Protein AF-0000000075738249 (afdb_homodimer)

Radius of gyration: 27.66 Å; Cα contacts (8 Å, |Δi|>4): 866; chains: 2; bounding box: 69×110×85 Å

Sequence (388 aa):
MLHVSTLFVAGSANLDEHGAINATRIPMTWFEVDQVPLWAKVPIVLVVHAPAGGDYDPELHVVCKDPSGAPRGTLRASWHWPDEVDKASKYRCFTQELSFPIESAGEYTIGAYYDQQGKFELSTPIPITILLTQPPPVEGEGMPVAGEEVPVAGEDVPVTGEDVPVTGEGVPFAGEGVPVEYEDVPPQGEGHGGMLHVSTLFVAGSANLDEHGAINATRIPMTWFEVDQVPLWAKVPIVLVVHAPAGGDYDPELHVVCKDPSGAPRGTLRASWHWPDEVDKASKYRCFTQELSFPIESAGEYTIGAYYDQQGKFELSTPIPITILLTQPPPVEGEGMPVAGEEVPVAGEDVPVTGEDVPVTGEGVPFAGEGVPVEYEDVPPQGEGHGG

Nearest PDB structures (foldseek):
  6hpd-assembly1_A  TM=6.510E-01  e=9.295E-03  Formosa agariphila KMM 3901
  5t9g-assembly1_A  TM=6.812E-01  e=2.437E-02  Bacteroides uniformis
  8q51-assembly1_A  TM=6.234E-01  e=2.191E-01  Niallia circulans
  4ypj-assembly1_A  TM=6.045E-01  e=2.076E-01  Niallia circulans
  3frp-assembly1_G  TM=3.187E-01  e=3.740E-03  Naja kaouthia

Secondary structure (DSSP, 8-state):
--EEEEEEE-SEEEE-TTSPEEEEEE---EEEESSSSEEEEEEEEEEEEEETTS--S-EEEEEEE-TTS-EEEEEEEE---PPPTT-SEEEEEEEEEEEEEE-SSEEEEEEEESSTTS-SBSSPPEEEEEEE-------------S--------------S---------------B-----------------/--EEEEEEE-SEEEE-TTSPEEEEEE---EEEESSSSEEEEEEEEEEEEEETTS--S-EEEEEEE-TTS-EEEEEEEE---PPPTT-SEEEEEEEEEEEEEE-SSEEEEEEEESSTTS-SBSSPPEEEEEEE--------------------------------------------------------------

Foldseek 3Di:
DKAWPDKAWFPDWDADPVGDIDTHLPHQAEFEDADPWDKDKTKMKTKMKDFADDPQWDKKKKFKADPVRFTFWIDIDIDGDHDDPPDRMDMDMDIDIIMGIDHDWAKMWIFMASDGRRPHGSDDTGIHGYHHDPDDPPPPPDDDDDDDCPDPDDDDPPPPVPPPPPPSPGVRDRPDDPPPPDDPPPDPDDDPDD/DKAWDDKAWFPDWDADPVGDIDTHLPHQAEFEDADPWDKDKTKMKTKMKDFAPDPQWDKKKKFKADPVRFTFWIDIDIDGDHDDPPDRMDMDMDIDIIMGIDHDWAKMWIFMASDGRRPHGSDDTGIHGYHHDPDDPDPPPDDDDDDPPPCPVPDDDDPPPCPDPPPPVGPRDRPDDPDPPDDPPPDPDPDPDD

Solvent-accessible surface area (backbone atoms only — not comparable to full-atom values): 22684 Å² total; per-residue (Å²): 112,79,41,76,37,29,52,44,36,30,69,40,68,45,70,47,100,46,20,8,30,34,37,30,34,46,44,48,45,58,43,63,35,80,64,68,66,42,80,44,74,42,34,35,40,38,31,34,37,28,50,50,92,50,71,44,69,46,62,38,16,40,27,29,22,41,72,87,64,48,69,53,25,69,45,49,43,69,50,80,42,75,73,46,87,96,40,70,49,42,69,44,36,44,72,48,71,49,52,32,67,38,74,64,68,42,50,28,35,40,29,41,11,68,37,82,74,57,78,44,70,68,49,84,55,45,69,32,36,37,41,67,53,72,72,71,74,74,76,73,84,76,78,82,77,87,79,76,76,76,79,78,75,74,81,85,71,82,76,60,96,69,77,70,69,79,60,69,67,53,69,67,60,17,31,61,49,63,85,54,71,61,62,79,70,70,80,80,73,83,78,79,82,124,111,79,40,75,38,28,52,45,36,30,69,40,68,44,70,47,99,49,21,8,30,33,36,29,36,46,46,46,46,59,45,68,34,81,64,68,68,43,79,45,74,43,34,35,41,39,32,34,35,29,48,51,92,49,72,45,68,46,61,40,16,39,27,30,22,42,72,86,62,47,70,54,23,65,43,46,43,69,50,83,42,76,73,47,88,98,37,70,50,43,67,41,35,45,74,47,72,48,51,32,68,37,76,65,68,41,51,28,35,42,29,42,12,68,36,83,74,56,80,44,72,69,48,81,55,45,68,33,37,37,41,69,53,73,73,71,78,75,78,75,86,78,81,83,78,74,72,88,67,70,72,71,73,74,70,81,85,80,84,71,94,77,81,78,73,83,69,75,68,60,72,69,63,16,37,65,51,64,83,56,73,61,66,80,72,71,79,82,72,82,78,78,84,126

Organism: Mycobacterium marinum (strain ATCC BAA-535 / M) (NCBI:txid216594)

pLDDT: mean 73.64, std 30.9, range [15.9, 98.38]

Structure (mmCIF, N/CA/C/O backbone):
data_AF-0000000075738249-model_v1
#
loop_
_entity.id
_entity.type
_entity.pdbx_description
1 polymer 'Uncharacterized protein'
#
loop_
_atom_site.group_PDB
_atom_site.id
_atom_site.type_symbol
_atom_site.label_atom_id
_atom_site.label_alt_id
_atom_site.label_comp_id
_atom_site.label_asym_id
_atom_site.label_entity_id
_atom_site.label_seq_id
_atom_site.pdbx_PDB_ins_code
_atom_site.Cartn_x
_atom_site.Cartn_y
_atom_site.Cartn_z
_atom_site.occupancy
_atom_site.B_iso_or_equiv
_atom_site.auth_seq_id
_atom_site.auth_comp_id
_atom_site.auth_asym_id
_atom_site.auth_atom_id
_atom_site.pdbx_PDB_model_num
ATOM 1 N N . MET A 1 1 ? -0.02 -15.219 10.016 1 92.56 1 MET A N 1
ATOM 2 C CA . MET A 1 1 ? -0.393 -13.953 10.625 1 92.56 1 MET A CA 1
ATOM 3 C C . MET A 1 1 ? -0.707 -12.906 9.562 1 92.56 1 MET A C 1
ATOM 5 O O . MET A 1 1 ? -0.095 -12.898 8.492 1 92.56 1 MET A O 1
ATOM 9 N N . LEU A 1 2 ? -1.633 -12.031 9.93 1 96.12 2 LEU A N 1
ATOM 10 C CA . LEU A 1 2 ? -2.115 -10.961 9.055 1 96.12 2 LEU A CA 1
ATOM 11 C C . LEU A 1 2 ? -1.023 -9.93 8.805 1 96.12 2 LEU A C 1
ATOM 13 O O . LEU A 1 2 ? -0.305 -9.539 9.727 1 96.12 2 LEU A O 1
ATOM 17 N N . HIS A 1 3 ? -0.898 -9.5 7.508 1 97.06 3 HIS A N 1
ATOM 18 C CA . HIS A 1 3 ? 0.071 -8.484 7.105 1 97.06 3 HIS A CA 1
ATOM 19 C C . HIS A 1 3 ? -0.599 -7.359 6.324 1 97.06 3 HIS A C 1
ATOM 21 O O . HIS A 1 3 ? -1.472 -7.609 5.492 1 97.06 3 HIS A O 1
ATOM 27 N N . VAL A 1 4 ? -0.147 -6.168 6.59 1 97.19 4 VAL A N 1
ATOM 28 C CA . VAL A 1 4 ? -0.557 -5.027 5.777 1 97.19 4 VAL A CA 1
ATOM 29 C C . VAL A 1 4 ? 0.374 -4.891 4.574 1 97.19 4 VAL A C 1
ATOM 31 O O . VAL A 1 4 ? 1.581 -4.699 4.738 1 97.19 4 VAL A O 1
ATOM 34 N N . SER A 1 5 ? -0.219 -4.941 3.426 1 95.81 5 SER A N 1
ATOM 35 C CA . SER A 1 5 ? 0.597 -4.789 2.227 1 95.81 5 SER A CA 1
ATOM 36 C C . SER A 1 5 ? 0.47 -3.383 1.647 1 95.81 5 SER A C 1
ATOM 38 O O . SER A 1 5 ? 1.344 -2.93 0.905 1 95.81 5 SER A O 1
ATOM 40 N N . THR A 1 6 ? -0.659 -2.779 1.953 1 95.38 6 THR A N 1
ATOM 41 C CA . THR A 1 6 ? -0.927 -1.473 1.36 1 95.38 6 THR A CA 1
ATOM 42 C C . THR A 1 6 ? -1.688 -0.582 2.338 1 95.38 6 THR A C 1
ATOM 44 O O . THR A 1 6 ? -2.689 -1.004 2.922 1 95.38 6 THR A O 1
ATOM 47 N N . LEU A 1 7 ? -1.217 0.528 2.541 1 97.56 7 LEU A N 1
ATOM 48 C CA . LEU A 1 7 ? -1.903 1.605 3.244 1 97.56 7 LEU A CA 1
ATOM 49 C C . LEU A 1 7 ? -1.523 2.963 2.664 1 97.56 7 LEU A C 1
ATOM 51 O O . LEU A 1 7 ? -0.35 3.342 2.678 1 97.56 7 LEU A O 1
ATOM 55 N N . PHE A 1 8 ? -2.531 3.633 2.135 1 96.19 8 PHE A N 1
ATOM 56 C CA . PHE A 1 8 ? -2.264 4.988 1.67 1 96.19 8 PHE A CA 1
ATOM 57 C C . PHE A 1 8 ? -3.545 5.812 1.636 1 96.19 8 PHE A C 1
ATOM 59 O O . PHE A 1 8 ? -4.645 5.258 1.688 1 96.19 8 PHE A O 1
ATOM 66 N N . VAL A 1 9 ? -3.336 7.102 1.613 1 96.06 9 VAL A N 1
ATOM 67 C CA . VAL A 1 9 ? -4.402 8.047 1.299 1 96.06 9 VAL A CA 1
ATOM 68 C C . VAL A 1 9 ? -4.453 8.289 -0.208 1 96.06 9 VAL A C 1
ATOM 70 O O . VAL A 1 9 ? -3.424 8.555 -0.835 1 96.06 9 VAL A O 1
ATOM 73 N N . ALA A 1 10 ? -5.656 8.141 -0.759 1 95.94 10 ALA A N 1
ATOM 74 C CA . ALA A 1 10 ? -5.816 8.336 -2.199 1 95.94 10 ALA A CA 1
ATOM 75 C C . ALA A 1 10 ? -6.516 9.656 -2.502 1 95.94 10 ALA A C 1
ATOM 77 O O . ALA A 1 10 ? -7.094 10.281 -1.608 1 95.94 10 ALA A O 1
ATOM 78 N N . GLY A 1 11 ? -6.332 10.055 -3.787 1 94.62 11 GLY A N 1
ATOM 79 C CA . GLY A 1 11 ? -7.219 11.109 -4.246 1 94.62 11 GLY A CA 1
ATOM 80 C C . GLY A 1 11 ? -8.672 10.688 -4.312 1 94.62 11 GLY A C 1
ATOM 81 O O . GLY A 1 11 ? -9.555 11.391 -3.811 1 94.62 11 GLY A O 1
ATOM 82 N N . SER A 1 12 ? -8.867 9.625 -4.957 1 93.56 12 SER A N 1
ATOM 83 C CA . SER A 1 12 ? -10.148 8.914 -4.965 1 93.56 12 SER A CA 1
ATOM 84 C C . SER A 1 12 ? -9.938 7.406 -4.895 1 93.56 12 SER A C 1
ATOM 86 O O . SER A 1 12 ? -8.891 6.898 -5.293 1 93.56 12 SER A O 1
ATOM 88 N N . ALA A 1 13 ? -10.93 6.746 -4.324 1 94.81 13 ALA A N 1
ATOM 89 C CA . ALA A 1 13 ? -10.883 5.285 -4.246 1 94.81 13 ALA A CA 1
ATOM 90 C C . ALA A 1 13 ? -12.297 4.699 -4.238 1 94.81 13 ALA A C 1
ATOM 92 O O . ALA A 1 13 ? -13.148 5.133 -3.465 1 94.81 13 ALA A O 1
ATOM 93 N N . ASN A 1 14 ? -12.469 3.734 -5.121 1 92.44 14 ASN A N 1
ATOM 94 C CA . ASN A 1 14 ? -13.766 3.066 -5.203 1 92.44 14 ASN A CA 1
ATOM 95 C C . ASN A 1 14 ? -13.609 1.571 -5.469 1 92.44 14 ASN A C 1
ATOM 97 O O . ASN A 1 14 ? -12.633 1.145 -6.086 1 92.44 14 ASN A O 1
ATOM 101 N N . LEU A 1 15 ? -14.586 0.872 -5.023 1 87.25 15 LEU A N 1
ATOM 102 C CA . LEU A 1 15 ? -14.633 -0.554 -5.328 1 87.25 15 LEU A CA 1
ATOM 103 C C . LEU A 1 15 ? -15.273 -0.798 -6.691 1 87.25 15 LEU A C 1
ATOM 105 O O . LEU A 1 15 ? -16.266 -0.149 -7.047 1 87.25 15 LEU A O 1
ATOM 109 N N . ASP A 1 16 ? -14.664 -1.679 -7.352 1 83.56 16 ASP A N 1
ATOM 110 C CA . ASP A 1 16 ? -15.297 -2.041 -8.617 1 83.56 16 ASP A CA 1
ATOM 111 C C . ASP A 1 16 ? -16.281 -3.195 -8.43 1 83.56 16 ASP A C 1
ATOM 113 O O . ASP A 1 16 ? -16.547 -3.615 -7.301 1 83.56 16 ASP A O 1
ATOM 117 N N . GLU A 1 17 ? -16.875 -3.676 -9.531 1 80.56 17 GLU A N 1
ATOM 118 C CA . GLU A 1 17 ? -17.922 -4.691 -9.5 1 80.56 17 GLU A CA 1
ATOM 119 C C . GLU A 1 17 ? -17.375 -6.023 -8.984 1 80.56 17 GLU A C 1
ATOM 121 O O . GLU A 1 17 ? -18.141 -6.875 -8.531 1 80.56 17 GLU A O 1
ATOM 126 N N . HIS A 1 18 ? -16.094 -6.199 -8.977 1 73.88 18 HIS A N 1
ATOM 127 C CA . HIS A 1 18 ? -15.484 -7.461 -8.562 1 73.88 18 HIS A CA 1
ATOM 128 C C . HIS A 1 18 ? -14.875 -7.348 -7.168 1 73.88 18 HIS A C 1
ATOM 130 O O . HIS A 1 18 ? -14.266 -8.297 -6.672 1 73.88 18 HIS A O 1
ATOM 136 N N . GLY A 1 19 ? -14.938 -6.152 -6.602 1 77.62 19 GLY A N 1
ATOM 137 C CA . GLY A 1 19 ? -14.445 -5.988 -5.242 1 77.62 19 GLY A CA 1
ATOM 138 C C . GLY A 1 19 ? -13.023 -5.457 -5.18 1 77.62 19 GLY A C 1
ATOM 139 O O . GLY A 1 19 ? -12.469 -5.281 -4.09 1 77.62 19 GLY A O 1
ATOM 140 N N . ALA A 1 20 ? -12.477 -5.152 -6.316 1 84.19 20 ALA A N 1
ATOM 141 C CA . ALA A 1 20 ? -11.148 -4.543 -6.336 1 84.19 20 ALA A CA 1
ATOM 142 C C . ALA A 1 20 ? -11.242 -3.023 -6.234 1 84.19 20 ALA A C 1
ATOM 144 O O . ALA A 1 20 ? -12.305 -2.443 -6.484 1 84.19 20 ALA A O 1
ATOM 145 N N . ILE A 1 21 ? -10.164 -2.439 -5.871 1 94.31 21 ILE A N 1
ATOM 146 C CA . ILE A 1 21 ? -10.156 -0.994 -5.676 1 94.31 21 ILE A CA 1
ATOM 147 C C . ILE A 1 21 ? -9.539 -0.31 -6.891 1 94.31 21 ILE A C 1
ATOM 149 O O . ILE A 1 21 ? -8.531 -0.77 -7.426 1 94.31 21 ILE A O 1
ATOM 153 N N . ASN A 1 22 ? -10.219 0.659 -7.34 1 95.81 22 ASN A N 1
ATOM 154 C CA . ASN A 1 22 ? -9.625 1.644 -8.234 1 95.81 22 ASN A CA 1
ATOM 155 C C . ASN A 1 22 ? -9.32 2.951 -7.512 1 95.81 22 ASN A C 1
ATOM 157 O O . ASN A 1 22 ? -10.18 3.506 -6.832 1 95.81 22 ASN A O 1
ATOM 161 N N . ALA A 1 23 ? -8.086 3.391 -7.695 1 96 23 ALA A N 1
ATOM 162 C CA . ALA A 1 23 ? -7.691 4.566 -6.922 1 96 23 ALA A CA 1
ATOM 163 C C . ALA A 1 23 ? -6.875 5.535 -7.773 1 96 23 ALA A C 1
ATOM 165 O O . ALA A 1 23 ? -6.18 5.121 -8.703 1 96 23 ALA A O 1
ATOM 166 N N . THR A 1 24 ? -7.008 6.793 -7.449 1 94.56 24 THR A N 1
ATOM 167 C CA . THR A 1 24 ? -6.223 7.832 -8.109 1 94.56 24 THR A CA 1
ATOM 168 C C . THR A 1 24 ? -5.332 8.555 -7.102 1 94.56 24 THR A C 1
ATOM 170 O O . THR A 1 24 ? -5.602 8.539 -5.898 1 94.56 24 THR A O 1
ATOM 173 N N . ARG A 1 25 ? -4.207 9.164 -7.707 1 94.25 25 ARG A N 1
ATOM 174 C CA . ARG A 1 25 ? -3.266 9.984 -6.949 1 94.25 25 ARG A CA 1
ATOM 175 C C . ARG A 1 25 ? -2.74 9.227 -5.734 1 94.25 25 ARG A C 1
ATOM 177 O O . ARG A 1 25 ? -2.945 9.648 -4.594 1 94.25 25 ARG A O 1
ATOM 184 N N . ILE A 1 26 ? -2.205 8.133 -6.023 1 93 26 ILE A N 1
ATOM 185 C CA . ILE A 1 26 ? -1.576 7.246 -5.047 1 93 26 ILE A CA 1
ATOM 186 C C . ILE A 1 26 ? -0.129 7.676 -4.82 1 93 26 ILE A C 1
ATOM 188 O O . ILE A 1 26 ? 0.708 7.559 -5.715 1 93 26 ILE A O 1
ATOM 192 N N . PRO A 1 27 ? 0.279 8.203 -3.744 1 92.62 27 PRO A N 1
ATOM 193 C CA . PRO A 1 27 ? -0.531 8.602 -2.59 1 92.62 27 PRO A CA 1
ATOM 194 C C . PRO A 1 27 ? -0.772 10.109 -2.527 1 92.62 27 PRO A C 1
ATOM 196 O O . PRO A 1 27 ? -0.104 10.875 -3.227 1 92.62 27 PRO A O 1
ATOM 199 N N . MET A 1 28 ? -1.769 10.453 -1.798 1 92.31 28 MET A N 1
ATOM 200 C CA . MET A 1 28 ? -1.844 11.828 -1.307 1 92.31 28 MET A CA 1
ATOM 201 C C . MET A 1 28 ? -1.011 12 -0.041 1 92.31 28 MET A C 1
ATOM 203 O O . MET A 1 28 ? -1.254 11.328 0.962 1 92.31 28 MET A O 1
ATOM 207 N N . THR A 1 29 ? -0.092 12.961 -0.088 1 92.25 29 THR A N 1
ATOM 208 C CA . THR A 1 29 ? 0.884 12.992 0.996 1 92.25 29 THR A CA 1
ATOM 209 C C . THR A 1 29 ? 0.803 14.312 1.761 1 92.25 29 THR A C 1
ATOM 211 O O . THR A 1 29 ? 1.415 14.453 2.82 1 92.25 29 THR A O 1
ATOM 214 N N . TRP A 1 30 ? 0.138 15.273 1.232 1 91.12 30 TRP A N 1
ATOM 215 C CA . TRP A 1 30 ? -0.002 16.547 1.929 1 91.12 30 TRP A CA 1
ATOM 216 C C . TRP A 1 30 ? -1.267 17.266 1.484 1 91.12 30 TRP A C 1
ATOM 218 O O . TRP A 1 30 ? -1.82 16.984 0.423 1 91.12 30 TRP A O 1
ATOM 228 N N . PHE A 1 31 ? -1.65 18.203 2.334 1 90.69 31 PHE A N 1
ATOM 229 C CA . PHE A 1 31 ? -2.812 19.047 2.082 1 90.69 31 PHE A CA 1
ATOM 230 C C . PHE A 1 31 ? -2.543 20.484 2.516 1 90.69 31 PHE A C 1
ATOM 232 O O . PHE A 1 31 ? -1.886 20.719 3.531 1 90.69 31 PHE A O 1
ATOM 239 N N . GLU A 1 32 ? -3.025 21.359 1.734 1 90.56 32 GLU A N 1
ATOM 240 C CA . GLU A 1 32 ? -3.023 22.766 2.131 1 90.56 32 GLU A CA 1
ATOM 241 C C . GLU A 1 32 ? -4.406 23.203 2.602 1 90.56 32 GLU A C 1
ATOM 243 O O . GLU A 1 32 ? -5.406 22.953 1.932 1 90.56 32 GLU A O 1
ATOM 248 N N . VAL A 1 33 ? -4.324 23.859 3.756 1 90.44 33 VAL A N 1
ATOM 249 C CA . VAL A 1 33 ? -5.59 24.344 4.301 1 90.44 33 VAL A CA 1
ATOM 250 C C . VAL A 1 33 ? -5.504 25.844 4.566 1 90.44 33 VAL A C 1
ATOM 252 O O . VAL A 1 33 ? -4.422 26.359 4.836 1 90.44 33 VAL A O 1
ATOM 255 N N . ASP A 1 34 ? -6.633 26.5 4.465 1 87.38 34 ASP A N 1
ATOM 256 C CA . ASP A 1 34 ? -6.633 27.953 4.59 1 87.38 34 ASP A CA 1
ATOM 257 C C . ASP A 1 34 ? -6.875 28.375 6.039 1 87.38 34 ASP A C 1
ATOM 259 O O . ASP A 1 34 ? -6.605 29.531 6.406 1 87.38 34 ASP A O 1
ATOM 263 N N . GLN A 1 35 ? -7.43 27.438 6.75 1 90.56 35 GLN A N 1
ATOM 264 C CA . GLN A 1 35 ? -7.695 27.766 8.148 1 90.56 35 GLN A CA 1
ATOM 265 C C . GLN A 1 35 ? -7.684 26.5 9.008 1 90.56 35 GLN A C 1
ATOM 267 O O . GLN A 1 35 ? -7.887 25.391 8.508 1 90.56 35 GLN A O 1
ATOM 272 N N . VAL A 1 36 ? -7.383 26.766 10.312 1 90.44 36 VAL A N 1
ATOM 273 C CA . VAL A 1 36 ? -7.543 25.75 11.352 1 90.44 36 VAL A CA 1
ATOM 274 C C . VAL A 1 36 ? -8.32 26.328 12.531 1 90.44 36 VAL A C 1
ATOM 276 O O . VAL A 1 36 ? -8.203 27.516 12.828 1 90.44 36 VAL A O 1
ATOM 279 N N . PRO A 1 37 ? -9.148 25.641 13.164 1 93.75 37 PRO A N 1
ATOM 280 C CA . PRO A 1 37 ? -9.445 24.219 12.984 1 93.75 37 PRO A CA 1
ATOM 281 C C . PRO A 1 37 ? -10.359 23.953 11.797 1 93.75 37 PRO A C 1
ATOM 283 O O . PRO A 1 37 ? -11.07 24.859 11.344 1 93.75 37 PRO A O 1
ATOM 286 N N . LEU A 1 38 ? -10.305 22.703 11.203 1 92.62 38 LEU A N 1
ATOM 287 C CA . LEU A 1 38 ? -11.211 22.203 10.18 1 92.62 38 LEU A CA 1
ATOM 288 C C . LEU A 1 38 ? -11.352 20.688 10.25 1 92.62 38 LEU A C 1
ATOM 290 O O . LEU A 1 38 ? -10.594 20.031 10.969 1 92.62 38 LEU A O 1
ATOM 294 N N . TRP A 1 39 ? -12.391 20.188 9.57 1 92.56 39 TRP A N 1
ATOM 295 C CA . TRP A 1 39 ? -12.641 18.75 9.516 1 92.56 39 TRP A CA 1
ATOM 296 C C . TRP A 1 39 ? -12.219 18.172 8.172 1 92.56 39 TRP A C 1
ATOM 298 O O . TRP A 1 39 ? -12.656 18.656 7.117 1 92.56 39 TRP A O 1
ATOM 308 N N . ALA A 1 40 ? -11.406 17.141 8.266 1 93.38 40 ALA A N 1
ATOM 309 C CA . ALA A 1 40 ? -10.914 16.516 7.039 1 93.38 40 ALA A CA 1
ATOM 310 C C . ALA A 1 40 ? -11.578 15.164 6.812 1 93.38 40 ALA A C 1
ATOM 312 O O . ALA A 1 40 ? -11.977 14.492 7.766 1 93.38 40 ALA A O 1
ATOM 313 N N . LYS A 1 41 ? -11.781 14.82 5.527 1 93 41 LYS A N 1
ATOM 314 C CA . LYS A 1 41 ? -12.188 13.492 5.059 1 93 41 LYS A CA 1
ATOM 315 C C . LYS A 1 41 ? -11.281 13.016 3.928 1 93 41 LYS A C 1
ATOM 317 O O . LYS A 1 41 ? -11.156 13.68 2.898 1 93 41 LYS A O 1
ATOM 322 N N . VAL A 1 42 ? -10.656 11.898 4.176 1 93.25 42 VAL A N 1
ATOM 323 C CA . VAL A 1 42 ? -9.727 11.43 3.156 1 93.25 42 VAL A CA 1
ATOM 324 C C . VAL A 1 42 ? -10.008 9.961 2.838 1 93.25 42 VAL A C 1
ATOM 326 O O . VAL A 1 42 ? -10.266 9.164 3.74 1 93.25 42 VAL A O 1
ATOM 329 N N . PRO A 1 43 ? -10.023 9.594 1.632 1 95.62 43 PRO A N 1
ATOM 330 C CA . PRO A 1 43 ? -10.188 8.18 1.287 1 95.62 43 PRO A CA 1
ATOM 331 C C . PRO A 1 43 ? -8.969 7.336 1.664 1 95.62 43 PRO A C 1
ATOM 333 O O . PRO A 1 43 ? -7.859 7.613 1.214 1 95.62 43 PRO A O 1
ATOM 336 N N . ILE A 1 44 ? -9.18 6.281 2.375 1 96.31 44 ILE A N 1
ATOM 337 C CA . ILE A 1 44 ? -8.117 5.367 2.781 1 96.31 44 ILE A CA 1
ATOM 338 C C . ILE A 1 44 ? -8.203 4.082 1.959 1 96.31 44 ILE A C 1
ATOM 340 O O . ILE A 1 44 ? -9.297 3.553 1.737 1 96.31 44 ILE A O 1
ATOM 344 N N . VAL A 1 45 ? -7.078 3.666 1.51 1 96.19 45 VAL A N 1
ATOM 345 C CA . VAL A 1 45 ? -6.977 2.336 0.917 1 96.19 45 VAL A CA 1
ATOM 346 C C . VAL A 1 45 ? -6.113 1.44 1.801 1 96.19 45 VAL A C 1
ATOM 348 O O . VAL A 1 45 ? -4.992 1.809 2.158 1 96.19 45 VAL A O 1
ATOM 351 N N . LEU A 1 46 ? -6.629 0.337 2.158 1 96.06 46 LEU A N 1
ATOM 352 C CA . LEU A 1 46 ? -5.961 -0.66 2.986 1 96.06 46 LEU A CA 1
ATOM 353 C C . LEU A 1 46 ? -6.113 -2.055 2.389 1 96.06 46 LEU A C 1
ATOM 355 O O . LEU A 1 46 ? -7.227 -2.492 2.096 1 96.06 46 LEU A O 1
ATOM 359 N N . VAL A 1 47 ? -5.02 -2.693 2.166 1 95.81 47 VAL A N 1
ATOM 360 C CA . VAL A 1 47 ? -5.016 -4.078 1.704 1 95.81 47 VAL A CA 1
ATOM 361 C C . VAL A 1 47 ? -4.238 -4.949 2.688 1 95.81 47 VAL A C 1
ATOM 363 O O . VAL A 1 47 ? -3.111 -4.613 3.064 1 95.81 47 VAL A O 1
ATOM 366 N N . VAL A 1 48 ? -4.836 -6.043 3.059 1 96.44 48 VAL A N 1
ATOM 367 C CA . VAL A 1 48 ? -4.184 -6.973 3.975 1 96.44 48 VAL A CA 1
ATOM 368 C C . VAL A 1 48 ? -4.211 -8.383 3.387 1 96.44 48 VAL A C 1
ATOM 370 O O . VAL A 1 48 ? -5.047 -8.688 2.531 1 96.44 48 VAL A O 1
ATOM 373 N N . HIS A 1 49 ? -3.266 -9.195 3.834 1 96.88 49 HIS A N 1
ATOM 374 C CA . HIS A 1 49 ? -3.234 -10.602 3.447 1 96.88 49 HIS A CA 1
ATOM 375 C C . HIS A 1 49 ? -2.764 -11.477 4.602 1 96.88 49 HIS A C 1
ATOM 377 O O . HIS A 1 49 ? -2.164 -10.984 5.559 1 96.88 49 HIS A O 1
ATOM 383 N N . ALA A 1 50 ? -3.107 -12.719 4.484 1 97.44 50 ALA A N 1
ATOM 384 C CA . ALA A 1 50 ? -2.709 -13.719 5.465 1 97.44 50 ALA A CA 1
ATOM 385 C C . ALA A 1 50 ? -2.604 -15.102 4.824 1 97.44 50 ALA A C 1
ATOM 387 O O . ALA A 1 50 ? -3.297 -15.398 3.848 1 97.44 50 ALA A O 1
ATOM 388 N N . PRO A 1 51 ? -1.736 -15.875 5.379 1 97.06 51 PRO A N 1
ATOM 389 C CA . PRO A 1 51 ? -1.754 -17.281 4.934 1 97.06 51 PRO A CA 1
ATOM 390 C C . PRO A 1 51 ? -3.051 -18 5.301 1 97.06 51 PRO A C 1
ATOM 392 O O . PRO A 1 51 ? -3.711 -17.625 6.273 1 97.06 51 PRO A O 1
ATOM 395 N N . ALA A 1 52 ? -3.348 -19 4.5 1 96.38 52 ALA A N 1
ATOM 396 C CA . ALA A 1 52 ? -4.461 -19.875 4.852 1 96.38 52 ALA A CA 1
ATOM 397 C C . ALA A 1 52 ? -4.184 -20.609 6.16 1 96.38 52 ALA A C 1
ATOM 399 O O . ALA A 1 52 ? -3.027 -20.797 6.539 1 96.38 52 ALA A O 1
ATOM 400 N N . GLY A 1 53 ? -5.355 -20.938 6.887 1 96.44 53 GLY A N 1
ATOM 401 C CA . GLY A 1 53 ? -5.211 -21.766 8.07 1 96.44 53 GLY A CA 1
ATOM 402 C C . GLY A 1 53 ? -5.285 -20.969 9.367 1 96.44 53 GLY A C 1
ATOM 403 O O . GLY A 1 53 ? -5.051 -21.516 10.445 1 96.44 53 GLY A O 1
ATOM 404 N N . GLY A 1 54 ? -5.566 -19.703 9.211 1 96.12 54 GLY A N 1
ATOM 405 C CA . GLY A 1 54 ? -5.672 -18.875 10.398 1 96.12 54 GLY A CA 1
ATOM 406 C C . GLY A 1 54 ? -6.32 -17.531 10.125 1 96.12 54 GLY A C 1
ATOM 407 O O . GLY A 1 54 ? -6.902 -17.312 9.055 1 96.12 54 GLY A O 1
ATOM 408 N N . ASP A 1 55 ? -6.227 -16.594 11.273 1 96.19 55 ASP A N 1
ATOM 409 C CA . ASP A 1 55 ? -6.754 -15.234 11.164 1 96.19 55 ASP A CA 1
ATOM 410 C C . ASP A 1 55 ? -8.188 -15.242 10.648 1 96.19 55 ASP A C 1
ATOM 412 O O . ASP A 1 55 ? -8.516 -14.531 9.695 1 96.19 55 ASP A O 1
ATOM 416 N N . TYR A 1 56 ? -9.023 -15.977 11.266 1 96.25 56 TYR A N 1
ATOM 417 C CA . TYR A 1 56 ? -10.375 -16.156 10.75 1 96.25 56 TYR A CA 1
ATOM 418 C C . TYR A 1 56 ? -11.281 -15.008 11.18 1 96.25 56 TYR A C 1
ATOM 420 O O . TYR A 1 56 ? -12.312 -14.75 10.555 1 96.25 56 TYR A O 1
ATOM 428 N N . ASP A 1 57 ? -10.945 -14.383 12.25 1 93.88 57 ASP A N 1
ATOM 429 C CA . ASP A 1 57 ? -11.773 -13.281 12.734 1 93.88 57 ASP A CA 1
ATOM 430 C C . ASP A 1 57 ? -10.906 -12.094 13.156 1 93.88 57 ASP A C 1
ATOM 432 O O . ASP A 1 57 ? -10.922 -11.695 14.32 1 93.88 57 ASP A O 1
ATOM 436 N N . PRO A 1 58 ? -10.273 -11.469 12.156 1 94 58 PRO A N 1
ATOM 437 C CA . PRO A 1 58 ? -9.391 -10.344 12.492 1 94 58 PRO A CA 1
ATOM 438 C C . PRO A 1 58 ? -10.164 -9.078 12.836 1 94 58 PRO A C 1
ATOM 440 O O . PRO A 1 58 ? -11.336 -8.945 12.469 1 94 58 PRO A O 1
ATOM 443 N N . GLU A 1 59 ? -9.461 -8.312 13.617 1 93.75 59 GLU A N 1
ATOM 444 C CA . GLU A 1 59 ? -9.875 -6.941 13.898 1 93.75 59 GLU A CA 1
ATOM 445 C C . GLU A 1 59 ? -8.703 -5.973 13.812 1 93.75 59 GLU A C 1
ATOM 447 O O . GLU A 1 59 ? -7.602 -6.281 14.281 1 93.75 59 GLU A O 1
ATOM 452 N N . LEU A 1 60 ? -8.906 -4.812 13.148 1 95.25 60 LEU A N 1
ATOM 453 C CA . LEU A 1 60 ? -7.855 -3.799 13.133 1 95.25 60 LEU A CA 1
ATOM 454 C C . LEU A 1 60 ? -8.461 -2.396 13.125 1 95.25 60 LEU A C 1
ATOM 456 O O . LEU A 1 60 ? -9.664 -2.236 12.938 1 95.25 60 LEU A O 1
ATOM 460 N N . HIS A 1 61 ? -7.645 -1.48 13.414 1 95.19 61 HIS A N 1
ATOM 461 C CA . HIS A 1 61 ? -8.031 -0.078 13.508 1 95.19 61 HIS A CA 1
ATOM 462 C C . HIS A 1 61 ? -7.117 0.804 12.664 1 95.19 61 HIS A C 1
ATOM 464 O O . HIS A 1 61 ? -5.895 0.674 12.727 1 95.19 61 HIS A O 1
ATOM 470 N N . VAL A 1 62 ? -7.746 1.59 11.891 1 97.31 62 VAL A N 1
ATOM 471 C CA . VAL A 1 62 ? -6.996 2.666 11.258 1 97.31 62 VAL A CA 1
ATOM 472 C C . VAL A 1 62 ? -7.121 3.943 12.078 1 97.31 62 VAL A C 1
ATOM 474 O O . VAL A 1 62 ? -8.234 4.418 12.336 1 97.31 62 VAL A O 1
ATOM 477 N N . VAL A 1 63 ? -5.977 4.465 12.453 1 98 63 VAL A N 1
ATOM 478 C CA . VAL A 1 63 ? -5.988 5.602 13.367 1 98 63 VAL A CA 1
ATOM 479 C C . VAL A 1 63 ? -5.168 6.746 12.781 1 98 63 VAL A C 1
ATOM 481 O O . VAL A 1 63 ? -4.047 6.535 12.312 1 98 63 VAL A O 1
ATOM 484 N N . CYS A 1 64 ? -5.805 7.879 12.797 1 97.94 64 CYS A N 1
ATOM 485 C CA . CYS A 1 64 ? -5.062 9.102 12.492 1 97.94 64 CYS A CA 1
ATOM 486 C C . CYS A 1 64 ? -4.578 9.773 13.766 1 97.94 64 CYS A C 1
ATOM 488 O O . CYS A 1 64 ? -5.355 9.984 14.695 1 97.94 64 CYS A O 1
ATOM 490 N N . LYS A 1 65 ? -3.322 10.18 13.781 1 98.38 65 LYS A N 1
ATOM 491 C CA . LYS A 1 65 ? -2.756 10.906 14.914 1 98.38 65 LYS A CA 1
ATOM 492 C C . LYS A 1 65 ? -2.287 12.297 14.492 1 98.38 65 LYS A C 1
ATOM 494 O O . LYS A 1 65 ? -1.74 12.469 13.398 1 98.38 65 LYS A O 1
ATOM 499 N N . ASP A 1 66 ? -2.428 13.211 15.375 1 97.81 66 ASP A N 1
ATOM 500 C CA . ASP A 1 66 ? -1.989 14.57 15.094 1 97.81 66 ASP A CA 1
ATOM 501 C C . ASP A 1 66 ? -0.497 14.734 15.367 1 97.81 66 ASP A C 1
ATOM 503 O O . ASP A 1 66 ? 0.18 13.773 15.742 1 97.81 66 ASP A O 1
ATOM 507 N N . PRO A 1 67 ? 0.03 15.992 15.141 1 97.31 67 PRO A N 1
ATOM 508 C CA . PRO A 1 67 ? 1.474 16.188 15.305 1 97.31 67 PRO A CA 1
ATOM 509 C C . PRO A 1 67 ? 1.952 15.883 16.719 1 97.31 67 PRO A C 1
ATOM 511 O O . PRO A 1 67 ? 3.129 15.578 16.938 1 97.31 67 PRO A O 1
ATOM 514 N N . SER A 1 68 ? 1.076 15.914 17.672 1 97 68 SER A N 1
ATOM 515 C CA . SER A 1 68 ? 1.449 15.625 19.062 1 97 68 SER A CA 1
ATOM 516 C C . SER A 1 68 ? 1.388 14.133 19.344 1 97 68 SER A C 1
ATOM 518 O O . SER A 1 68 ? 1.817 13.68 20.406 1 97 68 SER A O 1
ATOM 520 N N . GLY A 1 69 ? 0.797 13.391 18.422 1 96.81 69 GLY A N 1
ATOM 521 C CA . GLY A 1 69 ? 0.68 11.953 18.594 1 96.81 69 GLY A CA 1
ATOM 522 C C . GLY A 1 69 ? -0.667 11.523 19.141 1 96.81 69 GLY A C 1
ATOM 523 O O . GLY A 1 69 ? -0.902 10.336 19.375 1 96.81 69 GLY A O 1
ATOM 524 N N . ALA A 1 70 ? -1.546 12.453 19.312 1 97 70 ALA A N 1
ATOM 525 C CA . ALA A 1 70 ? -2.869 12.148 19.844 1 97 70 ALA A CA 1
ATOM 526 C C . ALA A 1 70 ? -3.789 11.602 18.75 1 97 70 ALA A C 1
ATOM 528 O O . ALA A 1 70 ? -3.857 12.164 17.656 1 97 70 ALA A O 1
ATOM 529 N N . PRO A 1 71 ? -4.504 10.547 19.078 1 97.38 71 PRO A N 1
ATOM 530 C CA . PRO A 1 71 ? -5.461 10.039 18.078 1 97.38 71 PRO A CA 1
ATOM 531 C C . PRO A 1 71 ? -6.598 11.023 17.812 1 97.38 71 PRO A C 1
ATOM 533 O O . PRO A 1 71 ? -7.172 11.586 18.734 1 97.38 71 PRO A O 1
ATOM 536 N N . ARG A 1 72 ? -6.902 11.234 16.531 1 95.62 72 ARG A N 1
ATOM 537 C CA . ARG A 1 72 ? -7.914 12.211 16.141 1 95.62 72 ARG A CA 1
ATOM 538 C C . ARG A 1 72 ? -9.039 11.555 15.352 1 95.62 72 ARG A C 1
ATOM 540 O O . ARG A 1 72 ? -10.141 12.102 15.266 1 95.62 72 ARG A O 1
ATOM 547 N N . GLY A 1 73 ? -8.828 10.492 14.648 1 94.38 73 GLY A N 1
ATOM 548 C CA . GLY A 1 73 ? -9.773 9.742 13.844 1 94.38 73 GLY A CA 1
ATOM 549 C C . GLY A 1 73 ? -9.469 8.258 13.781 1 94.38 73 GLY A C 1
ATOM 550 O O . GLY A 1 73 ? -8.305 7.859 13.789 1 94.38 73 GLY A O 1
ATOM 551 N N . THR A 1 74 ? -10.633 7.527 13.781 1 93.62 74 THR A N 1
ATOM 552 C CA . THR A 1 74 ? -10.43 6.082 13.789 1 93.62 74 THR A CA 1
ATOM 553 C C . THR A 1 74 ? -11.484 5.379 12.938 1 93.62 74 THR A C 1
ATOM 555 O O . THR A 1 74 ? -12.641 5.812 12.898 1 93.62 74 THR A O 1
ATOM 558 N N . LEU A 1 75 ? -11.039 4.379 12.219 1 93.25 75 LEU A N 1
ATOM 559 C CA . LEU A 1 75 ? -11.875 3.381 11.562 1 93.25 75 LEU A CA 1
ATOM 560 C C . LEU A 1 75 ? -11.625 1.991 12.141 1 93.25 75 LEU A C 1
ATOM 562 O O . LEU A 1 75 ? -10.477 1.632 12.422 1 93.25 75 LEU A O 1
ATOM 566 N N . ARG A 1 76 ? -12.695 1.275 12.305 1 93.44 76 ARG A N 1
ATOM 567 C CA . ARG A 1 76 ? -12.57 -0.103 12.766 1 93.44 76 ARG A CA 1
ATOM 568 C C . ARG A 1 76 ? -13.055 -1.083 11.703 1 93.44 76 ARG A C 1
ATOM 570 O O . ARG A 1 76 ? -14.109 -0.873 11.094 1 93.44 76 ARG A O 1
ATOM 577 N N . ALA A 1 77 ? -12.266 -2.074 11.5 1 90.69 77 ALA A N 1
ATOM 578 C CA . ALA A 1 77 ? -12.664 -3.17 10.625 1 90.69 77 ALA A CA 1
ATOM 579 C C . ALA A 1 77 ? -12.648 -4.504 11.359 1 90.69 77 ALA A C 1
ATOM 581 O O . ALA A 1 77 ? -11.688 -4.816 12.07 1 90.69 77 ALA A O 1
ATOM 582 N N . SER A 1 78 ? -13.703 -5.211 11.32 1 90.75 78 SER A N 1
ATOM 583 C CA . SER A 1 78 ? -13.844 -6.578 11.812 1 90.75 78 SER A CA 1
ATOM 584 C C . SER A 1 78 ? -14.633 -7.438 10.836 1 90.75 78 SER A C 1
ATOM 586 O O . SER A 1 78 ? -15.664 -7.008 10.312 1 90.75 78 SER A O 1
ATOM 588 N N . TRP A 1 79 ? -14.062 -8.602 10.555 1 88 79 TRP A N 1
ATOM 589 C CA . TRP A 1 79 ? -14.711 -9.406 9.523 1 88 79 TRP A CA 1
ATOM 590 C C . TRP A 1 79 ? -14.367 -10.883 9.688 1 88 79 TRP A C 1
ATOM 592 O O . TRP A 1 79 ? -13.43 -11.234 10.406 1 88 79 TRP A O 1
ATOM 602 N N . HIS A 1 80 ? -15.266 -11.734 9.141 1 94.06 80 HIS A N 1
ATOM 603 C CA . HIS A 1 80 ? -14.938 -13.148 8.984 1 94.06 80 HIS A CA 1
ATOM 604 C C . HIS A 1 80 ? -14.109 -13.383 7.727 1 94.06 80 HIS A C 1
ATOM 606 O O . HIS A 1 80 ? -14.445 -12.875 6.652 1 94.06 80 HIS A O 1
ATOM 612 N N . TRP A 1 81 ? -13.016 -14.156 7.914 1 93.81 81 TRP A N 1
ATOM 613 C CA . TRP A 1 81 ? -12.031 -14.289 6.844 1 93.81 81 TRP A CA 1
ATOM 614 C C . TRP A 1 81 ? -11.75 -15.758 6.547 1 93.81 81 TRP A C 1
ATOM 616 O O . TRP A 1 81 ? -10.672 -16.266 6.863 1 93.81 81 TRP A O 1
ATOM 626 N N . PRO A 1 82 ? -12.664 -16.406 5.844 1 94.44 82 PRO A N 1
ATOM 627 C CA . PRO A 1 82 ? -12.43 -17.812 5.52 1 94.44 82 PRO A CA 1
ATOM 628 C C . PRO A 1 82 ? -11.32 -18 4.488 1 94.44 82 PRO A C 1
ATOM 630 O O . PRO A 1 82 ? -11.008 -17.078 3.732 1 94.44 82 PRO A O 1
ATOM 633 N N . ASP A 1 83 ? -10.734 -19.219 4.523 1 93.94 83 ASP A N 1
ATOM 634 C CA . ASP A 1 83 ? -9.766 -19.578 3.496 1 93.94 83 ASP A CA 1
ATOM 635 C C . ASP A 1 83 ? -10.43 -19.703 2.129 1 93.94 83 ASP A C 1
ATOM 637 O O . ASP A 1 83 ? -11.625 -19.984 2.039 1 93.94 83 ASP A O 1
ATOM 641 N N . GLU A 1 84 ? -9.648 -19.328 1.131 1 89.5 84 GLU A N 1
ATOM 642 C CA . GLU A 1 84 ? -10.109 -19.531 -0.238 1 89.5 84 GLU A CA 1
ATOM 643 C C . GLU A 1 84 ? -9.648 -20.891 -0.777 1 89.5 84 GLU A C 1
ATOM 645 O O . GLU A 1 84 ? -8.539 -21.344 -0.481 1 89.5 84 GLU A O 1
ATOM 650 N N . VAL A 1 85 ? -10.461 -21.422 -1.604 1 87.25 85 VAL A N 1
ATOM 651 C CA . VAL A 1 85 ? -10.172 -22.75 -2.152 1 87.25 85 VAL A CA 1
ATOM 652 C C . VAL A 1 85 ? -8.938 -22.672 -3.049 1 87.25 85 VAL A C 1
ATOM 654 O O . VAL A 1 85 ? -8.812 -21.75 -3.865 1 87.25 85 VAL A O 1
ATOM 657 N N . ASP A 1 86 ? -8 -23.5 -2.885 1 87 86 ASP A N 1
ATOM 658 C CA . ASP A 1 86 ? -6.82 -23.734 -3.713 1 87 86 ASP A CA 1
ATOM 659 C C . ASP A 1 86 ? -5.879 -22.531 -3.676 1 87 86 ASP A C 1
ATOM 661 O O . ASP A 1 86 ? -5.141 -22.281 -4.629 1 87 86 ASP A O 1
ATOM 665 N N . LYS A 1 87 ? -6.02 -21.781 -2.619 1 91 87 LYS A N 1
ATOM 666 C CA . LYS A 1 87 ? -5.102 -20.656 -2.447 1 91 87 LYS A CA 1
ATOM 667 C C . LYS A 1 87 ? -4.395 -20.734 -1.096 1 91 87 LYS A C 1
ATOM 669 O O . LYS A 1 87 ? -5.035 -20.953 -0.067 1 91 87 LYS A O 1
ATOM 674 N N . ALA A 1 88 ? -3.172 -20.531 -1.108 1 96 88 ALA A N 1
ATOM 675 C CA . ALA A 1 88 ? -2.361 -20.641 0.103 1 96 88 ALA A CA 1
ATOM 676 C C . ALA A 1 88 ? -2.455 -19.359 0.936 1 96 88 ALA A C 1
ATOM 678 O O . ALA A 1 88 ? -2.062 -19.344 2.105 1 96 88 ALA A O 1
ATOM 679 N N . SER A 1 89 ? -2.979 -18.312 0.31 1 96.56 89 SER A N 1
ATOM 680 C CA . SER A 1 89 ? -3.121 -17.031 0.99 1 96.56 89 SER A CA 1
ATOM 681 C C . SER A 1 89 ? -4.461 -16.375 0.663 1 96.56 89 SER A C 1
ATOM 683 O O . SER A 1 89 ? -5.129 -16.766 -0.295 1 96.56 89 SER A O 1
ATOM 685 N N . LYS A 1 90 ? -4.82 -15.461 1.464 1 93.94 90 LYS A N 1
ATOM 686 C CA . LYS A 1 90 ? -6.059 -14.719 1.268 1 93.94 90 LYS A CA 1
ATOM 687 C C . LYS A 1 90 ? -5.824 -13.219 1.408 1 93.94 90 LYS A C 1
ATOM 689 O O . LYS A 1 90 ? -4.879 -12.789 2.072 1 93.94 90 LYS A O 1
ATOM 694 N N . TYR A 1 91 ? -6.691 -12.43 0.723 1 94.25 91 TYR A N 1
ATOM 695 C CA . TYR A 1 91 ? -6.605 -10.977 0.714 1 94.25 91 TYR A CA 1
ATOM 696 C C . TYR A 1 91 ? -7.918 -10.352 1.168 1 94.25 91 TYR A C 1
ATOM 698 O O . TYR A 1 91 ? -8.984 -10.945 0.999 1 94.25 91 TYR A O 1
ATOM 706 N N . ARG A 1 92 ? -7.781 -9.227 1.72 1 92.56 92 ARG A N 1
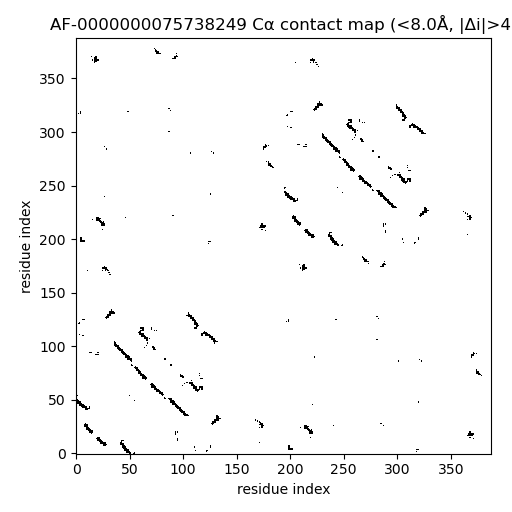ATOM 707 C CA . ARG A 1 92 ? -8.922 -8.352 1.988 1 92.56 92 ARG A CA 1
ATOM 708 C C . ARG A 1 92 ? -8.57 -6.895 1.701 1 92.56 92 ARG A C 1
ATOM 710 O O . ARG A 1 92 ? -7.5 -6.422 2.08 1 92.56 92 ARG A O 1
ATOM 717 N N . CYS A 1 93 ? -9.492 -6.203 1.032 1 92.12 93 CYS A N 1
ATOM 718 C CA . CYS A 1 93 ? -9.297 -4.809 0.667 1 92.12 93 CYS A CA 1
ATOM 719 C C . CYS A 1 93 ? -10.359 -3.922 1.304 1 92.12 93 CYS A C 1
ATOM 721 O O . CYS A 1 93 ? -11.523 -4.312 1.391 1 92.12 93 CYS A O 1
ATOM 723 N N . PHE A 1 94 ? -9.898 -2.74 1.698 1 90.06 94 PHE A N 1
ATOM 724 C CA . PHE A 1 94 ? -10.781 -1.765 2.32 1 90.06 94 PHE A CA 1
ATOM 725 C C . PHE A 1 94 ? -10.57 -0.381 1.717 1 90.06 94 PHE A C 1
ATOM 727 O O . PHE A 1 94 ? -9.438 0.017 1.441 1 90.06 94 PHE A O 1
ATOM 734 N N . THR A 1 95 ? -11.711 0.23 1.446 1 92.94 95 THR A N 1
ATOM 735 C CA . THR A 1 95 ? -11.625 1.665 1.194 1 92.94 95 THR A CA 1
ATOM 736 C C . THR A 1 95 ? -12.789 2.398 1.863 1 92.94 95 THR A C 1
ATOM 738 O O . THR A 1 95 ? -13.945 1.99 1.737 1 92.94 95 THR A O 1
ATOM 741 N N . GLN A 1 96 ? -12.438 3.32 2.66 1 92 96 GLN A N 1
ATOM 742 C CA . GLN A 1 96 ? -13.375 4.156 3.402 1 92 96 GLN A CA 1
ATOM 743 C C . GLN A 1 96 ? -12.797 5.547 3.645 1 92 96 GLN A C 1
ATOM 745 O O . GLN A 1 96 ? -11.578 5.734 3.631 1 92 96 GLN A O 1
ATOM 750 N N . GLU A 1 97 ? -13.742 6.422 3.838 1 92.25 97 GLU A N 1
ATOM 751 C CA . GLU A 1 97 ? -13.297 7.762 4.211 1 92.25 97 GLU A CA 1
ATOM 752 C C . GLU A 1 97 ? -12.969 7.836 5.699 1 92.25 97 GLU A C 1
ATOM 754 O O . GLU A 1 97 ? -13.766 7.426 6.539 1 92.25 97 GLU A O 1
ATOM 759 N N . LEU A 1 98 ? -11.812 8.281 5.977 1 94.06 98 LEU A N 1
ATOM 760 C CA . LEU A 1 98 ? -11.414 8.594 7.344 1 94.06 98 LEU A CA 1
ATOM 761 C C . LEU A 1 98 ? -11.633 10.07 7.652 1 94.06 98 LEU A C 1
ATOM 763 O O . LEU A 1 98 ? -11.141 10.938 6.93 1 94.06 98 LEU A O 1
ATOM 767 N N . SER A 1 99 ? -12.344 10.312 8.664 1 93.88 99 SER A N 1
ATOM 768 C CA . SER A 1 99 ? -12.672 11.68 9.078 1 93.88 99 SER A CA 1
ATOM 769 C C . SER A 1 99 ? -11.984 12.031 10.398 1 93.88 99 SER A C 1
ATOM 771 O O . SER A 1 99 ? -11.984 11.234 11.336 1 93.88 99 SER A O 1
ATOM 773 N N . PHE A 1 100 ? -11.406 13.266 10.422 1 92.94 100 PHE A N 1
ATOM 774 C CA . PHE A 1 100 ? -10.734 13.688 11.641 1 92.94 100 PHE A CA 1
ATOM 775 C C . PHE A 1 100 ? -10.555 15.203 11.664 1 92.94 100 PHE A C 1
ATOM 777 O O . PHE A 1 100 ? -10.484 15.836 10.609 1 92.94 100 PHE A O 1
ATOM 784 N N . PRO A 1 101 ? -10.445 15.773 12.852 1 95 101 PRO A N 1
ATOM 785 C CA . PRO A 1 101 ? -10.211 17.219 12.961 1 95 101 PRO A CA 1
ATOM 786 C C . PRO A 1 101 ? -8.75 17.594 12.75 1 95 101 PRO A C 1
ATOM 788 O O . PRO A 1 101 ? -7.848 16.859 13.164 1 95 101 PRO A O 1
ATOM 791 N N . ILE A 1 102 ? -8.578 18.672 12.078 1 95.31 102 ILE A N 1
ATOM 792 C CA . ILE A 1 102 ? -7.27 19.312 11.961 1 95.31 102 ILE A CA 1
ATOM 793 C C . ILE A 1 102 ? -7.23 20.547 12.852 1 95.31 102 ILE A C 1
ATOM 795 O O . ILE A 1 102 ? -7.898 21.547 12.57 1 95.31 102 ILE A O 1
ATOM 799 N N . GLU A 1 103 ? -6.43 20.453 13.859 1 95.88 103 GLU A N 1
ATOM 800 C CA . GLU A 1 103 ? -6.379 21.547 14.82 1 95.88 103 GLU A CA 1
ATOM 801 C C . GLU A 1 103 ? -5.145 22.422 14.609 1 95.88 103 GLU A C 1
ATOM 803 O O . GLU A 1 103 ? -5.086 23.547 15.086 1 95.88 103 GLU A O 1
ATOM 808 N N . SER A 1 104 ? -4.184 21.875 13.938 1 95.62 104 SER A N 1
ATOM 809 C CA . SER A 1 104 ? -2.939 22.594 13.672 1 95.62 104 SER A CA 1
ATOM 810 C C . SER A 1 104 ? -2.248 22.062 12.422 1 95.62 104 SER A C 1
ATOM 812 O O . SER A 1 104 ? -2.486 20.922 12.016 1 95.62 104 SER A O 1
ATOM 814 N N . ALA A 1 105 ? -1.49 22.922 11.852 1 95.81 105 ALA A N 1
ATOM 815 C CA . ALA A 1 105 ? -0.598 22.469 10.781 1 95.81 105 ALA A CA 1
ATOM 816 C C . ALA A 1 105 ? 0.471 21.516 11.328 1 95.81 105 ALA A C 1
ATOM 818 O O . ALA A 1 105 ? 0.724 21.5 12.539 1 95.81 105 ALA A O 1
ATOM 819 N N . GLY A 1 106 ? 1.077 20.781 10.336 1 96.94 106 GLY A N 1
ATOM 820 C CA . GLY A 1 106 ? 2.123 19.844 10.711 1 96.94 106 GLY A CA 1
ATOM 821 C C . GLY A 1 106 ? 1.912 18.453 10.133 1 96.94 106 GLY A C 1
ATOM 822 O O . GLY A 1 106 ? 1.124 18.281 9.203 1 96.94 106 GLY A O 1
ATOM 823 N N . GLU A 1 107 ? 2.646 17.547 10.688 1 98 107 GLU A N 1
ATOM 824 C CA . GLU A 1 107 ? 2.6 16.188 10.156 1 98 107 GLU A CA 1
ATOM 825 C C . GLU A 1 107 ? 1.673 15.312 10.984 1 98 107 GLU A C 1
ATOM 827 O O . GLU A 1 107 ? 1.881 15.141 12.188 1 98 107 GLU A O 1
ATOM 832 N N . TYR A 1 108 ? 0.702 14.812 10.32 1 97.81 108 TYR A N 1
ATOM 833 C CA . TYR A 1 108 ? -0.174 13.773 10.852 1 97.81 108 TYR A CA 1
ATOM 834 C C . TYR A 1 108 ? 0.279 12.391 10.398 1 97.81 108 TYR A C 1
ATOM 836 O O . TYR A 1 108 ? 0.997 12.258 9.406 1 97.81 108 TYR A O 1
ATOM 844 N N . THR A 1 109 ? -0.139 11.398 11.188 1 98.31 109 THR A N 1
ATOM 845 C CA . THR A 1 109 ? 0.158 10.031 10.758 1 98.31 109 THR A CA 1
ATOM 846 C C . THR A 1 109 ? -1.11 9.188 10.734 1 98.31 109 THR A C 1
ATOM 848 O O . THR A 1 109 ? -1.985 9.344 11.586 1 98.31 109 THR A O 1
ATOM 851 N N . ILE A 1 110 ? -1.173 8.344 9.766 1 98.31 110 ILE A N 1
ATOM 852 C CA . ILE A 1 110 ? -2.244 7.363 9.656 1 98.31 110 ILE A CA 1
ATOM 853 C C . ILE A 1 110 ? -1.651 5.953 9.656 1 98.31 110 ILE A C 1
ATOM 855 O O . ILE A 1 110 ? -0.745 5.656 8.867 1 98.31 110 ILE A O 1
ATOM 859 N N . GLY A 1 111 ? -2.18 5.121 10.539 1 98.38 111 GLY A N 1
ATOM 860 C CA . GLY A 1 111 ? -1.629 3.779 10.648 1 98.38 111 GLY A CA 1
ATOM 861 C C . GLY A 1 111 ? -2.678 2.727 10.945 1 98.38 111 GLY A C 1
ATOM 862 O O . GLY A 1 111 ? -3.814 3.057 11.289 1 98.38 111 GLY A O 1
ATOM 863 N N . ALA A 1 112 ? -2.324 1.498 10.711 1 98.06 112 ALA A N 1
ATOM 864 C CA . ALA A 1 112 ? -3.107 0.339 11.133 1 98.06 112 ALA A CA 1
ATOM 865 C C . ALA A 1 112 ? -2.623 -0.189 12.477 1 98.06 112 ALA A C 1
ATOM 867 O O . ALA A 1 112 ? -1.423 -0.375 12.68 1 98.06 112 ALA A O 1
ATOM 868 N N . TYR A 1 113 ? -3.568 -0.386 13.375 1 97.81 113 TYR A N 1
ATOM 869 C CA . TYR A 1 113 ? -3.25 -0.758 14.75 1 97.81 113 TYR A CA 1
ATOM 870 C C . TYR A 1 113 ? -4.133 -1.909 15.219 1 97.81 113 TYR A C 1
ATOM 872 O O . TYR A 1 113 ? -5.223 -2.123 14.688 1 97.81 113 TYR A O 1
ATOM 880 N N . TYR A 1 114 ? -3.65 -2.525 16.266 1 96.75 114 TYR A N 1
ATOM 881 C CA . TYR A 1 114 ? -4.434 -3.58 16.906 1 96.75 114 TYR A CA 1
ATOM 882 C C . TYR A 1 114 ? -5.523 -2.994 17.781 1 96.75 114 TYR A C 1
ATOM 884 O O . TYR A 1 114 ? -6.465 -3.693 18.172 1 96.75 114 TYR A O 1
ATOM 892 N N . ASP A 1 115 ? -5.324 -1.674 18.141 1 95.56 115 ASP A N 1
ATOM 893 C CA . ASP A 1 115 ? -6.242 -1.069 19.094 1 95.56 115 ASP A CA 1
ATOM 894 C C . ASP A 1 115 ? -6.676 0.322 18.641 1 95.56 115 ASP A C 1
ATOM 896 O O . ASP A 1 115 ? -5.988 0.96 17.844 1 95.56 115 ASP A O 1
ATOM 900 N N . GLN A 1 116 ? -7.707 0.758 19.219 1 93.31 116 GLN A N 1
ATOM 901 C CA . GLN A 1 116 ? -8.344 2.002 18.797 1 93.31 116 GLN A CA 1
ATOM 902 C C . GLN A 1 116 ? -7.527 3.213 19.234 1 93.31 116 GLN A C 1
ATOM 904 O O . GLN A 1 116 ? -7.652 4.297 18.656 1 93.31 116 GLN A O 1
ATOM 909 N N . GLN A 1 117 ? -6.715 3.055 20.188 1 94.5 117 GLN A N 1
ATOM 910 C CA . GLN A 1 117 ? -5.926 4.164 20.703 1 94.5 117 GLN A CA 1
ATOM 911 C C . GLN A 1 117 ? -4.645 4.359 19.891 1 94.5 117 GLN A C 1
ATOM 913 O O . GLN A 1 117 ? -3.918 5.332 20.094 1 94.5 117 GLN A O 1
ATOM 918 N N . GLY A 1 118 ? -4.359 3.42 19 1 96.5 118 GLY A N 1
ATOM 919 C CA . GLY A 1 118 ? -3.158 3.525 18.203 1 96.5 118 GLY A CA 1
ATOM 920 C C . GLY A 1 118 ? -1.887 3.26 18.984 1 96.5 118 GLY A C 1
ATOM 921 O O . GLY A 1 118 ? -0.864 3.908 18.75 1 96.5 118 GLY A O 1
ATOM 922 N N . LYS A 1 119 ? -1.96 2.398 19.875 1 96.19 119 LYS A N 1
ATOM 923 C CA . LYS A 1 119 ? -0.797 2.125 20.719 1 96.19 119 LYS A CA 1
ATOM 924 C C . LYS A 1 119 ? 0.038 0.983 20.141 1 96.19 119 LYS A C 1
ATOM 926 O O . LYS A 1 119 ? 1.267 0.992 20.25 1 96.19 119 LYS A O 1
ATOM 931 N N . PHE A 1 120 ? -0.596 -0.013 19.547 1 96.94 120 PHE A N 1
ATOM 932 C CA . PHE A 1 120 ? 0.104 -1.183 19.031 1 96.94 120 PHE A CA 1
ATOM 933 C C . PHE A 1 120 ? 0.02 -1.235 17.516 1 96.94 120 PHE A C 1
ATOM 935 O O . PHE A 1 120 ? -1.019 -1.598 16.953 1 96.94 120 PHE A O 1
ATOM 942 N N . GLU A 1 121 ? 1.145 -1.066 16.891 1 96.62 121 GLU A N 1
ATOM 943 C CA . GLU A 1 121 ? 1.201 -0.911 15.438 1 96.62 121 GLU A CA 1
ATOM 944 C C . GLU A 1 121 ? 1.168 -2.266 14.734 1 96.62 121 GLU A C 1
ATOM 946 O O . GLU A 1 121 ? 1.841 -3.207 15.156 1 96.62 121 GLU A O 1
ATOM 951 N N . LEU A 1 122 ? 0.358 -2.363 13.719 1 96.19 122 LEU A N 1
ATOM 952 C CA . LEU A 1 122 ? 0.388 -3.49 12.789 1 96.19 122 LEU A CA 1
ATOM 953 C C . LEU A 1 122 ? 1.425 -3.268 11.695 1 96.19 122 LEU A C 1
ATOM 955 O O . LEU A 1 122 ? 1.979 -4.227 11.156 1 96.19 122 LEU A O 1
ATOM 959 N N . SER A 1 123 ? 1.602 -2.016 11.336 1 95.25 123 SER A N 1
ATOM 960 C CA . SER A 1 123 ? 2.576 -1.572 10.344 1 95.25 123 SER A CA 1
ATOM 961 C C . SER A 1 123 ? 2.99 -0.125 10.586 1 95.25 123 SER A C 1
ATOM 963 O O . SER A 1 123 ? 2.326 0.601 11.328 1 95.25 123 SER A O 1
ATOM 965 N N . THR A 1 124 ? 4.113 0.224 9.953 1 95.88 124 THR A N 1
ATOM 966 C CA . THR A 1 124 ? 4.578 1.599 10.094 1 95.88 124 THR A CA 1
ATOM 967 C C . THR A 1 124 ? 3.539 2.58 9.555 1 95.88 124 THR A C 1
ATOM 969 O O . THR A 1 124 ? 3.09 2.453 8.414 1 95.88 124 THR A O 1
ATOM 972 N N . PRO A 1 125 ? 3.176 3.523 10.328 1 98.12 125 PRO A N 1
ATOM 973 C CA . PRO A 1 125 ? 2.205 4.516 9.859 1 98.12 125 PRO A CA 1
ATOM 974 C C . PRO A 1 125 ? 2.74 5.367 8.711 1 98.12 125 PRO A C 1
ATOM 976 O O . PRO A 1 125 ? 3.957 5.492 8.547 1 98.12 125 PRO A O 1
ATOM 979 N N . ILE A 1 126 ? 1.832 5.938 8 1 98.12 126 ILE A N 1
ATOM 980 C CA . ILE A 1 126 ? 2.211 6.816 6.898 1 98.12 126 ILE A CA 1
ATOM 981 C C . ILE A 1 126 ? 2.031 8.273 7.316 1 98.12 126 ILE A C 1
ATOM 983 O O . ILE A 1 126 ? 1.07 8.617 8.016 1 98.12 126 ILE A O 1
ATOM 987 N N . PRO A 1 127 ? 2.92 9.133 6.895 1 97.94 127 PRO A N 1
ATOM 988 C CA . PRO A 1 127 ? 2.801 10.555 7.246 1 97.94 127 PRO A CA 1
ATOM 989 C C . PRO A 1 127 ? 1.982 11.344 6.23 1 97.94 127 PRO A C 1
ATOM 991 O O . PRO A 1 127 ? 2.031 11.055 5.031 1 97.94 127 PRO A O 1
ATOM 994 N N . ILE A 1 128 ? 1.269 12.297 6.684 1 96.88 128 ILE A N 1
ATOM 995 C CA . ILE A 1 128 ? 0.569 13.289 5.875 1 96.88 128 ILE A CA 1
ATOM 996 C C . ILE A 1 128 ? 0.873 14.688 6.398 1 96.88 128 ILE A C 1
ATOM 998 O O . ILE A 1 128 ? 0.698 14.969 7.586 1 96.88 128 ILE A O 1
ATOM 1002 N N . THR A 1 129 ? 1.25 15.547 5.516 1 95.69 129 THR A N 1
ATOM 1003 C CA . THR A 1 129 ? 1.595 16.906 5.938 1 95.69 129 THR A CA 1
ATOM 1004 C C . THR A 1 129 ? 0.435 17.859 5.684 1 95.69 129 THR A C 1
ATOM 1006 O O . THR A 1 129 ? -0.125 17.891 4.586 1 95.69 129 THR A O 1
ATOM 1009 N N . ILE A 1 130 ? 0.14 18.594 6.652 1 95.25 130 ILE A N 1
ATOM 1010 C CA . ILE A 1 130 ? -0.851 19.656 6.531 1 95.25 130 ILE A CA 1
ATOM 1011 C C . ILE A 1 130 ? -0.158 21.016 6.59 1 95.25 130 ILE A C 1
ATOM 1013 O O . ILE A 1 130 ? 0.537 21.328 7.562 1 95.25 130 ILE A O 1
ATOM 1017 N N . LEU A 1 131 ? -0.36 21.812 5.594 1 92.12 131 LEU A N 1
ATOM 1018 C CA . LEU A 1 131 ? 0.217 23.156 5.523 1 92.12 131 LEU A CA 1
ATOM 1019 C C . LEU A 1 131 ? -0.87 24.219 5.605 1 92.12 131 LEU A C 1
ATOM 1021 O O . LEU A 1 131 ? -1.937 24.078 5.004 1 92.12 131 LEU A O 1
ATOM 1025 N N . LEU A 1 132 ? -0.554 25.266 6.41 1 90.69 132 LEU A N 1
ATOM 1026 C CA . LEU A 1 132 ? -1.45 26.406 6.477 1 90.69 132 LEU A CA 1
ATOM 1027 C C . LEU A 1 132 ? -1.044 27.469 5.465 1 90.69 132 LEU A C 1
ATOM 1029 O O . LEU A 1 132 ? 0.116 27.891 5.426 1 90.69 132 LEU A O 1
ATOM 1033 N N . THR A 1 133 ? -1.971 27.75 4.578 1 84 133 THR A N 1
ATOM 1034 C CA . THR A 1 133 ? -1.69 28.781 3.584 1 84 133 THR A CA 1
ATOM 1035 C C . THR A 1 133 ? -1.731 30.172 4.219 1 84 133 THR A C 1
ATOM 1037 O O . THR A 1 133 ? -2.576 30.453 5.074 1 84 133 THR A O 1
ATOM 1040 N N . GLN A 1 134 ? -0.677 30.938 4.387 1 70.12 134 GLN A N 1
ATOM 1041 C CA . GLN A 1 134 ? -0.675 32.312 4.91 1 70.12 134 GLN A CA 1
ATOM 1042 C C . GLN A 1 134 ? -1.515 33.219 4.031 1 70.12 134 GLN A C 1
ATOM 1044 O O . GLN A 1 134 ? -1.452 33.156 2.803 1 70.12 134 GLN A O 1
ATOM 1049 N N . PRO A 1 135 ? -2.521 33.781 4.699 1 60.62 135 PRO A N 1
ATOM 1050 C CA . PRO A 1 135 ? -3.262 34.812 3.945 1 60.62 135 PRO A CA 1
ATOM 1051 C C . PRO A 1 135 ? -2.348 35.812 3.252 1 60.62 135 PRO A C 1
ATOM 1053 O O . PRO A 1 135 ? -1.26 36.094 3.752 1 60.62 135 PRO A O 1
ATOM 1056 N N . PRO A 1 136 ? -2.496 35.906 1.988 1 57.53 136 PRO A N 1
ATOM 1057 C CA . PRO A 1 136 ? -1.68 36.969 1.403 1 57.53 136 PRO A CA 1
ATOM 1058 C C . PRO A 1 136 ? -1.673 38.25 2.252 1 57.53 136 PRO A C 1
ATOM 1060 O O . PRO A 1 136 ? -2.639 38.5 2.967 1 57.53 136 PRO A O 1
ATOM 1063 N N . PRO A 1 137 ? -0.561 38.75 2.6 1 55.69 137 PRO A N 1
ATOM 1064 C CA . PRO A 1 137 ? -0.586 40 3.35 1 55.69 137 PRO A CA 1
ATOM 1065 C C . PRO A 1 137 ? -1.684 40.938 2.871 1 55.69 137 PRO A C 1
ATOM 1067 O O . PRO A 1 137 ? -1.956 41.031 1.672 1 55.69 137 PRO A O 1
ATOM 1070 N N . VAL A 1 138 ? -2.607 41.188 3.668 1 49.59 138 VAL A N 1
ATOM 1071 C CA . VAL A 1 138 ? -3.533 42.25 3.334 1 49.59 138 VAL A CA 1
ATOM 1072 C C . VAL A 1 138 ? -2.758 43.469 2.811 1 49.59 138 VAL A C 1
ATOM 1074 O O . VAL A 1 138 ? -1.791 43.906 3.436 1 49.59 138 VAL A O 1
ATOM 1077 N N . GLU A 1 139 ? -2.719 43.781 1.634 1 48.38 139 GLU A N 1
ATOM 1078 C CA . GLU A 1 139 ? -2.193 45.062 1.156 1 48.38 139 GLU A CA 1
ATOM 1079 C C . GLU A 1 139 ? -2.68 46.219 2.023 1 48.38 139 GLU A C 1
ATOM 1081 O O . GLU A 1 139 ? -3.883 46.375 2.242 1 48.38 139 GLU A O 1
ATOM 1086 N N . GLY A 1 140 ? -2.059 46.719 2.947 1 42.91 140 GLY A N 1
ATOM 1087 C CA . GLY A 1 140 ? -2.355 48 3.59 1 42.91 140 GLY A CA 1
ATOM 1088 C C . GLY A 1 140 ? -2.92 49.031 2.635 1 42.91 140 GLY A C 1
ATOM 1089 O O . GLY A 1 140 ? -2.641 49 1.435 1 42.91 140 GLY A O 1
ATOM 1090 N N . GLU A 1 141 ? -4.074 49.75 2.906 1 40.69 141 GLU A N 1
ATOM 1091 C CA . GLU A 1 141 ? -4.668 50.906 2.238 1 40.69 141 GLU A CA 1
ATOM 1092 C C . GLU A 1 141 ? -3.619 51.969 1.959 1 40.69 141 GLU A C 1
ATOM 1094 O O . GLU A 1 141 ? -3.186 52.688 2.873 1 40.69 141 GLU A O 1
ATOM 1099 N N . GLY A 1 142 ? -2.684 51.969 1.157 1 38.38 142 GLY A N 1
ATOM 1100 C CA . GLY A 1 142 ? -2.137 53.219 0.71 1 38.38 142 GLY A CA 1
ATOM 1101 C C . GLY A 1 142 ? -3.193 54.188 0.179 1 38.38 142 GLY A C 1
ATOM 1102 O O . GLY A 1 142 ? -4.117 53.75 -0.523 1 38.38 142 GLY A O 1
ATOM 1103 N N . MET A 1 143 ? -3.516 55.5 0.754 1 35.59 143 MET A N 1
ATOM 1104 C CA . MET A 1 143 ? -4.297 56.688 0.365 1 35.59 143 MET A CA 1
ATOM 1105 C C . MET A 1 143 ? -4.129 56.969 -1.121 1 35.59 143 MET A C 1
ATOM 1107 O O . MET A 1 143 ? -3.062 56.75 -1.69 1 35.59 143 MET A O 1
ATOM 1111 N N . PRO A 1 144 ? -5.223 57.562 -1.741 1 33.09 144 PRO A N 1
ATOM 1112 C CA . PRO A 1 144 ? -5.168 58.094 -3.098 1 33.09 144 PRO A CA 1
ATOM 1113 C C . PRO A 1 144 ? -4.148 59.219 -3.236 1 33.09 144 PRO A C 1
ATOM 1115 O O . PRO A 1 144 ? -3.99 60.031 -2.322 1 33.09 144 PRO A O 1
ATOM 1118 N N . VAL A 1 145 ? -2.959 59.375 -3.561 1 31.77 145 VAL A N 1
ATOM 1119 C CA . VAL A 1 145 ? -2.691 60.562 -4.34 1 31.77 145 VAL A CA 1
ATOM 1120 C C . VAL A 1 145 ? -3.707 60.688 -5.473 1 31.77 145 VAL A C 1
ATOM 1122 O O . VAL A 1 145 ? -4.293 59.688 -5.898 1 31.77 145 VAL A O 1
ATOM 1125 N N . ALA A 1 146 ? -3.82 61.875 -6.285 1 30.42 146 ALA A N 1
ATOM 1126 C CA . ALA A 1 146 ? -4.633 62.688 -7.164 1 30.42 146 ALA A CA 1
ATOM 1127 C C . ALA A 1 146 ? -5.23 61.875 -8.305 1 30.42 146 ALA A C 1
ATOM 1129 O O . ALA A 1 146 ? -4.707 60.812 -8.656 1 30.42 146 ALA A O 1
ATOM 1130 N N . GLY A 1 147 ? -6.254 62.469 -9.086 1 24.33 147 GLY A N 1
ATOM 1131 C CA . GLY A 1 147 ? -7.668 62.375 -9.414 1 24.33 147 GLY A CA 1
ATOM 1132 C C . GLY A 1 147 ? -7.965 61.438 -10.555 1 24.33 147 GLY A C 1
ATOM 1133 O O . GLY A 1 147 ? -9.109 61.344 -11.016 1 24.33 147 GLY A O 1
ATOM 1134 N N . GLU A 1 148 ? -7.113 61.188 -11.312 1 25.06 148 GLU A N 1
ATOM 1135 C CA . GLU A 1 148 ? -7.586 60.906 -12.672 1 25.06 148 GLU A CA 1
ATOM 1136 C C . GLU A 1 148 ? -8.578 59.75 -12.695 1 25.06 148 GLU A C 1
ATOM 1138 O O . GLU A 1 148 ? -8.531 58.875 -11.836 1 25.06 148 GLU A O 1
ATOM 1143 N N . GLU A 1 149 ? -9.609 59.75 -13.609 1 22.19 149 GLU A N 1
ATOM 1144 C CA . GLU A 1 149 ? -10.945 59.25 -13.906 1 22.19 149 GLU A CA 1
ATOM 1145 C C . GLU A 1 149 ? -10.992 57.719 -13.836 1 22.19 149 GLU A C 1
ATOM 1147 O O . GLU A 1 149 ? -11.633 57.062 -14.664 1 22.19 149 GLU A O 1
ATOM 1152 N N . VAL A 1 150 ? -10.469 57 -12.945 1 18.86 150 VAL A N 1
ATOM 1153 C CA . VAL A 1 150 ? -10.484 55.625 -13.461 1 18.86 150 VAL A CA 1
ATOM 1154 C C . VAL A 1 150 ? -11.891 55.062 -13.336 1 18.86 150 VAL A C 1
ATOM 1156 O O . VAL A 1 150 ? -12.492 55.094 -12.266 1 18.86 150 VAL A O 1
ATOM 1159 N N . PRO A 1 151 ? -12.68 54.906 -14.391 1 18.39 151 PRO A N 1
ATOM 1160 C CA . PRO A 1 151 ? -14.086 54.5 -14.516 1 18.39 151 PRO A CA 1
ATOM 1161 C C . PRO A 1 151 ? -14.445 53.312 -13.633 1 18.39 151 PRO A C 1
ATOM 1163 O O . PRO A 1 151 ? -13.641 52.406 -13.477 1 18.39 151 PRO A O 1
ATOM 1166 N N . VAL A 1 152 ? -15.359 53.5 -12.688 1 17.55 152 VAL A N 1
ATOM 1167 C CA . VAL A 1 152 ? -15.883 52.688 -11.586 1 17.55 152 VAL A CA 1
ATOM 1168 C C . VAL A 1 152 ? -16.844 51.625 -12.133 1 17.55 152 VAL A C 1
ATOM 1170 O O . VAL A 1 152 ? -18.031 51.906 -12.328 1 17.55 152 VAL A O 1
ATOM 1173 N N . ALA A 1 153 ? -16.562 51.125 -13.289 1 17.08 153 ALA A N 1
ATOM 1174 C CA . ALA A 1 153 ? -17.641 50.344 -13.867 1 17.08 153 ALA A CA 1
ATOM 1175 C C . ALA A 1 153 ? -18.188 49.344 -12.852 1 17.08 153 ALA A C 1
ATOM 1177 O O . ALA A 1 153 ? -17.469 48.906 -11.945 1 17.08 153 ALA A O 1
ATOM 1178 N N . GLY A 1 154 ? -19.453 49.062 -12.688 1 15.97 154 GLY A N 1
ATOM 1179 C CA . GLY A 1 154 ? -20.531 48.5 -11.883 1 15.97 154 GLY A CA 1
ATOM 1180 C C . GLY A 1 154 ? -20.406 47 -11.695 1 15.97 154 GLY A C 1
ATOM 1181 O O . GLY A 1 154 ? -21.328 46.375 -11.172 1 15.97 154 GLY A O 1
ATOM 1182 N N . GLU A 1 155 ? -19.453 46.219 -11.906 1 18.41 155 GLU A N 1
ATOM 1183 C CA . GLU A 1 155 ? -19.969 44.938 -12.312 1 18.41 155 GLU A CA 1
ATOM 1184 C C . GLU A 1 155 ? -20.609 44.188 -11.141 1 18.41 155 GLU A C 1
ATOM 1186 O O . GLU A 1 155 ? -20.266 44.438 -9.984 1 18.41 155 GLU A O 1
ATOM 1191 N N . ASP A 1 156 ? -21.703 43.375 -11.352 1 17.36 156 ASP A N 1
ATOM 1192 C CA . ASP A 1 156 ? -22.781 42.625 -10.688 1 17.36 156 ASP A CA 1
ATOM 1193 C C . ASP A 1 156 ? -22.25 41.719 -9.594 1 17.36 156 ASP A C 1
ATOM 1195 O O . ASP A 1 156 ? -21.344 40.938 -9.836 1 17.36 156 ASP A O 1
ATOM 1199 N N . VAL A 1 157 ? -22.562 41.938 -8.344 1 20.3 157 VAL A N 1
ATOM 1200 C CA . VAL A 1 157 ? -22.234 41.531 -6.977 1 20.3 157 VAL A CA 1
ATOM 1201 C C . VAL A 1 157 ? -23.109 40.344 -6.578 1 20.3 157 VAL A C 1
ATOM 1203 O O . VAL A 1 157 ? -23.156 39.969 -5.402 1 20.3 157 VAL A O 1
ATOM 1206 N N . PRO A 1 158 ? -23.672 39.688 -7.445 1 18.25 158 PRO A N 1
ATOM 1207 C CA . PRO A 1 158 ? -24.75 38.844 -6.906 1 18.25 158 PRO A CA 1
ATOM 1208 C C . PRO A 1 158 ? -24.25 37.844 -5.863 1 18.25 158 PRO A C 1
ATOM 1210 O O . PRO A 1 158 ? -23.25 37.156 -6.082 1 18.25 158 PRO A O 1
ATOM 1213 N N . VAL A 1 159 ? -24.5 38.094 -4.586 1 19.19 159 VAL A N 1
ATOM 1214 C CA . VAL A 1 159 ? -24.062 37.375 -3.391 1 19.19 159 VAL A CA 1
ATOM 1215 C C . VAL A 1 159 ? -24.828 36.062 -3.271 1 19.19 159 VAL A C 1
ATOM 1217 O O . VAL A 1 159 ? -25.688 35.906 -2.402 1 19.19 159 VAL A O 1
ATOM 1220 N N . THR A 1 160 ? -25.484 35.5 -4.145 1 22.45 160 THR A N 1
ATOM 1221 C CA . THR A 1 160 ? -26.562 34.562 -3.922 1 22.45 160 THR A CA 1
ATOM 1222 C C . THR A 1 160 ? -26.094 33.375 -3.086 1 22.45 160 THR A C 1
ATOM 1224 O O . THR A 1 160 ? -24.891 33.125 -2.969 1 22.45 160 THR A O 1
ATOM 1227 N N . GLY A 1 161 ? -26.906 32.438 -2.402 1 21.92 161 GLY A N 1
ATOM 1228 C CA . GLY A 1 161 ? -26.781 31.625 -1.209 1 21.92 161 GLY A CA 1
ATOM 1229 C C . GLY A 1 161 ? -25.516 30.766 -1.2 1 21.92 161 GLY A C 1
ATOM 1230 O O . GLY A 1 161 ? -25.422 29.797 -1.944 1 21.92 161 GLY A O 1
ATOM 1231 N N . GLU A 1 162 ? -24.109 31.078 -1.217 1 21.11 162 GLU A N 1
ATOM 1232 C CA . GLU A 1 162 ? -22.969 30.844 -2.096 1 21.11 162 GLU A CA 1
ATOM 1233 C C . GLU A 1 162 ? -22.125 29.688 -1.603 1 21.11 162 GLU A C 1
ATOM 1235 O O . GLU A 1 162 ? -21.5 29.766 -0.541 1 21.11 162 GLU A O 1
ATOM 1240 N N . ASP A 1 163 ? -22.719 28.359 -1.617 1 23.98 163 ASP A N 1
ATOM 1241 C CA . ASP A 1 163 ? -22.188 27.078 -1.175 1 23.98 163 ASP A CA 1
ATOM 1242 C C . ASP A 1 163 ? -20.656 27.031 -1.313 1 23.98 163 ASP A C 1
ATOM 1244 O O . ASP A 1 163 ? -20.125 27.188 -2.414 1 23.98 163 ASP A O 1
ATOM 1248 N N . VAL A 1 164 ? -19.984 27.391 -0.414 1 22.75 164 VAL A N 1
ATOM 1249 C CA . VAL A 1 164 ? -18.609 27.875 -0.529 1 22.75 164 VAL A CA 1
ATOM 1250 C C . VAL A 1 164 ? -17.703 26.75 -0.987 1 22.75 164 VAL A C 1
ATOM 1252 O O . VAL A 1 164 ? -17.594 25.719 -0.319 1 22.75 164 VAL A O 1
ATOM 1255 N N . PRO A 1 165 ? -17.625 26.453 -2.275 1 22.23 165 PRO A N 1
ATOM 1256 C CA . PRO A 1 165 ? -16.844 25.375 -2.865 1 22.23 165 PRO A CA 1
ATOM 1257 C C . PRO A 1 165 ? -15.445 25.25 -2.246 1 22.23 165 PRO A C 1
ATOM 1259 O O . PRO A 1 165 ? -14.648 26.188 -2.312 1 22.23 165 PRO A O 1
ATOM 1262 N N . VAL A 1 166 ? -15.5 24.797 -0.999 1 24.14 166 VAL A N 1
ATOM 1263 C CA . VAL A 1 166 ? -14.141 24.672 -0.488 1 24.14 166 VAL A CA 1
ATOM 1264 C C . VAL A 1 166 ? -13.227 24.109 -1.574 1 24.14 166 VAL A C 1
ATOM 1266 O O . VAL A 1 166 ? -13.344 22.938 -1.938 1 24.14 166 VAL A O 1
ATOM 1269 N N . THR A 1 167 ? -13.078 24.688 -2.627 1 24.06 167 THR A N 1
ATOM 1270 C CA . THR A 1 167 ? -12.273 24.422 -3.814 1 24.06 167 THR A CA 1
ATOM 1271 C C . THR A 1 167 ? -10.805 24.25 -3.445 1 24.06 167 THR A C 1
ATOM 1273 O O . THR A 1 167 ? -9.922 24.562 -4.238 1 24.06 167 THR A O 1
ATOM 1276 N N . GLY A 1 168 ? -10.586 24.109 -2.178 1 21.45 168 GLY A N 1
ATOM 1277 C CA . GLY A 1 168 ? -9.133 24.062 -2.121 1 21.45 168 GLY A CA 1
ATOM 1278 C C . GLY A 1 168 ? -8.547 22.953 -2.988 1 21.45 168 GLY A C 1
ATOM 1279 O O . GLY A 1 168 ? -8.992 21.812 -2.938 1 21.45 168 GLY A O 1
ATOM 1280 N N . GLU A 1 169 ? -8.453 23.281 -4.156 1 25.92 169 GLU A N 1
ATOM 1281 C CA . GLU A 1 169 ? -7.734 22.438 -5.117 1 25.92 169 GLU A CA 1
ATOM 1282 C C . GLU A 1 169 ? -6.395 21.984 -4.555 1 25.92 169 GLU A C 1
ATOM 1284 O O . GLU A 1 169 ? -5.465 22.781 -4.414 1 25.92 169 GLU A O 1
ATOM 1289 N N . GLY A 1 170 ? -6.508 21.359 -3.447 1 24.25 170 GLY A N 1
ATOM 1290 C CA . GLY A 1 170 ? -5.211 20.797 -3.115 1 24.25 170 GLY A CA 1
ATOM 1291 C C . GLY A 1 170 ? -4.504 20.188 -4.312 1 24.25 170 GLY A C 1
ATOM 1292 O O . GLY A 1 170 ? -5.133 19.531 -5.145 1 24.25 170 GLY A O 1
ATOM 1293 N N . VAL A 1 171 ? -3.643 21.062 -4.773 1 26.52 171 VAL A N 1
ATOM 1294 C CA . VAL A 1 171 ? -2.82 20.469 -5.828 1 26.52 171 VAL A CA 1
ATOM 1295 C C . VAL A 1 171 ? -2.213 19.156 -5.348 1 26.52 171 VAL A C 1
ATOM 1297 O O . VAL A 1 171 ? -1.498 19.125 -4.34 1 26.52 171 VAL A O 1
ATOM 1300 N N . PRO A 1 172 ? -2.924 18.188 -5.566 1 29.69 172 PRO A N 1
ATOM 1301 C CA . PRO A 1 172 ? -2.324 16.906 -5.234 1 29.69 172 PRO A CA 1
ATOM 1302 C C . PRO A 1 172 ? -0.933 16.719 -5.84 1 29.69 172 PRO A C 1
ATOM 1304 O O . PRO A 1 172 ? -0.707 17.094 -6.996 1 29.69 172 PRO A O 1
ATOM 1307 N N . PHE A 1 173 ? 0.102 17.125 -5.145 1 28.55 173 PHE A N 1
ATOM 1308 C CA . PHE A 1 173 ? 1.37 16.828 -5.797 1 28.55 173 PHE A CA 1
ATOM 1309 C C . PHE A 1 173 ? 1.745 15.359 -5.594 1 28.55 173 PHE A C 1
ATOM 1311 O O . PHE A 1 173 ? 1.719 14.859 -4.469 1 28.55 173 PHE A O 1
ATOM 1318 N N . ALA A 1 174 ? 1.535 14.758 -6.617 1 30.77 174 ALA A N 1
ATOM 1319 C CA . ALA A 1 174 ? 1.934 13.352 -6.723 1 30.77 174 ALA A CA 1
ATOM 1320 C C . ALA A 1 174 ? 3.441 13.195 -6.551 1 30.77 174 ALA A C 1
ATOM 1322 O O . ALA A 1 174 ? 4.207 14.117 -6.852 1 30.77 174 ALA A O 1
ATOM 1323 N N . GLY A 1 175 ? 3.898 12.406 -5.793 1 27.89 175 GLY A N 1
ATOM 1324 C CA . GLY A 1 175 ? 5.309 12.062 -5.746 1 27.89 175 GLY A CA 1
ATOM 1325 C C . GLY A 1 175 ? 5.91 11.828 -7.117 1 27.89 175 GLY A C 1
ATOM 1326 O O . GLY A 1 175 ? 5.215 11.398 -8.039 1 27.89 175 GLY A O 1
ATOM 1327 N N . GLU A 1 176 ? 6.832 12.633 -7.438 1 30.89 176 GLU A N 1
ATOM 1328 C CA . GLU A 1 176 ? 7.551 12.547 -8.711 1 30.89 176 GLU A CA 1
ATOM 1329 C C . GLU A 1 176 ? 7.996 11.117 -8.992 1 30.89 176 GLU A C 1
ATOM 1331 O O . GLU A 1 176 ? 8.664 10.492 -8.172 1 30.89 176 GLU A O 1
ATOM 1336 N N . GLY A 1 177 ? 7.34 10.477 -9.82 1 28.47 177 GLY A N 1
ATOM 1337 C CA . GLY A 1 177 ? 7.805 9.203 -10.344 1 28.47 177 GLY A CA 1
ATOM 1338 C C . GLY A 1 177 ? 9.102 9.32 -11.125 1 28.47 177 GLY A C 1
ATOM 1339 O O . GLY A 1 177 ? 9.203 10.109 -12.062 1 28.47 177 GLY A O 1
ATOM 1340 N N . VAL A 1 178 ? 10.195 9.219 -10.531 1 27.02 178 VAL A N 1
ATOM 1341 C CA . VAL A 1 178 ? 11.43 9.18 -11.312 1 27.02 178 VAL A CA 1
ATOM 1342 C C . VAL A 1 178 ? 11.484 7.891 -12.133 1 27.02 178 VAL A C 1
ATOM 1344 O O . VAL A 1 178 ? 11.117 6.82 -11.641 1 27.02 178 VAL A O 1
ATOM 1347 N N . PRO A 1 179 ? 11.789 8.172 -13.336 1 27.64 179 PRO A N 1
ATOM 1348 C CA . PRO A 1 179 ? 12.031 6.973 -14.141 1 27.64 179 PRO A CA 1
ATOM 1349 C C . PRO A 1 179 ? 13.141 6.09 -13.562 1 27.64 179 PRO A C 1
ATOM 1351 O O . PRO A 1 179 ? 14.18 6.598 -13.133 1 27.64 179 PRO A O 1
ATOM 1354 N N . VAL A 1 180 ? 12.852 5.059 -12.992 1 28.59 180 VAL A N 1
ATOM 1355 C CA . VAL A 1 180 ? 13.836 4.078 -12.547 1 28.59 180 VAL A CA 1
ATOM 1356 C C . VAL A 1 180 ? 14.43 3.359 -13.758 1 28.59 180 VAL A C 1
ATOM 1358 O O . VAL A 1 180 ? 13.695 2.918 -14.648 1 28.59 180 VAL A O 1
ATOM 1361 N N . GLU A 1 181 ? 15.633 3.684 -14.008 1 29.59 181 GLU A N 1
ATOM 1362 C CA . GLU A 1 181 ? 16.328 2.852 -14.984 1 29.59 181 GLU A CA 1
ATOM 1363 C C . GLU A 1 181 ? 16.328 1.387 -14.555 1 29.59 181 GLU A C 1
ATOM 1365 O O . GLU A 1 181 ? 16.828 1.052 -13.477 1 29.59 181 GLU A O 1
ATOM 1370 N N . TYR A 1 182 ? 15.352 0.78 -15.008 1 29.3 182 TYR A N 1
ATOM 1371 C CA . TYR A 1 182 ? 15.344 -0.651 -14.727 1 29.3 182 TYR A CA 1
ATOM 1372 C C . TYR A 1 182 ? 16.359 -1.384 -15.594 1 29.3 182 TYR A C 1
ATOM 1374 O O . TYR A 1 182 ? 16.438 -1.147 -16.797 1 29.3 182 TYR A O 1
ATOM 1382 N N . GLU A 1 183 ? 17.547 -1.582 -15.109 1 31.05 183 GLU A N 1
ATOM 1383 C CA . GLU A 1 183 ? 18.422 -2.453 -15.891 1 31.05 183 GLU A CA 1
ATOM 1384 C C . GLU A 1 183 ? 18 -3.912 -15.781 1 31.05 183 GLU A C 1
ATOM 1386 O O . GLU A 1 183 ? 17.75 -4.41 -14.68 1 31.05 183 GLU A O 1
ATOM 1391 N N . ASP A 1 184 ? 17.5 -4.395 -16.797 1 29.52 184 ASP A N 1
ATOM 1392 C CA . ASP A 1 184 ? 17.281 -5.836 -16.906 1 29.52 184 ASP A CA 1
ATOM 1393 C C . ASP A 1 184 ? 18.547 -6.605 -16.516 1 29.52 184 ASP A C 1
ATOM 1395 O O . ASP A 1 184 ? 19.609 -6.387 -17.094 1 29.52 184 ASP A O 1
ATOM 1399 N N . VAL A 1 185 ? 18.641 -7.008 -15.344 1 32.06 185 VAL A N 1
ATOM 1400 C CA . VAL A 1 185 ? 19.812 -7.844 -15.109 1 32.06 185 VAL A CA 1
ATOM 1401 C C . VAL A 1 185 ? 19.594 -9.234 -15.695 1 32.06 185 VAL A C 1
ATOM 1403 O O . VAL A 1 185 ? 18.641 -9.93 -15.312 1 32.06 185 VAL A O 1
ATOM 1406 N N . PRO A 1 186 ? 20.172 -9.547 -16.797 1 32.38 186 PRO A N 1
ATOM 1407 C CA . PRO A 1 186 ? 20.031 -10.875 -17.391 1 32.38 186 PRO A CA 1
ATOM 1408 C C . PRO A 1 186 ? 20.297 -12 -16.391 1 32.38 186 PRO A C 1
ATOM 1410 O O . PRO A 1 186 ? 21 -11.797 -15.398 1 32.38 186 PRO A O 1
ATOM 1413 N N . PRO A 1 187 ? 19.516 -13 -16.438 1 31.47 187 PRO A N 1
ATOM 1414 C CA . PRO A 1 187 ? 19.828 -14.18 -15.617 1 31.47 187 PRO A CA 1
ATOM 1415 C C . PRO A 1 187 ? 21.297 -14.594 -15.719 1 31.47 187 PRO A C 1
ATOM 1417 O O . PRO A 1 187 ? 21.906 -14.469 -16.781 1 31.47 187 PRO A O 1
ATOM 1420 N N . GLN A 1 188 ? 22.141 -14.461 -14.766 1 30.16 188 GLN A N 1
ATOM 1421 C CA . GLN A 1 188 ? 23.5 -15 -14.797 1 30.16 188 GLN A CA 1
ATOM 1422 C C . GLN A 1 188 ? 23.5 -16.469 -15.227 1 30.16 188 GLN A C 1
ATOM 1424 O O . GLN A 1 188 ? 22.812 -17.297 -14.625 1 30.16 188 GLN A O 1
ATOM 1429 N N . GLY A 1 189 ? 23.812 -16.766 -16.469 1 26.78 189 GLY A N 1
ATOM 1430 C CA . GLY A 1 189 ? 24.109 -18.078 -17.047 1 26.78 189 GLY A CA 1
ATOM 1431 C C . GLY A 1 189 ? 25 -18.922 -16.172 1 26.78 189 GLY A C 1
ATOM 1432 O O . GLY A 1 189 ? 25.781 -18.406 -15.375 1 26.78 189 GLY A O 1
ATOM 1433 N N . GLU A 1 190 ? 24.641 -20.234 -15.891 1 33.34 190 GLU A N 1
ATOM 1434 C CA . GLU A 1 190 ? 25.5 -21.312 -15.438 1 33.34 190 GLU A CA 1
ATOM 1435 C C . GLU A 1 190 ? 26.828 -21.297 -16.203 1 33.34 190 GLU A C 1
ATOM 1437 O O . GLU A 1 190 ? 26.844 -21.281 -17.438 1 33.34 190 GLU A O 1
ATOM 1442 N N . GLY A 1 191 ? 27.938 -20.875 -15.656 1 26.08 191 GLY A N 1
ATOM 1443 C CA . GLY A 1 191 ? 29.297 -21.219 -16.062 1 26.08 191 GLY A CA 1
ATOM 1444 C C . GLY A 1 191 ? 29.469 -22.688 -16.391 1 26.08 191 GLY A C 1
ATOM 1445 O O . GLY A 1 191 ? 28.938 -23.547 -15.695 1 26.08 191 GLY A O 1
ATOM 1446 N N . HIS A 1 192 ? 29.797 -23.078 -17.703 1 26.41 192 HIS A N 1
ATOM 1447 C CA . HIS A 1 192 ? 30.438 -24.281 -18.234 1 26.41 192 HIS A CA 1
ATOM 1448 C C . HIS A 1 192 ? 31.641 -24.688 -17.375 1 26.41 192 HIS A C 1
ATOM 1450 O O . HIS A 1 192 ? 32.562 -23.891 -17.172 1 26.41 192 HIS A O 1
ATOM 1456 N N . GLY A 1 193 ? 31.531 -25.594 -16.422 1 23.55 193 GLY A N 1
ATOM 1457 C CA . GLY A 1 193 ? 32.688 -26.391 -16.016 1 23.55 193 GLY A CA 1
ATOM 1458 C C . GLY A 1 193 ? 33.469 -26.953 -17.188 1 23.55 193 GLY A C 1
ATOM 1459 O O . GLY A 1 193 ? 32.938 -27.703 -18 1 23.55 193 GLY A O 1
ATOM 1460 N N . GLY A 1 194 ? 34.5 -26.156 -17.766 1 23.06 194 GLY A N 1
ATOM 1461 C CA . GLY A 1 194 ? 35.688 -26.891 -18.172 1 23.06 194 GLY A CA 1
ATOM 1462 C C . GLY A 1 194 ? 36.406 -27.547 -17 1 23.06 194 GLY A C 1
ATOM 1463 O O . GLY A 1 194 ? 36.312 -27.078 -15.867 1 23.06 194 GLY A O 1
ATOM 1464 N N . MET B 1 1 ? 14.68 6.109 8.734 1 92.5 1 MET B N 1
ATOM 1465 C CA . MET B 1 1 ? 14.828 4.914 7.906 1 92.5 1 MET B CA 1
ATOM 1466 C C . MET B 1 1 ? 13.648 4.777 6.941 1 92.5 1 MET B C 1
ATOM 1468 O O . MET B 1 1 ? 12.516 5.117 7.281 1 92.5 1 MET B O 1
ATOM 1472 N N . LEU B 1 2 ? 13.977 4.25 5.773 1 96.12 2 LEU B N 1
ATOM 1473 C CA . LEU B 1 2 ? 13.031 4.051 4.68 1 96.12 2 LEU B CA 1
ATOM 1474 C C . LEU B 1 2 ? 12.008 2.977 5.039 1 96.12 2 LEU B C 1
ATOM 1476 O O . LEU B 1 2 ? 12.367 1.938 5.602 1 96.12 2 LEU B O 1
ATOM 1480 N N . HIS B 1 3 ? 10.719 3.254 4.719 1 97 3 HIS B N 1
ATOM 1481 C CA . HIS B 1 3 ? 9.625 2.316 4.957 1 97 3 HIS B CA 1
ATOM 1482 C C . HIS B 1 3 ? 8.812 2.094 3.689 1 97 3 HIS B C 1
ATOM 1484 O O . HIS B 1 3 ? 8.539 3.039 2.945 1 97 3 HIS B O 1
ATOM 1490 N N . VAL B 1 4 ? 8.422 0.875 3.502 1 97.19 4 VAL B N 1
ATOM 1491 C CA . VAL B 1 4 ? 7.465 0.562 2.445 1 97.19 4 VAL B CA 1
ATOM 1492 C C . VAL B 1 4 ? 6.039 0.726 2.973 1 97.19 4 VAL B C 1
ATOM 1494 O O . VAL B 1 4 ? 5.641 0.045 3.918 1 97.19 4 VAL B O 1
ATOM 1497 N N . SER B 1 5 ? 5.324 1.574 2.322 1 95.62 5 SER B N 1
ATOM 1498 C CA . SER B 1 5 ? 3.941 1.773 2.746 1 95.62 5 SER B CA 1
ATOM 1499 C C . SER B 1 5 ? 2.973 1.032 1.832 1 95.62 5 SER B C 1
ATOM 1501 O O . SER B 1 5 ? 1.844 0.733 2.229 1 95.62 5 SER B O 1
ATOM 1503 N N . THR B 1 6 ? 3.43 0.838 0.627 1 95.31 6 THR B N 1
ATOM 1504 C CA . THR B 1 6 ? 2.541 0.227 -0.355 1 95.31 6 THR B CA 1
ATOM 1505 C C . THR B 1 6 ? 3.322 -0.681 -1.3 1 95.31 6 THR B C 1
ATOM 1507 O O . THR B 1 6 ? 4.363 -0.285 -1.832 1 95.31 6 THR B O 1
ATOM 1510 N N . LEU B 1 7 ? 2.879 -1.815 -1.458 1 97.75 7 LEU B N 1
ATOM 1511 C CA . LEU B 1 7 ? 3.332 -2.75 -2.482 1 97.75 7 LEU B CA 1
ATOM 1512 C C . LEU B 1 7 ? 2.186 -3.641 -2.949 1 97.75 7 LEU B C 1
ATOM 1514 O O . LEU B 1 7 ? 1.594 -4.371 -2.148 1 97.75 7 LEU B O 1
ATOM 1518 N N . PHE B 1 8 ? 1.897 -3.535 -4.234 1 96.5 8 PHE B N 1
ATOM 1519 C CA . PHE B 1 8 ? 0.889 -4.438 -4.777 1 96.5 8 PHE B CA 1
ATOM 1520 C C . PHE B 1 8 ? 1.047 -4.582 -6.285 1 96.5 8 PHE B C 1
ATOM 1522 O O . PHE B 1 8 ? 1.738 -3.783 -6.922 1 96.5 8 PHE B O 1
ATOM 1529 N N . VAL B 1 9 ? 0.435 -5.617 -6.781 1 96.69 9 VAL B N 1
ATOM 1530 C CA . VAL B 1 9 ? 0.232 -5.789 -8.219 1 96.69 9 VAL B CA 1
ATOM 1531 C C . VAL B 1 9 ? -1.107 -5.18 -8.625 1 96.69 9 VAL B C 1
ATOM 1533 O O . VAL B 1 9 ? -2.135 -5.445 -7.996 1 96.69 9 VAL B O 1
ATOM 1536 N N . ALA B 1 10 ? -1.042 -4.344 -9.633 1 96.31 10 ALA B N 1
ATOM 1537 C CA . ALA B 1 10 ? -2.264 -3.691 -10.102 1 96.31 10 ALA B CA 1
ATOM 1538 C C . ALA B 1 10 ? -2.742 -4.301 -11.414 1 96.31 10 ALA B C 1
ATOM 1540 O O . ALA B 1 10 ? -1.998 -5.027 -12.078 1 96.31 10 ALA B O 1
ATOM 1541 N N . GLY B 1 11 ? -4.043 -4.02 -11.664 1 95.25 11 GLY B N 1
ATOM 1542 C CA . GLY B 1 11 ? -4.48 -4.277 -13.031 1 95.25 11 GLY B CA 1
ATOM 1543 C C . GLY B 1 11 ? -3.82 -3.373 -14.055 1 95.25 11 GLY B C 1
ATOM 1544 O O . GLY B 1 11 ? -3.328 -3.844 -15.078 1 95.25 11 GLY B O 1
ATOM 1545 N N . SER B 1 12 ? -3.895 -2.148 -13.773 1 94.12 12 SER B N 1
ATOM 1546 C CA . SER B 1 12 ? -3.148 -1.12 -14.492 1 94.12 12 SER B CA 1
ATOM 1547 C C . SER B 1 12 ? -2.607 -0.062 -13.531 1 94.12 12 SER B C 1
ATOM 1549 O O . SER B 1 12 ? -3.16 0.146 -12.453 1 94.12 12 SER B O 1
ATOM 1551 N N . ALA B 1 13 ? -1.49 0.522 -13.938 1 94.81 13 ALA B N 1
ATOM 1552 C CA . ALA B 1 13 ? -0.896 1.596 -13.141 1 94.81 13 ALA B CA 1
ATOM 1553 C C . ALA B 1 13 ? -0.127 2.57 -14.031 1 94.81 13 ALA B C 1
ATOM 1555 O O . ALA B 1 13 ? 0.691 2.156 -14.859 1 94.81 13 ALA B O 1
ATOM 1556 N N . ASN B 1 14 ? -0.454 3.834 -13.836 1 92.31 14 ASN B N 1
ATOM 1557 C CA . ASN B 1 14 ? 0.229 4.871 -14.602 1 92.31 14 ASN B CA 1
ATOM 1558 C C . ASN B 1 14 ? 0.496 6.109 -13.75 1 92.31 14 ASN B C 1
ATOM 1560 O O . ASN B 1 14 ? -0.245 6.395 -12.812 1 92.31 14 ASN B O 1
ATOM 1564 N N . LEU B 1 15 ? 1.511 6.789 -14.141 1 86.69 15 LEU B N 1
ATOM 1565 C CA . LEU B 1 15 ? 1.802 8.07 -13.508 1 86.69 15 LEU B CA 1
ATOM 1566 C C . LEU B 1 15 ? 0.98 9.188 -14.141 1 86.69 15 LEU B C 1
ATOM 1568 O O . LEU B 1 15 ? 0.812 9.227 -15.359 1 86.69 15 LEU B O 1
ATOM 1572 N N . ASP B 1 16 ? 0.542 9.992 -13.281 1 82.56 16 ASP B N 1
ATOM 1573 C CA . ASP B 1 16 ? -0.157 11.148 -13.836 1 82.56 16 ASP B CA 1
ATOM 1574 C C . ASP B 1 16 ? 0.803 12.312 -14.055 1 82.56 16 ASP B C 1
ATOM 1576 O O . ASP B 1 16 ? 2.018 12.164 -13.898 1 82.56 16 ASP B O 1
ATOM 1580 N N . GLU B 1 17 ? 0.259 13.461 -14.484 1 79.19 17 GLU B N 1
ATOM 1581 C CA . GLU B 1 17 ? 1.065 14.617 -14.859 1 79.19 17 GLU B CA 1
ATOM 1582 C C . GLU B 1 17 ? 1.792 15.195 -13.648 1 79.19 17 GLU B C 1
ATOM 1584 O O . GLU B 1 17 ? 2.789 15.906 -13.789 1 79.19 17 GLU B O 1
ATOM 1589 N N . HIS B 1 18 ? 1.375 14.859 -12.469 1 72.81 18 HIS B N 1
ATOM 1590 C CA . HIS B 1 18 ? 1.969 15.406 -11.258 1 72.81 18 HIS B CA 1
ATOM 1591 C C . HIS B 1 18 ? 2.869 14.383 -10.578 1 72.81 18 HIS B C 1
ATOM 1593 O O . HIS B 1 18 ? 3.408 14.648 -9.5 1 72.81 18 HIS B O 1
ATOM 1599 N N . GLY B 1 19 ? 2.93 13.18 -11.141 1 76.12 19 GLY B N 1
ATOM 1600 C CA . GLY B 1 19 ? 3.832 12.18 -10.594 1 76.12 19 GLY B CA 1
ATOM 1601 C C . GLY B 1 19 ? 3.145 11.203 -9.656 1 76.12 19 GLY B C 1
ATOM 1602 O O . GLY B 1 19 ? 3.783 10.305 -9.109 1 76.12 19 GLY B O 1
ATOM 1603 N N . ALA B 1 20 ? 1.854 11.352 -9.523 1 83.69 20 ALA B N 1
ATOM 1604 C CA . ALA B 1 20 ? 1.108 10.398 -8.711 1 83.69 20 ALA B CA 1
ATOM 1605 C C . ALA B 1 20 ? 0.664 9.203 -9.539 1 83.69 20 ALA B C 1
ATOM 1607 O O . ALA B 1 20 ? 0.625 9.266 -10.773 1 83.69 20 ALA B O 1
ATOM 1608 N N . ILE B 1 21 ? 0.352 8.156 -8.859 1 93.81 21 ILE B N 1
ATOM 1609 C CA . ILE B 1 21 ? -0.024 6.934 -9.555 1 93.81 21 ILE B CA 1
ATOM 1610 C C . ILE B 1 21 ? -1.545 6.797 -9.578 1 93.81 21 ILE B C 1
ATOM 1612 O O . ILE B 1 21 ? -2.211 7.047 -8.57 1 93.81 21 ILE B O 1
ATOM 1616 N N . ASN B 1 22 ? -2.039 6.527 -10.719 1 95.56 22 ASN B N 1
ATOM 1617 C CA . ASN B 1 22 ? -3.391 6 -10.859 1 95.56 22 ASN B CA 1
ATOM 1618 C C . ASN B 1 22 ? -3.381 4.504 -11.156 1 95.56 22 ASN B C 1
ATOM 1620 O O . ASN B 1 22 ? -2.662 4.047 -12.047 1 95.56 22 ASN B O 1
ATOM 1624 N N . ALA B 1 23 ? -4.176 3.801 -10.375 1 96 23 ALA B N 1
ATOM 1625 C CA . ALA B 1 23 ? -4.109 2.35 -10.516 1 96 23 ALA B CA 1
ATOM 1626 C C . ALA B 1 23 ? -5.504 1.73 -10.461 1 96 23 ALA B C 1
ATOM 1628 O O . ALA B 1 23 ? -6.402 2.271 -9.812 1 96 23 ALA B O 1
ATOM 1629 N N . THR B 1 24 ? -5.66 0.631 -11.156 1 94.94 24 THR B N 1
ATOM 1630 C CA . THR B 1 24 ? -6.906 -0.125 -11.133 1 94.94 24 THR B CA 1
ATOM 1631 C C . THR B 1 24 ? -6.676 -1.533 -10.594 1 94.94 24 THR B C 1
ATOM 1633 O O . THR B 1 24 ? -5.551 -2.037 -10.625 1 94.94 24 THR B O 1
ATOM 1636 N N . ARG B 1 25 ? -7.836 -2.109 -10.047 1 94.88 25 ARG B N 1
ATOM 1637 C CA . ARG B 1 25 ? -7.867 -3.48 -9.547 1 94.88 25 ARG B CA 1
ATOM 1638 C C . ARG B 1 25 ? -6.762 -3.715 -8.523 1 94.88 25 ARG B C 1
ATOM 1640 O O . ARG B 1 25 ? -5.883 -4.555 -8.734 1 94.88 25 ARG B O 1
ATOM 1647 N N . ILE B 1 26 ? -6.797 -2.922 -7.57 1 93.69 26 ILE B N 1
ATOM 1648 C CA . ILE B 1 26 ? -5.883 -2.977 -6.438 1 93.69 26 ILE B CA 1
ATOM 1649 C C . ILE B 1 26 ? -6.41 -3.967 -5.398 1 93.69 26 ILE B C 1
ATOM 1651 O O . ILE B 1 26 ? -7.441 -3.725 -4.766 1 93.69 26 ILE B O 1
ATOM 1655 N N . PRO B 1 27 ? -5.871 -5.082 -5.156 1 93.25 27 PRO B N 1
ATOM 1656 C CA . PRO B 1 27 ? -4.73 -5.684 -5.852 1 93.25 27 PRO B CA 1
ATOM 1657 C C . PRO B 1 27 ? -5.145 -6.789 -6.82 1 93.25 27 PRO B C 1
ATOM 1659 O O . PRO B 1 27 ? -6.277 -7.273 -6.762 1 93.25 27 PRO B O 1
ATOM 1662 N N . MET B 1 28 ? -4.266 -7.043 -7.719 1 93.19 28 MET B N 1
ATOM 1663 C CA . MET B 1 28 ? -4.328 -8.328 -8.406 1 93.19 28 MET B CA 1
ATOM 1664 C C . MET B 1 28 ? -3.643 -9.422 -7.59 1 93.19 28 MET B C 1
ATOM 1666 O O . MET B 1 28 ? -2.449 -9.328 -7.301 1 93.19 28 MET B O 1
ATOM 1670 N N . THR B 1 29 ? -4.406 -10.484 -7.32 1 92.88 29 THR B N 1
ATOM 1671 C CA . THR B 1 29 ? -3.877 -11.43 -6.34 1 92.88 29 THR B CA 1
ATOM 1672 C C . THR B 1 29 ? -3.693 -12.805 -6.957 1 92.88 29 THR B C 1
ATOM 1674 O O . THR B 1 29 ? -3.102 -13.695 -6.34 1 92.88 29 THR B O 1
ATOM 1677 N N . TRP B 1 30 ? -4.238 -13.023 -8.102 1 91.62 30 TRP B N 1
ATOM 1678 C CA . TRP B 1 30 ? -4.082 -14.312 -8.766 1 91.62 30 TRP B CA 1
ATOM 1679 C C . TRP B 1 30 ? -4.23 -14.172 -10.281 1 91.62 30 TRP B C 1
ATOM 1681 O O . TRP B 1 30 ? -4.781 -13.18 -10.766 1 91.62 30 TRP B O 1
ATOM 1691 N N . PHE B 1 31 ? -3.727 -15.18 -10.953 1 91.94 31 PHE B N 1
ATOM 1692 C CA . PHE B 1 31 ? -3.809 -15.273 -12.406 1 91.94 31 PHE B CA 1
ATOM 1693 C C . PHE B 1 31 ? -4.094 -16.703 -12.844 1 91.94 31 PHE B C 1
ATOM 1695 O O . PHE B 1 31 ? -3.588 -17.656 -12.25 1 91.94 31 PHE B O 1
ATOM 1702 N N . GLU B 1 32 ? -4.895 -16.797 -13.836 1 91.44 32 GLU B N 1
ATOM 1703 C CA . GLU B 1 32 ? -5.098 -18.094 -14.492 1 91.44 32 GLU B CA 1
ATOM 1704 C C . GLU B 1 32 ? -4.336 -18.156 -15.812 1 91.44 32 GLU B C 1
ATOM 1706 O O . GLU B 1 32 ? -4.418 -17.25 -16.641 1 91.44 32 GLU B O 1
ATOM 1711 N N . VAL B 1 33 ? -3.625 -19.281 -15.898 1 91.88 33 VAL B N 1
ATOM 1712 C CA . VAL B 1 33 ? -2.861 -19.453 -17.125 1 91.88 33 VAL B CA 1
ATOM 1713 C C . VAL B 1 33 ? -3.236 -20.781 -17.781 1 91.88 33 VAL B C 1
ATOM 1715 O O . VAL B 1 33 ? -3.641 -21.719 -17.094 1 91.88 33 VAL B O 1
ATOM 1718 N N . ASP B 1 34 ? -3.123 -20.828 -19.094 1 88.38 34 ASP B N 1
ATOM 1719 C CA . ASP B 1 34 ? -3.562 -22.016 -19.828 1 88.38 34 ASP B CA 1
ATOM 1720 C C . ASP B 1 34 ? -2.402 -22.984 -20.031 1 88.38 34 ASP B C 1
ATOM 1722 O O . ASP B 1 34 ? -2.617 -24.156 -20.375 1 88.38 34 ASP B O 1
ATOM 1726 N N . GLN B 1 35 ? -1.229 -22.422 -19.875 1 91.06 35 GLN B N 1
ATOM 1727 C CA . GLN B 1 35 ? -0.062 -23.281 -20.047 1 91.06 35 GLN B CA 1
ATOM 1728 C C . GLN B 1 35 ? 1.128 -22.766 -19.25 1 91.06 35 GLN B C 1
ATOM 1730 O O . GLN B 1 35 ? 1.189 -21.578 -18.906 1 91.06 35 GLN B O 1
ATOM 1735 N N . VAL B 1 36 ? 2.012 -23.75 -18.938 1 91.12 36 VAL B N 1
ATOM 1736 C CA . VAL B 1 36 ? 3.326 -23.453 -18.391 1 91.12 36 VAL B CA 1
ATOM 1737 C C . VAL B 1 36 ? 4.402 -24.219 -19.156 1 91.12 36 VAL B C 1
ATOM 1739 O O . VAL B 1 36 ? 4.16 -25.328 -19.625 1 91.12 36 VAL B O 1
ATOM 1742 N N . PRO B 1 37 ? 5.5 -23.703 -19.406 1 94.12 37 PRO B N 1
ATOM 1743 C CA . PRO B 1 37 ? 5.988 -22.406 -18.938 1 94.12 37 PRO B CA 1
ATOM 1744 C C . PRO B 1 37 ? 5.434 -21.234 -19.766 1 94.12 37 PRO B C 1
ATOM 1746 O O . PRO B 1 37 ? 4.988 -21.438 -20.906 1 94.12 37 PRO B O 1
ATOM 1749 N N . LEU B 1 38 ? 5.395 -19.984 -19.156 1 93.69 38 LEU B N 1
ATOM 1750 C CA . LEU B 1 38 ? 5.062 -18.734 -19.828 1 93.69 38 LEU B CA 1
ATOM 1751 C C . LEU B 1 38 ? 5.746 -17.547 -19.156 1 93.69 38 LEU B C 1
ATOM 1753 O O . LEU B 1 38 ? 6.312 -17.688 -18.078 1 93.69 38 LEU B O 1
ATOM 1757 N N . TRP B 1 39 ? 5.758 -16.422 -19.891 1 93.38 39 TRP B N 1
ATOM 1758 C CA . TRP B 1 39 ? 6.348 -15.195 -19.375 1 93.38 39 TRP B CA 1
ATOM 1759 C C . TRP B 1 39 ? 5.262 -14.219 -18.938 1 93.38 39 TRP B C 1
ATOM 1761 O O . TRP B 1 39 ? 4.363 -13.891 -19.703 1 93.38 39 TRP B O 1
ATOM 1771 N N . ALA B 1 40 ? 5.438 -13.781 -17.703 1 94.06 40 ALA B N 1
ATOM 1772 C CA . ALA B 1 40 ? 4.453 -12.852 -17.156 1 94.06 40 ALA B CA 1
ATOM 1773 C C . ALA B 1 40 ? 5.023 -11.438 -17.062 1 94.06 40 ALA B C 1
ATOM 1775 O O . ALA B 1 40 ? 6.234 -11.258 -16.906 1 94.06 40 ALA B O 1
ATOM 1776 N N . LYS B 1 41 ? 4.137 -10.43 -17.25 1 93.62 41 LYS B N 1
ATOM 1777 C CA . LYS B 1 41 ? 4.391 -9.016 -16.984 1 93.62 41 LYS B CA 1
ATOM 1778 C C . LYS B 1 41 ? 3.266 -8.406 -16.156 1 93.62 41 LYS B C 1
ATOM 1780 O O . LYS B 1 41 ? 2.102 -8.438 -16.562 1 93.62 41 LYS B O 1
ATOM 1785 N N . VAL B 1 42 ? 3.662 -7.91 -15.023 1 93.94 42 VAL B N 1
ATOM 1786 C CA . VAL B 1 42 ? 2.615 -7.371 -14.164 1 93.94 42 VAL B CA 1
ATOM 1787 C C . VAL B 1 42 ? 3.004 -5.973 -13.695 1 93.94 42 VAL B C 1
ATOM 1789 O O . VAL B 1 42 ? 4.164 -5.723 -13.359 1 93.94 42 VAL B O 1
ATOM 1792 N N . PRO B 1 43 ? 2.131 -5.055 -13.703 1 96.12 43 PRO B N 1
ATOM 1793 C CA . PRO B 1 43 ? 2.434 -3.725 -13.164 1 96.12 43 PRO B CA 1
ATOM 1794 C C . PRO B 1 43 ? 2.594 -3.727 -11.648 1 96.12 43 PRO B C 1
ATOM 1796 O O . PRO B 1 43 ? 1.683 -4.145 -10.922 1 96.12 43 PRO B O 1
ATOM 1799 N N . ILE B 1 44 ? 3.652 -3.199 -11.172 1 96.44 44 ILE B N 1
ATOM 1800 C CA . ILE B 1 44 ? 3.924 -3.1 -9.734 1 96.44 44 ILE B CA 1
ATOM 1801 C C . ILE B 1 44 ? 3.748 -1.653 -9.281 1 96.44 44 ILE B C 1
ATOM 1803 O O . ILE B 1 44 ? 4.188 -0.723 -9.961 1 96.44 44 ILE B O 1
ATOM 1807 N N . VAL B 1 45 ? 3.111 -1.505 -8.195 1 96.12 45 VAL B N 1
ATOM 1808 C CA . VAL B 1 45 ? 3.074 -0.21 -7.52 1 96.12 45 VAL B CA 1
ATOM 1809 C C . VAL B 1 45 ? 3.816 -0.298 -6.188 1 96.12 45 VAL B C 1
ATOM 1811 O O . VAL B 1 45 ? 3.543 -1.183 -5.375 1 96.12 45 VAL B O 1
ATOM 1814 N N . LEU B 1 46 ? 4.727 0.538 -6.004 1 95.94 46 LEU B N 1
ATOM 1815 C CA . LEU B 1 46 ? 5.539 0.634 -4.797 1 95.94 46 LEU B CA 1
ATOM 1816 C C . LEU B 1 46 ? 5.613 2.076 -4.305 1 95.94 46 LEU B C 1
ATOM 1818 O O . LEU B 1 46 ? 5.957 2.98 -5.066 1 95.94 46 LEU B O 1
ATOM 1822 N N . VAL B 1 47 ? 5.246 2.287 -3.092 1 95.5 47 VAL B N 1
ATOM 1823 C CA . VAL B 1 47 ? 5.367 3.596 -2.453 1 95.5 47 VAL B CA 1
ATOM 1824 C C . VAL B 1 47 ? 6.223 3.477 -1.193 1 95.5 47 VAL B C 1
ATOM 1826 O O . VAL B 1 47 ? 5.98 2.609 -0.351 1 95.5 47 VAL B O 1
ATOM 1829 N N . VAL B 1 48 ? 7.164 4.34 -1.072 1 96.25 48 VAL B N 1
ATOM 1830 C CA . VAL B 1 48 ? 8.039 4.348 0.097 1 96.25 48 VAL B CA 1
ATOM 1831 C C . VAL B 1 48 ? 8.078 5.75 0.703 1 96.25 48 VAL B C 1
ATOM 1833 O O . VAL B 1 48 ? 7.785 6.734 0.022 1 96.25 48 VAL B O 1
ATOM 1836 N N . HIS B 1 49 ? 8.406 5.797 1.986 1 96.62 49 HIS B N 1
ATOM 1837 C CA . HIS B 1 49 ? 8.602 7.07 2.67 1 96.62 49 HIS B CA 1
ATOM 1838 C C . HIS B 1 49 ? 9.727 6.977 3.699 1 96.62 49 HIS B C 1
ATOM 1840 O O . HIS B 1 49 ? 10.117 5.879 4.094 1 96.62 49 HIS B O 1
ATOM 1846 N N . ALA B 1 50 ? 10.211 8.117 4.035 1 97.38 50 ALA B N 1
ATOM 1847 C CA . ALA B 1 50 ? 11.266 8.242 5.043 1 97.38 50 ALA B CA 1
ATOM 1848 C C . ALA B 1 50 ? 11.195 9.594 5.742 1 97.38 50 ALA B C 1
ATOM 1850 O O . ALA B 1 50 ? 10.75 10.586 5.156 1 97.38 50 ALA B O 1
ATOM 1851 N N . PRO B 1 51 ? 11.617 9.578 6.965 1 97 51 PRO B N 1
ATOM 1852 C CA . PRO B 1 51 ? 11.766 10.891 7.598 1 97 51 PRO B CA 1
ATOM 1853 C C . PRO B 1 51 ? 12.844 11.75 6.934 1 97 51 PRO B C 1
ATOM 1855 O O . PRO B 1 51 ? 13.781 11.211 6.344 1 97 51 PRO B O 1
ATOM 1858 N N . ALA B 1 52 ? 12.641 13.047 7.062 1 96.31 52 ALA B N 1
ATOM 1859 C CA . ALA B 1 52 ? 13.695 13.961 6.629 1 96.31 52 ALA B CA 1
ATOM 1860 C C . ALA B 1 52 ? 14.969 13.75 7.441 1 96.31 52 ALA B C 1
ATOM 1862 O O . ALA B 1 52 ? 14.922 13.258 8.57 1 96.31 52 ALA B O 1
ATOM 1863 N N . GLY B 1 53 ? 16.172 14.078 6.738 1 96.44 53 GLY B N 1
ATOM 1864 C CA . GLY B 1 53 ? 17.438 14.047 7.469 1 96.44 53 GLY B CA 1
ATOM 1865 C C . GLY B 1 53 ? 18.25 12.797 7.199 1 96.44 53 GLY B C 1
ATOM 1866 O O . GLY B 1 53 ? 19.266 12.57 7.844 1 96.44 53 GLY B O 1
ATOM 1867 N N . GLY B 1 54 ? 17.734 12 6.297 1 96 54 GLY B N 1
ATOM 1868 C CA . GLY B 1 54 ? 18.453 10.781 5.969 1 96 54 GLY B CA 1
ATOM 1869 C C . GLY B 1 54 ? 17.984 10.133 4.684 1 96 54 GLY B C 1
ATOM 1870 O O . GLY B 1 54 ? 17.25 10.742 3.912 1 96 54 GLY B O 1
ATOM 1871 N N . ASP B 1 55 ? 18.562 8.797 4.465 1 96.06 55 ASP B N 1
ATOM 1872 C CA . ASP B 1 55 ? 18.188 8 3.303 1 96.06 55 ASP B CA 1
ATOM 1873 C C . ASP B 1 55 ? 18.297 8.812 2.016 1 96.06 55 ASP B C 1
ATOM 1875 O O . ASP B 1 55 ? 17.344 8.867 1.226 1 96.06 55 ASP B O 1
AT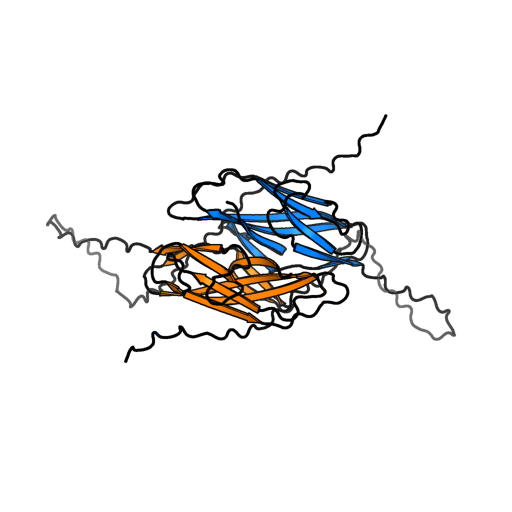OM 1879 N N . TYR B 1 56 ? 19.406 9.375 1.773 1 95.88 56 TYR B N 1
ATOM 1880 C CA . TYR B 1 56 ? 19.547 10.289 0.648 1 95.88 56 TYR B CA 1
ATOM 1881 C C . TYR B 1 56 ? 19.828 9.523 -0.643 1 95.88 56 TYR B C 1
ATOM 1883 O O . TYR B 1 56 ? 19.578 10.039 -1.737 1 95.88 56 TYR B O 1
ATOM 1891 N N . ASP B 1 57 ? 20.375 8.383 -0.516 1 93.38 57 ASP B N 1
ATOM 1892 C CA . ASP B 1 57 ? 20.688 7.59 -1.701 1 93.38 57 ASP B CA 1
ATOM 1893 C C . ASP B 1 57 ? 20.281 6.133 -1.519 1 93.38 57 ASP B C 1
ATOM 1895 O O . ASP B 1 57 ? 21.125 5.234 -1.546 1 93.38 57 ASP B O 1
ATOM 1899 N N . PRO B 1 58 ? 18.969 5.918 -1.452 1 93.94 58 PRO B N 1
ATOM 1900 C CA . PRO B 1 58 ? 18.5 4.547 -1.231 1 93.94 58 PRO B CA 1
ATOM 1901 C C . PRO B 1 58 ? 18.594 3.68 -2.482 1 93.94 58 PRO B C 1
ATOM 1903 O O . PRO B 1 58 ? 18.688 4.203 -3.596 1 93.94 58 PRO B O 1
ATOM 1906 N N . GLU B 1 59 ? 18.703 2.428 -2.152 1 93.31 59 GLU B N 1
ATOM 1907 C CA . GLU B 1 59 ? 18.578 1.382 -3.166 1 93.31 59 GLU B CA 1
ATOM 1908 C C . GLU B 1 59 ? 17.703 0.237 -2.678 1 93.31 59 GLU B C 1
ATOM 1910 O O . GLU B 1 59 ? 17.797 -0.177 -1.52 1 93.31 59 GLU B O 1
ATOM 1915 N N . LEU B 1 60 ? 16.797 -0.248 -3.547 1 95.19 60 LEU B N 1
ATOM 1916 C CA . LEU B 1 60 ? 16 -1.419 -3.182 1 95.19 60 LEU B CA 1
ATOM 1917 C C . LEU B 1 60 ? 15.711 -2.277 -4.406 1 95.19 60 LEU B C 1
ATOM 1919 O O . LEU B 1 60 ? 15.953 -1.854 -5.539 1 95.19 60 LEU B O 1
ATOM 1923 N N . HIS B 1 61 ? 15.297 -3.439 -4.133 1 94.94 61 HIS B N 1
ATOM 1924 C CA . HIS B 1 61 ? 15 -4.426 -5.168 1 94.94 61 HIS B CA 1
ATOM 1925 C C . HIS B 1 61 ? 13.609 -5.02 -4.984 1 94.94 61 HIS B C 1
ATOM 1927 O O . HIS B 1 61 ? 13.234 -5.41 -3.875 1 94.94 61 HIS B O 1
ATOM 1933 N N . VAL B 1 62 ? 12.891 -5 -6.051 1 97.19 62 VAL B N 1
ATOM 1934 C CA . VAL B 1 62 ? 11.664 -5.785 -6.07 1 97.19 62 VAL B CA 1
ATOM 1935 C C . VAL B 1 62 ? 11.93 -7.148 -6.703 1 97.19 62 VAL B C 1
ATOM 1937 O O . VAL B 1 62 ? 12.391 -7.23 -7.844 1 97.19 62 VAL B O 1
ATOM 1940 N N . VAL B 1 63 ? 11.617 -8.164 -5.938 1 97.94 63 VAL B N 1
ATOM 1941 C CA . VAL B 1 63 ? 11.969 -9.508 -6.387 1 97.94 63 VAL B CA 1
ATOM 1942 C C . VAL B 1 63 ? 10.734 -10.398 -6.375 1 97.94 63 VAL B C 1
ATOM 1944 O O . VAL B 1 63 ? 9.977 -10.406 -5.395 1 97.94 63 VAL B O 1
ATOM 1947 N N . CYS B 1 64 ? 10.555 -11.055 -7.492 1 98 64 CYS B N 1
ATOM 1948 C CA . CYS B 1 64 ? 9.555 -12.117 -7.535 1 98 64 CYS B CA 1
ATOM 1949 C C . CYS B 1 64 ? 10.195 -13.477 -7.273 1 98 64 CYS B C 1
ATOM 1951 O O . CYS B 1 64 ? 11.203 -13.82 -7.887 1 98 64 CYS B O 1
ATOM 1953 N N . LYS B 1 65 ? 9.578 -14.242 -6.414 1 98.38 65 LYS B N 1
ATOM 1954 C CA . LYS B 1 65 ? 10.039 -15.602 -6.129 1 98.38 65 LYS B CA 1
ATOM 1955 C C . LYS B 1 65 ? 8.984 -16.625 -6.52 1 98.38 65 LYS B C 1
ATOM 1957 O O . LYS B 1 65 ? 7.785 -16.406 -6.316 1 98.38 65 LYS B O 1
ATOM 1962 N N . ASP B 1 66 ? 9.422 -17.75 -6.973 1 97.75 66 ASP B N 1
ATOM 1963 C CA . ASP B 1 66 ? 8.5 -18.812 -7.352 1 97.75 66 ASP B CA 1
ATOM 1964 C C . ASP B 1 66 ? 8.094 -19.641 -6.133 1 97.75 66 ASP B C 1
ATOM 1966 O O . ASP B 1 66 ? 8.5 -19.344 -5.008 1 97.75 66 ASP B O 1
ATOM 1970 N N . PRO B 1 67 ? 7.25 -20.703 -6.375 1 97.31 67 PRO B N 1
ATOM 1971 C CA . PRO B 1 67 ? 6.758 -21.469 -5.23 1 97.31 67 PRO B CA 1
ATOM 1972 C C . PRO B 1 67 ? 7.875 -22.141 -4.445 1 97.31 67 PRO B C 1
ATOM 1974 O O . PRO B 1 67 ? 7.707 -22.453 -3.264 1 97.31 67 PRO B O 1
ATOM 1977 N N . SER B 1 68 ? 9 -22.328 -5.047 1 97 68 SER B N 1
ATOM 1978 C CA . SER B 1 68 ? 10.125 -22.953 -4.359 1 97 68 SER B CA 1
ATOM 1979 C C . SER B 1 68 ? 10.945 -21.906 -3.598 1 97 68 SER B C 1
ATOM 1981 O O . SER B 1 68 ? 11.844 -22.266 -2.83 1 97 68 SER B O 1
ATOM 1983 N N . GLY B 1 69 ? 10.688 -20.656 -3.863 1 96.81 69 GLY B N 1
ATOM 1984 C CA . GLY B 1 69 ? 11.406 -19.578 -3.193 1 96.81 69 GLY B CA 1
ATOM 1985 C C . GLY B 1 69 ? 12.555 -19.031 -4.02 1 96.81 69 GLY B C 1
ATOM 1986 O O . GLY B 1 69 ? 13.281 -18.141 -3.57 1 96.81 69 GLY B O 1
ATOM 1987 N N . ALA B 1 70 ? 12.695 -19.516 -5.211 1 96.88 70 ALA B N 1
ATOM 1988 C CA . ALA B 1 70 ? 13.773 -19.062 -6.082 1 96.88 70 ALA B CA 1
ATOM 1989 C C . ALA B 1 70 ? 13.414 -17.75 -6.754 1 96.88 70 ALA B C 1
ATOM 1991 O O . ALA B 1 70 ? 12.305 -17.578 -7.27 1 96.88 70 ALA B O 1
ATOM 1992 N N . PRO B 1 71 ? 14.352 -16.828 -6.762 1 97.31 71 PRO B N 1
ATOM 1993 C CA . PRO B 1 71 ? 14.086 -15.57 -7.465 1 97.31 71 PRO B CA 1
ATOM 1994 C C . PRO B 1 71 ? 13.922 -15.758 -8.969 1 97.31 71 PRO B C 1
ATOM 1996 O O . PRO B 1 71 ? 14.719 -16.469 -9.602 1 97.31 71 PRO B O 1
ATOM 1999 N N . ARG B 1 72 ? 12.898 -15.141 -9.547 1 95.5 72 ARG B N 1
ATOM 2000 C CA . ARG B 1 72 ? 12.602 -15.32 -10.969 1 95.5 72 ARG B CA 1
ATOM 2001 C C . ARG B 1 72 ? 12.602 -13.984 -11.703 1 95.5 72 ARG B C 1
ATOM 2003 O O . ARG B 1 72 ? 12.742 -13.945 -12.922 1 95.5 72 ARG B O 1
ATOM 2010 N N . GLY B 1 73 ? 12.32 -12.891 -11.094 1 94.06 73 GLY B N 1
ATOM 2011 C CA . GLY B 1 73 ? 12.281 -11.539 -11.633 1 94.06 73 GLY B CA 1
ATOM 2012 C C . GLY B 1 73 ? 12.672 -10.484 -10.617 1 94.06 73 GLY B C 1
ATOM 2013 O O . GLY B 1 73 ? 12.359 -10.609 -9.43 1 94.06 73 GLY B O 1
ATOM 2014 N N . THR B 1 74 ? 13.398 -9.469 -11.227 1 93.25 74 THR B N 1
ATOM 2015 C CA . THR B 1 74 ? 13.859 -8.438 -10.312 1 93.25 74 THR B CA 1
ATOM 2016 C C . THR B 1 74 ? 13.828 -7.066 -10.977 1 93.25 74 THR B C 1
ATOM 2018 O O . THR B 1 74 ? 14.078 -6.945 -12.18 1 93.25 74 THR B O 1
ATOM 2021 N N . LEU B 1 75 ? 13.406 -6.09 -10.195 1 92.88 75 LEU B N 1
ATOM 2022 C CA . LEU B 1 75 ? 13.539 -4.668 -10.5 1 92.88 75 LEU B CA 1
ATOM 2023 C C . LEU B 1 75 ? 14.445 -3.982 -9.477 1 92.88 75 LEU B C 1
ATOM 2025 O O . LEU B 1 75 ? 14.375 -4.277 -8.281 1 92.88 75 LEU B O 1
ATOM 2029 N N . ARG B 1 76 ? 15.273 -3.125 -9.984 1 93.12 76 ARG B N 1
ATOM 2030 C CA . ARG B 1 76 ? 16.125 -2.34 -9.094 1 93.12 76 ARG B CA 1
ATOM 2031 C C . ARG B 1 76 ? 15.781 -0.857 -9.172 1 93.12 76 ARG B C 1
ATOM 2033 O O . ARG B 1 76 ? 15.594 -0.316 -10.266 1 93.12 76 ARG B O 1
ATOM 2040 N N . ALA B 1 77 ? 15.664 -0.281 -8.039 1 90.38 77 ALA B N 1
ATOM 2041 C CA . ALA B 1 77 ? 15.484 1.166 -7.953 1 90.38 77 ALA B CA 1
ATOM 2042 C C . ALA B 1 77 ? 16.594 1.814 -7.141 1 90.38 77 ALA B C 1
ATOM 2044 O O . ALA B 1 77 ? 16.953 1.334 -6.059 1 90.38 77 ALA B O 1
ATOM 2045 N N . SER B 1 78 ? 17.2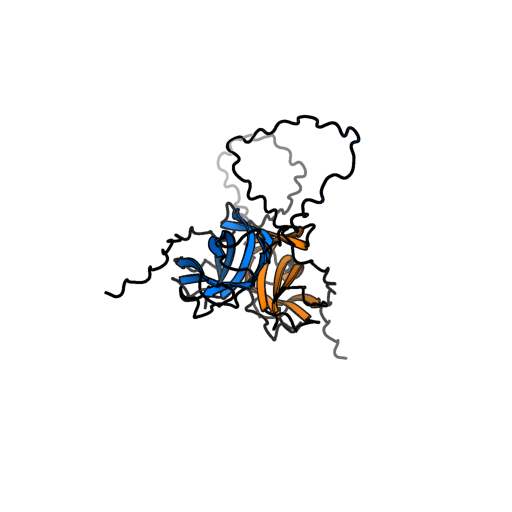34 2.777 -7.68 1 90.38 78 SER B N 1
ATOM 2046 C CA . SER B 1 78 ? 18.203 3.637 -7.02 1 90.38 78 SER B CA 1
ATOM 2047 C C . SER B 1 78 ? 18 5.102 -7.395 1 90.38 78 SER B C 1
ATOM 2049 O O . SER B 1 78 ? 17.781 5.422 -8.562 1 90.38 78 SER B O 1
ATOM 2051 N N . TRP B 1 79 ? 17.984 5.93 -6.363 1 87.56 79 TRP B N 1
ATOM 2052 C CA . TRP B 1 79 ? 17.656 7.32 -6.664 1 87.56 79 TRP B CA 1
ATOM 2053 C C . TRP B 1 79 ? 18.219 8.25 -5.594 1 87.56 79 TRP B C 1
ATOM 2055 O O . TRP B 1 79 ? 18.594 7.805 -4.508 1 87.56 79 TRP B O 1
ATOM 2065 N N . HIS B 1 80 ? 18.406 9.523 -5.996 1 93.56 80 HIS B N 1
ATOM 2066 C CA . HIS B 1 80 ? 18.672 10.578 -5.027 1 93.56 80 HIS B CA 1
ATOM 2067 C C . HIS B 1 80 ? 17.375 11.094 -4.402 1 93.56 80 HIS B C 1
ATOM 2069 O O . HIS B 1 80 ? 16.406 11.375 -5.109 1 93.56 80 HIS B O 1
ATOM 2075 N N . TRP B 1 81 ? 17.422 11.172 -3.066 1 93.19 81 TRP B N 1
ATOM 2076 C CA . TRP B 1 81 ? 16.188 11.453 -2.332 1 93.19 81 TRP B CA 1
ATOM 2077 C C . TRP B 1 81 ? 16.375 12.633 -1.382 1 93.19 81 TRP B C 1
ATOM 2079 O O . TRP B 1 81 ? 16.422 12.453 -0.163 1 93.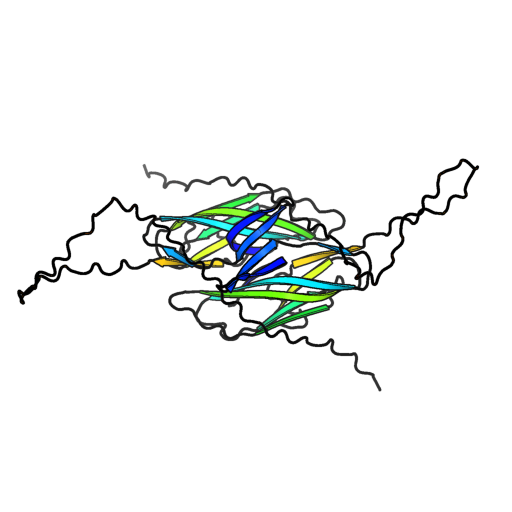19 81 TRP B O 1
ATOM 2089 N N . PRO B 1 82 ? 16.375 13.844 -1.923 1 94.12 82 PRO B N 1
ATOM 2090 C CA . PRO B 1 82 ? 16.547 15.016 -1.054 1 94.12 82 PRO B CA 1
ATOM 2091 C C . PRO B 1 82 ? 15.328 15.273 -0.176 1 94.12 82 PRO B C 1
ATOM 2093 O O . PRO B 1 82 ? 14.219 14.836 -0.504 1 94.12 82 PRO B O 1
ATOM 2096 N N . ASP B 1 83 ? 15.602 15.977 0.956 1 93.56 83 ASP B N 1
ATOM 2097 C CA . ASP B 1 83 ? 14.492 16.406 1.799 1 93.56 83 ASP B CA 1
ATOM 2098 C C . ASP B 1 83 ? 13.641 17.469 1.091 1 93.56 83 ASP B C 1
ATOM 2100 O O . ASP B 1 83 ? 14.133 18.188 0.218 1 93.56 83 ASP B O 1
ATOM 2104 N N . GLU B 1 84 ? 12.367 17.391 1.396 1 89.25 84 GLU B N 1
ATOM 2105 C CA . GLU B 1 84 ? 11.469 18.422 0.899 1 89.25 84 GLU B CA 1
ATOM 2106 C C . GLU B 1 84 ? 11.352 19.578 1.897 1 89.25 84 GLU B C 1
ATOM 2108 O O . GLU B 1 84 ? 11.336 19.359 3.109 1 89.25 84 GLU B O 1
ATOM 2113 N N . VAL B 1 85 ? 11.156 20.734 1.356 1 86.88 85 VAL B N 1
ATOM 2114 C CA . VAL B 1 85 ? 11.078 21.922 2.197 1 86.88 85 VAL B CA 1
ATOM 2115 C C . VAL B 1 85 ? 9.82 21.859 3.061 1 86.88 85 VAL B C 1
ATOM 2117 O O . VAL B 1 85 ? 8.734 21.531 2.572 1 86.88 85 VAL B O 1
ATOM 2120 N N . ASP B 1 86 ? 9.93 22.062 4.316 1 86.75 86 ASP B N 1
ATOM 2121 C CA . ASP B 1 86 ? 8.875 22.219 5.309 1 86.75 86 ASP B CA 1
ATOM 2122 C C . ASP B 1 86 ? 8.086 20.922 5.477 1 86.75 86 ASP B C 1
ATOM 2124 O O . ASP B 1 86 ? 6.898 20.953 5.816 1 86.75 86 ASP B O 1
ATOM 2128 N N . LYS B 1 87 ? 8.742 19.859 5.141 1 90.5 87 LYS B N 1
ATOM 2129 C CA . LYS B 1 87 ? 8.109 18.562 5.359 1 90.5 87 LYS B CA 1
ATOM 2130 C C . LYS B 1 87 ? 9 17.641 6.199 1 90.5 87 LYS B C 1
ATOM 2132 O O . LYS B 1 87 ? 10.195 17.531 5.938 1 90.5 87 LYS B O 1
ATOM 2137 N N . ALA B 1 88 ? 8.438 17.047 7.137 1 95.94 88 ALA B N 1
ATOM 2138 C CA . ALA B 1 88 ? 9.18 16.203 8.062 1 95.94 88 ALA B CA 1
ATOM 2139 C C . ALA B 1 88 ? 9.445 14.828 7.457 1 95.94 88 ALA B C 1
ATOM 2141 O O . ALA B 1 88 ? 10.273 14.07 7.961 1 95.94 88 ALA B O 1
ATOM 2142 N N . SER B 1 89 ? 8.719 14.547 6.387 1 96.44 89 SER B N 1
ATOM 2143 C CA . SER B 1 89 ? 8.867 13.266 5.711 1 96.44 89 SER B CA 1
ATOM 2144 C C . SER B 1 89 ? 8.859 13.43 4.195 1 96.44 89 SER B C 1
ATOM 2146 O O . SER B 1 89 ? 8.461 14.484 3.686 1 96.44 89 SER B O 1
ATOM 2148 N N . LYS B 1 90 ? 9.328 12.445 3.533 1 93.5 90 LYS B N 1
ATOM 2149 C CA . LYS B 1 90 ? 9.359 12.43 2.074 1 93.5 90 LYS B CA 1
ATOM 2150 C C . LYS B 1 90 ? 8.82 11.117 1.521 1 93.5 90 LYS B C 1
ATOM 2152 O O . LYS B 1 90 ? 8.859 10.094 2.203 1 93.5 90 LYS B O 1
ATOM 2157 N N . TYR B 1 91 ? 8.289 11.188 0.273 1 94 91 TYR B N 1
ATOM 2158 C CA . TYR B 1 91 ? 7.703 10.039 -0.404 1 94 91 TYR B CA 1
ATOM 2159 C C . TYR B 1 91 ? 8.352 9.812 -1.764 1 94 91 TYR B C 1
ATOM 2161 O O . TYR B 1 91 ? 8.844 10.758 -2.389 1 94 91 TYR B O 1
ATOM 2169 N N . ARG B 1 92 ? 8.352 8.609 -2.127 1 92.12 92 ARG B N 1
ATOM 2170 C CA . ARG B 1 92 ? 8.695 8.219 -3.492 1 92.12 92 ARG B CA 1
ATOM 2171 C C . ARG B 1 92 ? 7.773 7.113 -3.994 1 92.12 92 ARG B C 1
ATOM 2173 O O . ARG B 1 92 ? 7.5 6.152 -3.271 1 92.12 92 ARG B O 1
ATOM 2180 N N . CYS B 1 93 ? 7.293 7.262 -5.223 1 91.75 93 CYS B N 1
ATOM 2181 C CA . CYS B 1 93 ? 6.387 6.289 -5.828 1 91.75 93 CYS B CA 1
ATOM 2182 C C . CYS B 1 93 ? 7.004 5.684 -7.082 1 91.75 93 CYS B C 1
ATOM 2184 O O . CYS B 1 93 ? 7.66 6.379 -7.859 1 91.75 93 CYS B O 1
ATOM 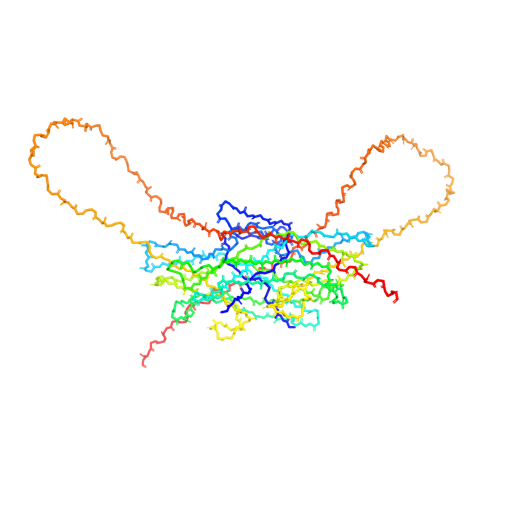2186 N N . PHE B 1 94 ? 6.719 4.398 -7.254 1 89.88 94 PHE B N 1
ATOM 2187 C CA . PHE B 1 94 ? 7.227 3.656 -8.398 1 89.88 94 PHE B CA 1
ATOM 2188 C C . PHE B 1 94 ? 6.121 2.812 -9.031 1 89.88 94 PHE B C 1
ATOM 2190 O O . PHE B 1 94 ? 5.305 2.219 -8.32 1 89.88 94 PHE B O 1
ATOM 2197 N N . THR B 1 95 ? 6.102 2.906 -10.344 1 92.56 95 THR B N 1
ATOM 2198 C CA . THR B 1 95 ? 5.32 1.896 -11.047 1 92.56 95 THR B CA 1
ATOM 2199 C C . THR B 1 95 ? 6.059 1.419 -12.297 1 92.56 95 THR B C 1
ATOM 2201 O O . THR B 1 95 ? 6.539 2.232 -13.086 1 92.56 95 THR B O 1
ATOM 2204 N N . GLN B 1 96 ? 6.266 0.175 -12.336 1 92 96 GLN B N 1
ATOM 2205 C CA . GLN B 1 96 ? 6.945 -0.502 -13.438 1 92 96 GLN B CA 1
ATOM 2206 C C . GLN B 1 96 ? 6.402 -1.916 -13.625 1 92 96 GLN B C 1
ATOM 2208 O O . GLN B 1 96 ? 5.844 -2.504 -12.703 1 92 96 GLN B O 1
ATOM 2213 N N . GLU B 1 97 ? 6.609 -2.342 -14.844 1 92.5 97 GLU B N 1
ATOM 2214 C CA . GLU B 1 97 ? 6.254 -3.734 -15.094 1 92.5 97 GLU B CA 1
ATOM 2215 C C . GLU B 1 97 ? 7.352 -4.68 -14.617 1 92.5 97 GLU B C 1
ATOM 2217 O O . GLU B 1 97 ? 8.523 -4.484 -14.93 1 92.5 97 GLU B O 1
ATOM 2222 N N . LEU B 1 98 ? 6.961 -5.598 -13.844 1 94.25 98 LEU B N 1
ATOM 2223 C CA . LEU B 1 98 ? 7.852 -6.684 -13.453 1 94.25 98 LEU B CA 1
ATOM 2224 C C . LEU B 1 98 ? 7.645 -7.902 -14.344 1 94.25 98 LEU B C 1
ATOM 2226 O O . LEU B 1 98 ? 6.52 -8.383 -14.5 1 94.25 98 LEU B O 1
ATOM 2230 N N . SER B 1 99 ? 8.688 -8.352 -14.906 1 94.31 99 SER B N 1
ATOM 2231 C CA . SER B 1 99 ? 8.656 -9.5 -15.812 1 94.31 99 SER B CA 1
ATOM 2232 C C . SER B 1 99 ? 9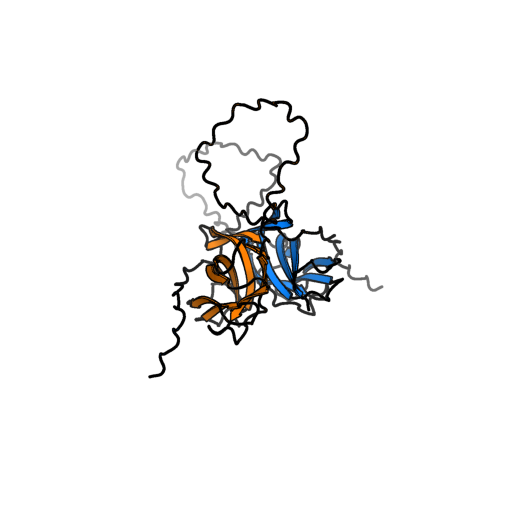.367 -10.703 -15.203 1 94.31 99 SER B C 1
ATOM 2234 O O . SER B 1 99 ? 10.445 -10.57 -14.633 1 94.31 99 SER B O 1
ATOM 2236 N N . PHE B 1 100 ? 8.703 -11.883 -15.359 1 93.19 100 PHE B N 1
ATOM 2237 C CA . PHE B 1 100 ? 9.305 -13.102 -14.812 1 93.19 100 PHE B CA 1
ATOM 2238 C C . PHE B 1 100 ? 8.688 -14.336 -15.445 1 93.19 100 PHE B C 1
ATOM 2240 O O . PHE B 1 100 ? 7.535 -14.312 -15.891 1 93.19 100 PHE B O 1
ATOM 2247 N N . PRO B 1 101 ? 9.445 -15.43 -15.453 1 95.25 101 PRO B N 1
ATOM 2248 C CA . PRO B 1 101 ? 8.906 -16.688 -15.984 1 95.25 101 PRO B CA 1
ATOM 2249 C C . PRO B 1 101 ? 8.016 -17.406 -14.977 1 95.25 101 PRO B C 1
ATOM 2251 O O . PRO B 1 101 ? 8.297 -17.406 -13.781 1 95.25 101 PRO B O 1
ATOM 2254 N N . ILE B 1 102 ? 6.98 -17.969 -15.492 1 95.81 102 ILE B N 1
ATOM 2255 C CA . ILE B 1 102 ? 6.145 -18.906 -14.742 1 95.81 102 ILE B CA 1
ATOM 2256 C C . ILE B 1 102 ? 6.418 -20.328 -15.203 1 95.81 102 ILE B C 1
ATOM 2258 O O . ILE B 1 102 ? 6.062 -20.703 -16.328 1 95.81 102 ILE B O 1
ATOM 2262 N N . GLU B 1 103 ? 7 -21.062 -14.312 1 96 103 GLU B N 1
ATOM 2263 C CA . GLU B 1 103 ? 7.387 -22.422 -14.68 1 96 103 GLU B CA 1
ATOM 2264 C C . GLU B 1 103 ? 6.406 -23.438 -14.125 1 96 103 GLU B C 1
ATOM 2266 O O . GLU B 1 103 ? 6.363 -24.578 -14.586 1 96 103 GLU B O 1
ATOM 2271 N N . SER B 1 104 ? 5.656 -23.047 -13.141 1 95.69 104 SER B N 1
ATOM 2272 C CA . SER B 1 104 ? 4.68 -23.938 -12.516 1 95.69 104 SER B CA 1
ATOM 2273 C C . SER B 1 104 ? 3.562 -23.141 -11.852 1 95.69 104 SER B C 1
ATOM 2275 O O . SER B 1 104 ? 3.736 -21.969 -11.523 1 95.69 104 SER B O 1
ATOM 2277 N N . ALA B 1 105 ? 2.459 -23.781 -11.75 1 96 105 ALA B N 1
ATOM 2278 C CA . ALA B 1 105 ? 1.387 -23.219 -10.93 1 96 105 ALA B CA 1
ATOM 2279 C C . ALA B 1 105 ? 1.786 -23.172 -9.461 1 96 105 ALA B C 1
ATOM 2281 O O . ALA B 1 105 ? 2.713 -23.875 -9.039 1 96 105 ALA B O 1
ATOM 2282 N N . GLY B 1 106 ? 1 -22.312 -8.719 1 97.06 106 GLY B N 1
ATOM 2283 C CA . GLY B 1 106 ? 1.265 -22.172 -7.297 1 97.06 106 GLY B CA 1
ATOM 2284 C C . GLY B 1 106 ? 1.381 -20.719 -6.852 1 97.06 106 GLY B C 1
ATOM 2285 O O . GLY B 1 106 ? 0.973 -19.812 -7.574 1 97.06 106 GLY B O 1
ATOM 2286 N N . GLU B 1 107 ? 1.885 -20.594 -5.684 1 98.06 107 GLU B N 1
ATOM 2287 C CA . GLU B 1 107 ? 1.967 -19.25 -5.105 1 98.06 107 GLU B CA 1
ATOM 2288 C C . GLU B 1 107 ? 3.357 -18.641 -5.305 1 98.06 107 GLU B C 1
ATOM 2290 O O . GLU B 1 107 ? 4.355 -19.219 -4.855 1 98.06 107 GLU B O 1
ATOM 2295 N N . TYR B 1 108 ? 3.361 -17.547 -5.957 1 97.94 108 TYR B N 1
ATOM 2296 C CA . TYR B 1 108 ? 4.539 -16.703 -6.082 1 97.94 108 TYR B CA 1
ATOM 2297 C C . TYR B 1 108 ? 4.5 -15.562 -5.066 1 97.94 108 TYR B C 1
ATOM 2299 O O . TYR B 1 108 ? 3.436 -15.219 -4.551 1 97.94 108 TYR B O 1
ATOM 2307 N N . THR B 1 109 ? 5.703 -15.047 -4.777 1 98.38 109 THR B N 1
ATOM 2308 C CA . THR B 1 109 ? 5.742 -13.883 -3.893 1 98.38 109 THR B CA 1
ATOM 2309 C C . THR B 1 109 ? 6.531 -12.75 -4.531 1 98.38 109 THR B C 1
ATOM 2311 O O . THR B 1 109 ? 7.531 -12.984 -5.215 1 98.38 109 THR B O 1
ATOM 2314 N N . ILE B 1 110 ? 6.051 -11.578 -4.316 1 98.38 110 ILE B N 1
ATOM 2315 C CA . ILE B 1 110 ? 6.746 -10.359 -4.73 1 98.38 110 ILE B CA 1
ATOM 2316 C C . ILE B 1 110 ? 7.043 -9.492 -3.51 1 98.38 110 ILE B C 1
ATOM 2318 O O . ILE B 1 110 ? 6.145 -9.195 -2.719 1 98.38 110 ILE B O 1
ATOM 2322 N N . GLY B 1 111 ? 8.297 -9.109 -3.379 1 98.38 111 GLY B N 1
ATOM 2323 C CA . GLY B 1 111 ? 8.68 -8.328 -2.211 1 98.38 111 GLY B CA 1
ATOM 2324 C C . GLY B 1 111 ? 9.734 -7.281 -2.51 1 98.38 111 GLY B C 1
ATOM 2325 O O . GLY B 1 111 ? 10.336 -7.289 -3.586 1 98.38 111 GLY B O 1
ATOM 2326 N N . ALA B 1 112 ? 9.859 -6.336 -1.62 1 98 112 ALA B N 1
ATOM 2327 C CA . ALA B 1 112 ? 10.945 -5.363 -1.621 1 98 112 ALA B CA 1
ATOM 2328 C C . ALA B 1 112 ? 12.094 -5.824 -0.727 1 98 112 ALA B C 1
ATOM 2330 O O . ALA B 1 112 ? 11.875 -6.23 0.416 1 98 112 ALA B O 1
ATOM 2331 N N . TYR B 1 113 ? 13.281 -5.777 -1.273 1 97.81 113 TYR B N 1
ATOM 2332 C CA . TYR B 1 113 ? 14.453 -6.312 -0.594 1 97.81 113 TYR B CA 1
ATOM 2333 C C . TYR B 1 113 ? 15.625 -5.336 -0.672 1 97.81 113 TYR B C 1
ATOM 2335 O O . TYR B 1 113 ? 15.672 -4.488 -1.568 1 97.81 113 TYR B O 1
ATOM 2343 N N . TYR B 1 114 ? 16.547 -5.578 0.233 1 96.69 114 TYR B N 1
ATOM 2344 C CA . TYR B 1 114 ? 17.781 -4.797 0.214 1 96.69 114 TYR B CA 1
ATOM 2345 C C . TYR B 1 114 ? 18.734 -5.301 -0.866 1 96.69 114 TYR B C 1
ATOM 2347 O O . TYR B 1 114 ? 19.672 -4.602 -1.245 1 96.69 114 TYR B O 1
ATOM 2355 N N . ASP B 1 115 ? 18.438 -6.574 -1.315 1 95.38 115 ASP B N 1
ATOM 2356 C CA . ASP B 1 115 ? 19.375 -7.191 -2.252 1 95.38 115 ASP B CA 1
ATOM 2357 C C . ASP B 1 115 ? 18.641 -7.867 -3.402 1 95.38 115 ASP B C 1
ATOM 2359 O O . ASP B 1 115 ? 17.453 -8.195 -3.277 1 95.38 115 ASP B O 1
ATOM 2363 N N . GLN B 1 116 ? 19.359 -8.133 -4.406 1 93.19 116 GLN B N 1
ATOM 2364 C CA . GLN B 1 116 ? 18.781 -8.633 -5.648 1 93.19 116 GLN B CA 1
ATOM 2365 C C . GLN B 1 116 ? 18.375 -10.102 -5.516 1 93.19 116 GLN B C 1
ATOM 2367 O O . GLN B 1 116 ? 17.547 -10.602 -6.281 1 93.19 116 GLN B O 1
ATOM 2372 N N . GLN B 1 117 ? 18.938 -10.766 -4.594 1 94.25 117 GLN B N 1
ATOM 2373 C CA . GLN B 1 117 ? 18.656 -12.188 -4.418 1 94.25 117 GLN B CA 1
ATOM 2374 C C . GLN B 1 117 ? 17.406 -12.398 -3.57 1 94.25 117 GLN B C 1
ATOM 2376 O O . GLN B 1 117 ? 16.922 -13.531 -3.424 1 94.25 117 GLN B O 1
ATOM 2381 N N . GLY B 1 118 ? 16.906 -11.328 -2.986 1 96.38 118 GLY B N 1
ATOM 2382 C CA . GLY B 1 118 ? 15.719 -11.453 -2.156 1 96.38 118 GLY B CA 1
ATOM 2383 C C . GLY B 1 118 ? 15.984 -12.117 -0.821 1 96.38 118 GLY B C 1
ATOM 2384 O O . GLY B 1 118 ? 15.156 -12.883 -0.322 1 96.38 118 GLY B O 1
ATOM 2385 N N . LYS B 1 119 ? 17.109 -11.891 -0.301 1 96.12 119 LYS B N 1
ATOM 2386 C CA . LYS B 1 119 ? 17.469 -12.547 0.955 1 96.12 119 LYS B CA 1
ATOM 2387 C C . LYS B 1 119 ? 17.094 -11.672 2.152 1 96.12 119 LYS B C 1
ATOM 2389 O O . LYS B 1 119 ? 16.703 -12.195 3.203 1 96.12 119 LYS B O 1
ATOM 2394 N N . PHE B 1 120 ? 17.203 -10.359 2.025 1 97 120 PHE B N 1
ATOM 2395 C CA . PHE B 1 120 ? 16.938 -9.445 3.131 1 97 120 PHE B CA 1
ATOM 2396 C C . PHE B 1 120 ? 15.703 -8.594 2.846 1 97 120 PHE B C 1
ATOM 2398 O O . PHE B 1 120 ? 15.773 -7.641 2.064 1 97 120 PHE B O 1
ATOM 2405 N N . GLU B 1 121 ? 14.695 -8.812 3.615 1 96.69 121 GLU B N 1
ATOM 2406 C CA . GLU B 1 121 ? 13.391 -8.211 3.352 1 96.69 121 GLU B CA 1
ATOM 2407 C C . GLU B 1 121 ? 13.312 -6.789 3.906 1 96.69 121 GLU B C 1
ATOM 2409 O O . GLU B 1 121 ? 13.758 -6.531 5.027 1 96.69 121 GLU B O 1
ATOM 2414 N N . LEU B 1 122 ? 12.805 -5.895 3.113 1 96.19 122 LEU B N 1
ATOM 2415 C CA . LEU B 1 122 ? 12.43 -4.562 3.566 1 96.19 122 LEU B CA 1
ATOM 2416 C C . LEU B 1 122 ? 11.023 -4.559 4.152 1 96.19 122 LEU B C 1
ATOM 2418 O O . LEU B 1 122 ? 10.711 -3.742 5.023 1 96.19 122 LEU B O 1
ATOM 2422 N N . SER B 1 123 ? 10.188 -5.41 3.605 1 95.31 123 SER B N 1
ATOM 2423 C CA . SER B 1 123 ? 8.805 -5.609 4.043 1 95.31 123 SER B CA 1
ATOM 2424 C C . SER B 1 123 ? 8.312 -7.004 3.684 1 95.31 123 SER B C 1
ATOM 2426 O O . SER B 1 123 ? 8.914 -7.695 2.863 1 95.31 123 SER B O 1
ATOM 2428 N N . THR B 1 124 ? 7.199 -7.363 4.34 1 95.94 124 THR B N 1
ATOM 2429 C CA . THR B 1 124 ? 6.621 -8.672 4.051 1 95.94 124 THR B CA 1
ATOM 2430 C C . THR B 1 124 ? 6.199 -8.758 2.586 1 95.94 124 THR B C 1
ATOM 2432 O O . THR B 1 124 ? 5.457 -7.91 2.094 1 95.94 124 THR B O 1
ATOM 2435 N N . PRO B 1 125 ? 6.652 -9.766 1.914 1 98.12 125 PRO B N 1
ATOM 2436 C CA . PRO B 1 125 ? 6.258 -9.922 0.512 1 98.12 125 PRO B CA 1
ATOM 2437 C C . PRO B 1 125 ? 4.762 -10.195 0.346 1 98.12 125 PRO B C 1
ATOM 2439 O O . PRO B 1 125 ? 4.109 -10.664 1.28 1 98.12 125 PRO B O 1
ATOM 2442 N N . ILE B 1 126 ? 4.289 -9.93 -0.817 1 98.19 126 ILE B N 1
ATOM 2443 C CA . ILE B 1 126 ? 2.885 -10.188 -1.124 1 98.19 126 ILE B CA 1
ATOM 2444 C C . ILE B 1 126 ? 2.766 -11.469 -1.955 1 98.19 126 ILE B C 1
ATOM 2446 O O . ILE B 1 126 ? 3.6 -11.727 -2.826 1 98.19 126 ILE B O 1
ATOM 2450 N N . PRO B 1 127 ? 1.73 -12.234 -1.725 1 98.06 127 PRO B N 1
ATOM 2451 C CA . PRO B 1 127 ? 1.546 -13.461 -2.498 1 98.06 127 PRO B CA 1
ATOM 2452 C C . PRO B 1 127 ? 0.708 -13.25 -3.756 1 98.06 127 PRO B C 1
ATOM 2454 O O . PRO B 1 127 ? -0.209 -12.422 -3.76 1 98.06 127 PRO B O 1
ATOM 2457 N N . ILE B 1 128 ? 1.011 -13.969 -4.773 1 97.12 128 ILE B N 1
ATOM 2458 C CA . ILE B 1 128 ? 0.225 -14.055 -6 1 97.12 128 ILE B CA 1
ATOM 2459 C C . ILE B 1 128 ? 0.024 -15.523 -6.375 1 97.12 128 ILE B C 1
ATOM 2461 O O . ILE B 1 128 ? 0.989 -16.281 -6.469 1 97.12 128 ILE B O 1
ATOM 2465 N N . THR B 1 129 ? -1.18 -15.867 -6.633 1 96.19 129 THR B N 1
ATOM 2466 C CA . THR B 1 129 ? -1.467 -17.25 -6.973 1 96.19 129 THR B CA 1
ATOM 2467 C C . THR B 1 129 ? -1.593 -17.438 -8.484 1 96.19 129 THR B C 1
ATOM 2469 O O . THR B 1 129 ? -2.314 -16.688 -9.141 1 96.19 129 THR B O 1
ATOM 2472 N N . ILE B 1 130 ? -0.94 -18.391 -8.969 1 95.81 130 ILE B N 1
ATOM 2473 C CA . ILE B 1 130 ? -1.062 -18.781 -10.367 1 95.81 130 ILE B CA 1
ATOM 2474 C C . ILE B 1 130 ? -1.793 -20.109 -10.469 1 95.81 130 ILE B C 1
ATOM 2476 O O . ILE B 1 130 ? -1.358 -21.109 -9.883 1 95.81 130 ILE B O 1
ATOM 2480 N N . LEU B 1 131 ? -2.84 -20.141 -11.211 1 92.88 131 LEU B N 1
ATOM 2481 C CA . LEU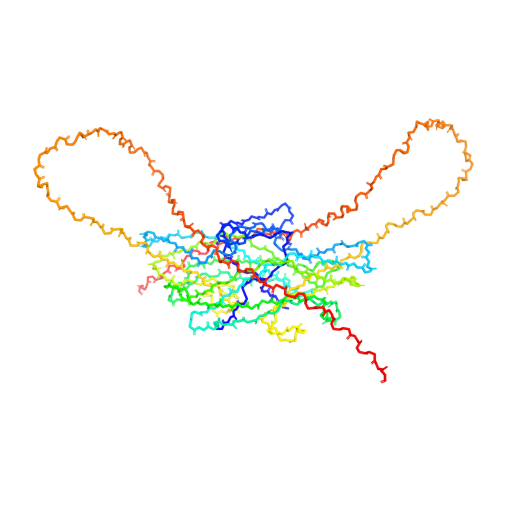 B 1 131 ? -3.627 -21.359 -11.422 1 92.88 131 LEU B CA 1
ATOM 2482 C C . LEU B 1 131 ? -3.537 -21.812 -12.867 1 92.88 131 LEU B C 1
ATOM 2484 O O . LEU B 1 131 ? -3.578 -20.984 -13.789 1 92.88 131 LEU B O 1
ATOM 2488 N N . LEU B 1 132 ? -3.383 -23.141 -13.023 1 91.5 132 LEU B N 1
ATOM 2489 C CA . LEU B 1 132 ? -3.406 -23.734 -14.359 1 91.5 132 LEU B CA 1
ATOM 2490 C C . LEU B 1 132 ? -4.812 -24.188 -14.734 1 91.5 132 LEU B C 1
ATOM 2492 O O . LEU B 1 132 ? -5.457 -24.906 -13.977 1 91.5 132 LEU B O 1
ATOM 2496 N N . THR B 1 133 ? -5.305 -23.594 -15.789 1 84.69 133 THR B N 1
ATOM 2497 C CA . THR B 1 133 ? -6.633 -23.984 -16.25 1 84.69 133 THR B CA 1
ATOM 2498 C C . THR B 1 133 ? -6.59 -25.375 -16.906 1 84.69 133 THR B C 1
ATOM 2500 O O . THR B 1 133 ? -5.645 -25.688 -17.625 1 84.69 133 THR B O 1
ATOM 2503 N N . GLN B 1 134 ? -7.172 -26.438 -16.391 1 70.75 134 GLN B N 1
ATOM 2504 C CA . GLN B 1 134 ? -7.238 -27.75 -17.016 1 70.75 134 GLN B CA 1
ATOM 2505 C C . GLN B 1 134 ? -7.961 -27.688 -18.359 1 70.75 134 GLN B C 1
ATOM 2507 O O . GLN B 1 134 ? -8.984 -27.016 -18.484 1 70.75 134 GLN B O 1
ATOM 2512 N N . PRO B 1 135 ? -7.203 -28.109 -19.391 1 60.62 135 PRO B N 1
ATOM 2513 C CA . PRO B 1 135 ? -7.902 -28.219 -20.672 1 60.62 135 PRO B CA 1
ATOM 2514 C C . PRO B 1 135 ? -9.227 -28.969 -20.562 1 60.62 135 PRO B C 1
ATOM 2516 O O . PRO B 1 135 ? -9.352 -29.875 -19.734 1 60.62 135 PRO B O 1
ATOM 2519 N N . PRO B 1 136 ? -10.266 -28.328 -20.953 1 57.78 136 PRO B N 1
ATOM 2520 C CA . PRO B 1 136 ? -11.477 -29.156 -20.938 1 57.78 136 PRO B CA 1
ATOM 2521 C C . PRO B 1 136 ? -11.234 -30.562 -21.469 1 57.78 136 PRO B C 1
ATOM 2523 O O . PRO B 1 136 ? -10.352 -30.766 -22.297 1 57.78 136 PRO B O 1
ATOM 2526 N N . PRO B 1 137 ? -11.578 -31.562 -20.734 1 55.97 137 PRO B N 1
ATOM 2527 C CA . PRO B 1 137 ? -11.406 -32.906 -21.297 1 55.97 137 PRO B CA 1
ATOM 2528 C C . PRO B 1 137 ? -11.719 -32.969 -22.797 1 55.97 137 PRO B C 1
ATOM 2530 O O . PRO B 1 137 ? -12.672 -32.312 -23.25 1 55.97 137 PRO B O 1
ATOM 2533 N N . VAL B 1 138 ? -10.789 -33.219 -23.547 1 49.34 138 VAL B N 1
ATOM 2534 C CA . VAL B 1 138 ? -11.102 -33.5 -24.953 1 49.34 138 VAL B CA 1
ATOM 2535 C C . VAL B 1 138 ? -12.297 -34.469 -25.016 1 49.34 138 VAL B C 1
ATOM 2537 O O . VAL B 1 138 ? -12.328 -35.469 -24.328 1 49.34 138 VAL B O 1
ATOM 2540 N N . GLU B 1 139 ? -13.422 -34.156 -25.375 1 48.53 139 GLU B N 1
ATOM 2541 C CA . GLU B 1 139 ? -14.508 -35.062 -25.688 1 48.53 139 GLU B CA 1
ATOM 2542 C C . GLU B 1 139 ? -14.008 -36.281 -26.484 1 48.53 139 GLU B C 1
ATOM 2544 O O . GLU B 1 139 ? -13.406 -36.094 -27.547 1 48.53 139 GLU B O 1
ATOM 2549 N N . GLY B 1 140 ? -13.672 -37.375 -26.031 1 42.78 140 GLY B N 1
ATOM 2550 C CA . GLY B 1 140 ? -13.484 -38.625 -26.766 1 42.78 140 GLY B CA 1
ATOM 2551 C C . GLY B 1 140 ? -14.492 -38.812 -27.875 1 42.78 140 GLY B C 1
ATOM 2552 O O . GLY B 1 140 ? -15.609 -38.312 -27.812 1 42.78 140 GLY B O 1
ATOM 2553 N N . GLU B 1 141 ? -14.18 -39.156 -29.234 1 42.34 141 GLU B N 1
ATOM 2554 C CA . GLU B 1 141 ? -14.984 -39.594 -30.375 1 42.34 141 GLU B CA 1
ATOM 2555 C C . GLU B 1 141 ? -15.898 -40.75 -29.969 1 42.34 141 GLU B C 1
ATOM 2557 O O . GLU B 1 141 ? -15.438 -41.906 -29.812 1 42.34 141 GLU B O 1
ATOM 2562 N N . GLY B 1 142 ? -16.875 -40.781 -29.266 1 38.06 142 GLY B N 1
ATOM 2563 C CA . GLY B 1 142 ? -17.875 -41.844 -29.266 1 38.06 142 GLY B CA 1
ATOM 2564 C C . GLY B 1 142 ? -18.453 -42.094 -30.656 1 38.06 142 GLY B C 1
ATOM 2565 O O . GLY B 1 142 ? -18.812 -41.156 -31.375 1 38.06 142 GLY B O 1
ATOM 2566 N N . MET B 1 143 ? -18.219 -43.344 -31.531 1 36.19 143 MET B N 1
ATOM 2567 C CA . MET B 1 143 ? -18.828 -43.938 -32.719 1 36.19 143 MET B CA 1
ATOM 2568 C C . MET B 1 143 ? -20.359 -43.812 -32.656 1 36.19 143 MET B C 1
ATOM 2570 O O . MET B 1 143 ? -20.953 -43.938 -31.594 1 36.19 143 MET B O 1
ATOM 2574 N N . PRO B 1 144 ? -20.984 -43.5 -33.906 1 36.94 144 PRO B N 1
ATOM 2575 C CA . PRO B 1 144 ? -22.453 -43.469 -34.094 1 36.94 144 PRO B CA 1
ATOM 2576 C C . PRO B 1 144 ? -23.094 -44.844 -33.906 1 36.94 144 PRO B C 1
ATOM 2578 O O . PRO B 1 144 ? -22.562 -45.844 -34.375 1 36.94 144 PRO B O 1
ATOM 2581 N N . VAL B 1 145 ? -23.594 -45.562 -32.938 1 32.75 145 VAL B N 1
ATOM 2582 C CA . VAL B 1 145 ? -24.547 -46.625 -33.25 1 32.75 145 VAL B CA 1
ATOM 2583 C C . VAL B 1 145 ? -25.656 -46.031 -34.156 1 32.75 145 VAL B C 1
ATOM 2585 O O . VAL B 1 145 ? -26.031 -44.875 -34.031 1 32.75 145 VAL B O 1
ATOM 2588 N N . ALA B 1 146 ? -26.219 -46.875 -35.188 1 28.73 146 ALA B N 1
ATOM 2589 C CA . ALA B 1 146 ? -27.062 -46.812 -36.375 1 28.73 146 ALA B CA 1
ATOM 2590 C C . ALA B 1 146 ? -28.391 -46.125 -36.094 1 28.73 146 ALA B C 1
ATOM 2592 O O . ALA B 1 146 ? -29.219 -45.938 -37 1 28.73 146 ALA B O 1
ATOM 2593 N N . GLY B 1 147 ? -28.906 -45.938 -34.938 1 24.28 147 GLY B N 1
ATOM 2594 C CA . GLY B 1 147 ? -30.312 -45.781 -35.25 1 24.28 147 GLY B CA 1
ATOM 2595 C C . GLY B 1 147 ? -30.562 -44.719 -36.312 1 24.28 147 GLY B C 1
ATOM 2596 O O . GLY B 1 147 ? -29.688 -43.906 -36.594 1 24.28 147 GLY B O 1
ATOM 2597 N N . GLU B 1 148 ? -31.797 -44.844 -37.125 1 24.64 148 GLU B N 1
ATOM 2598 C CA . GLU B 1 148 ? -32.562 -44.125 -38.125 1 24.64 148 GLU B CA 1
ATOM 2599 C C . GLU B 1 148 ? -32.312 -42.594 -38.031 1 24.64 148 GLU B C 1
ATOM 2601 O O . GLU B 1 148 ? -32.656 -42 -37 1 24.64 148 GLU B O 1
ATOM 2606 N N . GLU B 1 149 ? -31.391 -42.344 -38.719 1 22.27 149 GLU B N 1
ATOM 2607 C CA . GLU B 1 149 ? -30.562 -41.156 -38.812 1 22.27 149 GLU B CA 1
ATOM 2608 C C . GLU B 1 149 ? -31.266 -40.062 -39.594 1 22.27 149 GLU B C 1
ATOM 2610 O O . GLU B 1 149 ? -31.375 -40.125 -40.812 1 22.27 149 GLU B O 1
ATOM 2615 N N . VAL B 1 150 ? -32.656 -39.938 -39.281 1 24.61 150 VAL B N 1
ATOM 2616 C CA . VAL B 1 150 ? -33.406 -38.969 -40.094 1 24.61 150 VAL B CA 1
ATOM 2617 C C . VAL B 1 150 ? -32.5 -37.844 -40.5 1 24.61 150 VAL B C 1
ATOM 2619 O O . VAL B 1 150 ? -31.656 -37.375 -39.719 1 24.61 150 VAL B O 1
ATOM 2622 N N . PRO B 1 151 ? -32.406 -37.688 -41.75 1 20.53 151 PRO B N 1
ATOM 2623 C CA . PRO B 1 151 ? -31.516 -36.812 -42.531 1 20.53 151 PRO B CA 1
ATOM 2624 C C . PRO B 1 151 ? -31.469 -35.406 -41.969 1 20.53 151 PRO B C 1
ATOM 2626 O O . PRO B 1 151 ? -32.5 -34.719 -41.938 1 20.53 151 PRO B O 1
ATOM 2629 N N . VAL B 1 152 ? -31.469 -35.312 -40.656 1 18.09 152 VAL B N 1
ATOM 2630 C CA . VAL B 1 152 ? -31.797 -33.906 -40.469 1 18.09 152 VAL B CA 1
ATOM 2631 C C . VAL B 1 152 ? -30.844 -33.031 -41.312 1 18.09 152 VAL B C 1
ATOM 2633 O O . VAL B 1 152 ? -29.625 -33.094 -41.094 1 18.09 152 VAL B O 1
ATOM 2636 N N . ALA B 1 153 ? -31 -32.969 -42.531 1 18.19 153 ALA B N 1
ATOM 2637 C CA . ALA B 1 153 ? -30.391 -32.188 -43.625 1 18.19 153 ALA B CA 1
ATOM 2638 C C . ALA B 1 153 ? -29.828 -30.875 -43.094 1 18.19 153 ALA B C 1
ATOM 2640 O O . ALA B 1 153 ? -30.562 -29.938 -42.75 1 18.19 153 ALA B O 1
ATOM 2641 N N . GLY B 1 154 ? -29.203 -31.016 -41.906 1 15.9 154 GLY B N 1
ATOM 2642 C CA . GLY B 1 154 ? -28.891 -29.656 -41.5 1 15.9 154 GLY B CA 1
ATOM 2643 C C . GLY B 1 154 ? -27.875 -28.969 -42.406 1 15.9 154 GLY B C 1
ATOM 2644 O O . GLY B 1 154 ? -26.734 -29.422 -42.5 1 15.9 154 GLY B O 1
ATOM 2645 N N . GLU B 1 155 ? -27.969 -28.719 -43.531 1 17.55 155 GLU B N 1
ATOM 2646 C CA . GLU B 1 155 ? -27.188 -28.203 -44.656 1 17.55 155 GLU B CA 1
ATOM 2647 C C . GLU B 1 155 ? -26.094 -27.234 -44.188 1 17.55 155 GLU B C 1
ATOM 2649 O O . GLU B 1 155 ? -24.953 -27.312 -44.625 1 17.55 155 GLU B O 1
ATOM 2654 N N . ASP B 1 156 ? -26.453 -26 -43.875 1 16.59 156 ASP B N 1
ATOM 2655 C CA . ASP B 1 156 ? -25.828 -24.828 -44.5 1 16.59 156 ASP B CA 1
ATOM 2656 C C . ASP B 1 156 ? -24.344 -24.766 -44.156 1 16.59 156 ASP B C 1
ATOM 2658 O O . ASP B 1 156 ? -23.516 -24.5 -45.031 1 16.59 156 ASP B O 1
ATOM 2662 N N . VAL B 1 157 ? -23.641 -24.703 -42.781 1 19.83 157 VAL B N 1
ATOM 2663 C CA . VAL B 1 157 ? -23.125 -23.391 -42.438 1 19.83 157 VAL B CA 1
ATOM 2664 C C . VAL B 1 157 ? -21.625 -23.328 -42.75 1 19.83 157 VAL B C 1
ATOM 2666 O O . VAL B 1 157 ? -20.875 -24.234 -42.406 1 19.83 157 VAL B O 1
ATOM 2669 N N . PRO B 1 158 ? -21.031 -22.688 -43.562 1 17.55 158 PRO B N 1
ATOM 2670 C CA . PRO B 1 158 ? -19.672 -22.516 -44.094 1 17.55 158 PRO B CA 1
ATOM 2671 C C . PRO B 1 158 ? -18.641 -22.203 -43 1 17.55 158 PRO B C 1
ATOM 2673 O O . PRO B 1 158 ? -18.984 -21.625 -41.969 1 17.55 158 PRO B O 1
ATOM 2676 N N . VAL B 1 159 ? -17.469 -22.75 -42.938 1 18.12 159 VAL B N 1
ATOM 2677 C CA . VAL B 1 159 ? -16.406 -22.828 -41.969 1 18.12 159 VAL B CA 1
ATOM 2678 C C . VAL B 1 159 ? -15.5 -21.609 -42.062 1 18.12 159 VAL B C 1
ATOM 2680 O O . VAL B 1 159 ? -14.672 -21.531 -42.969 1 18.12 159 VAL B O 1
ATOM 2683 N N . THR B 1 160 ? -15.797 -20.438 -42.344 1 20.81 160 THR B N 1
ATOM 2684 C CA . THR B 1 160 ? -15.016 -19.234 -42.594 1 20.81 160 THR B CA 1
ATOM 2685 C C . THR B 1 160 ? -13.969 -19.016 -41.531 1 20.81 160 THR B C 1
ATOM 2687 O O . THR B 1 160 ? -14.172 -19.406 -40.375 1 20.81 160 THR B O 1
ATOM 2690 N N . GLY B 1 161 ? -12.68 -18.797 -41.688 1 19.11 161 GLY B N 1
ATOM 2691 C CA . GLY B 1 161 ? -11.383 -18.922 -41.062 1 19.11 161 GLY B CA 1
ATOM 2692 C C . GLY B 1 161 ? -11.281 -18.125 -39.75 1 19.11 161 GLY B C 1
ATOM 2693 O O . GLY B 1 161 ? -11.18 -16.906 -39.781 1 19.11 161 GLY B O 1
ATOM 2694 N N . GLU B 1 162 ? -11.898 -18.375 -38.438 1 20.69 162 GLU B N 1
ATOM 2695 C CA . GLU B 1 162 ? -12.406 -17.734 -37.25 1 20.69 162 GLU B CA 1
ATOM 2696 C C . GLU B 1 162 ? -11.312 -17.609 -36.188 1 20.69 162 GLU B C 1
ATOM 2698 O O . GLU B 1 162 ? -10.852 -18.609 -35.625 1 20.69 162 GLU B O 1
ATOM 2703 N N . ASP B 1 163 ? -10.219 -16.734 -36.281 1 22.02 163 ASP B N 1
ATOM 2704 C CA . ASP B 1 163 ? -8.969 -16.422 -35.594 1 22.02 163 ASP B CA 1
ATOM 2705 C C . ASP B 1 163 ? -9.156 -16.359 -34.062 1 22.02 163 ASP B C 1
ATOM 2707 O O . ASP B 1 163 ? -9.906 -15.523 -33.562 1 22.02 163 ASP B O 1
ATOM 2711 N N . VAL B 1 164 ? -8.992 -17.219 -33.25 1 22.27 164 VAL B N 1
ATOM 2712 C CA . VAL B 1 164 ? -9.539 -17.453 -31.906 1 22.27 164 VAL B CA 1
ATOM 2713 C C . VAL B 1 164 ? -8.703 -16.719 -30.875 1 22.27 164 VAL B C 1
ATOM 2715 O O . VAL B 1 164 ? -7.531 -17.031 -30.672 1 22.27 164 VAL B O 1
ATOM 2718 N N . PRO B 1 165 ? -8.641 -15.297 -30.766 1 22.25 165 PRO B N 1
ATOM 2719 C CA . PRO B 1 165 ? -7.832 -14.43 -29.906 1 22.25 165 PRO B CA 1
ATOM 2720 C C . PRO B 1 165 ? -7.75 -14.922 -28.469 1 22.25 165 PRO B C 1
ATOM 2722 O O . PRO B 1 165 ? -8.773 -15.273 -27.875 1 22.25 165 PRO B O 1
ATOM 2725 N N . VAL B 1 166 ? -6.75 -15.586 -28.156 1 23.53 166 VAL B N 1
ATOM 2726 C CA . VAL B 1 166 ? -6.543 -16.141 -26.828 1 23.53 166 VAL B CA 1
ATOM 2727 C C . VAL B 1 166 ? -6.715 -15.047 -25.766 1 23.53 166 VAL B C 1
ATOM 2729 O O . VAL B 1 166 ? -5.848 -14.188 -25.609 1 23.53 166 VAL B O 1
ATOM 2732 N N . THR B 1 167 ? -7.664 -14.156 -25.781 1 23.98 167 THR B N 1
ATOM 2733 C CA . THR B 1 167 ? -8.023 -13.086 -24.859 1 23.98 167 THR B CA 1
ATOM 2734 C C . THR B 1 167 ? -8.195 -13.625 -23.438 1 23.98 167 THR B C 1
ATOM 2736 O O . THR B 1 167 ? -9.242 -14.18 -23.109 1 23.98 167 THR B O 1
ATOM 2739 N N . GLY B 1 168 ? -7.273 -14.406 -23.031 1 21.44 168 GLY B N 1
ATOM 2740 C CA . GLY B 1 168 ? -7.52 -14.836 -21.656 1 21.44 168 GLY B CA 1
ATOM 2741 C C . GLY B 1 168 ? -7.707 -13.68 -20.703 1 21.44 168 GLY B C 1
ATOM 2742 O O . GLY B 1 168 ? -6.781 -12.898 -20.469 1 21.44 168 GLY B O 1
ATOM 2743 N N . GLU B 1 169 ? -8.695 -13.039 -20.844 1 24.97 169 GLU B N 1
ATOM 2744 C CA . GLU B 1 169 ? -9.094 -12 -19.906 1 24.97 169 GLU B CA 1
ATOM 2745 C C . GLU B 1 169 ? -9.094 -12.516 -18.469 1 24.97 169 GLU B C 1
ATOM 2747 O O . GLU B 1 169 ? -9.898 -13.391 -18.125 1 24.97 169 GLU B O 1
ATOM 2752 N N . GLY B 1 170 ? -7.918 -12.766 -18 1 23.27 170 GLY B N 1
ATOM 2753 C CA . GLY B 1 170 ? -7.945 -13.016 -16.578 1 23.27 170 GLY B CA 1
ATOM 2754 C C . GLY B 1 170 ? -8.891 -12.102 -15.82 1 23.27 170 GLY B C 1
ATOM 2755 O O . GLY B 1 170 ? -8.953 -10.898 -16.094 1 23.27 170 GLY B O 1
ATOM 2756 N N . VAL B 1 171 ? -10.016 -12.688 -15.609 1 25.64 171 VAL B N 1
ATOM 2757 C CA . VAL B 1 171 ? -10.938 -11.898 -14.797 1 25.64 171 VAL B CA 1
ATOM 2758 C C . VAL B 1 171 ? -10.258 -11.5 -13.492 1 25.64 171 VAL B C 1
ATOM 2760 O O . VAL B 1 171 ? -9.828 -12.359 -12.719 1 25.64 171 VAL B O 1
ATOM 2763 N N . PRO B 1 172 ? -9.734 -10.406 -13.492 1 26.61 172 PRO B N 1
ATOM 2764 C CA . PRO B 1 172 ? -9.203 -9.914 -12.227 1 26.61 172 PRO B CA 1
ATOM 2765 C C . PRO B 1 172 ? -10.25 -9.875 -11.117 1 26.61 172 PRO B C 1
ATOM 2767 O O . PRO B 1 172 ? -11.375 -9.43 -11.344 1 26.61 172 PRO B O 1
ATOM 2770 N N . PHE B 1 173 ? -10.445 -10.961 -10.406 1 26.75 173 PHE B N 1
ATOM 2771 C CA . PHE B 1 173 ? -11.422 -10.805 -9.328 1 26.75 173 PHE B CA 1
ATOM 2772 C C . PHE B 1 173 ? -10.828 -10.008 -8.172 1 26.75 173 PHE B C 1
ATOM 2774 O O . PHE B 1 173 ? -9.719 -10.297 -7.715 1 26.75 173 PHE B O 1
ATOM 2781 N N . ALA B 1 174 ? -11.367 -8.922 -8.094 1 28.64 174 ALA B N 1
ATOM 2782 C CA . ALA B 1 174 ? -11.055 -8 -7.004 1 28.64 174 ALA B CA 1
ATOM 2783 C C . ALA B 1 174 ? -11.555 -8.539 -5.672 1 28.64 174 ALA B C 1
ATOM 2785 O O . ALA B 1 174 ? -12.531 -9.297 -5.629 1 28.64 174 ALA B O 1
ATOM 2786 N N . GLY B 1 175 ? -10.844 -8.578 -4.715 1 24.97 175 GLY B N 1
ATOM 2787 C CA . GLY B 1 175 ? -11.266 -8.93 -3.367 1 24.97 175 GLY B CA 1
ATOM 2788 C C . GLY B 1 175 ? -12.539 -8.234 -2.939 1 24.97 175 GLY B C 1
ATOM 2789 O O . GLY B 1 175 ? -12.852 -7.141 -3.428 1 24.97 175 GLY B O 1
ATOM 2790 N N . GLU B 1 176 ? -13.469 -9.008 -2.607 1 28.33 176 GLU B N 1
ATOM 2791 C CA . GLU B 1 176 ? -14.773 -8.531 -2.137 1 28.33 176 GLU B CA 1
ATOM 2792 C C . GLU B 1 176 ? -14.609 -7.473 -1.054 1 28.33 176 GLU B C 1
ATOM 2794 O O . GLU B 1 176 ? -13.938 -7.703 -0.046 1 28.33 176 GLU B O 1
ATOM 2799 N N . GLY B 1 177 ? -14.82 -6.281 -1.37 1 26.8 177 GLY B N 1
ATOM 2800 C CA . GLY B 1 177 ? -14.906 -5.203 -0.396 1 26.8 177 GLY B CA 1
ATOM 2801 C C . GLY B 1 177 ? -16.094 -5.348 0.542 1 26.8 177 GLY B C 1
ATOM 2802 O O . GLY B 1 177 ? -17.234 -5.453 0.095 1 26.8 177 GLY B O 1
ATOM 2803 N N . VAL B 1 178 ? -15.961 -6.008 1.63 1 25.39 178 VAL B N 1
ATOM 2804 C CA . VAL B 1 178 ? -17.062 -6.008 2.594 1 25.39 178 VAL B CA 1
ATOM 2805 C C . VAL B 1 178 ? -17.25 -4.605 3.168 1 25.39 178 VAL B C 1
ATOM 2807 O O . VAL B 1 178 ? -16.266 -3.922 3.482 1 25.39 178 VAL B O 1
ATOM 2810 N N . PRO B 1 179 ? -18.453 -4.273 3.111 1 26.34 179 PRO B N 1
ATOM 2811 C CA . PRO B 1 179 ? -18.734 -3.01 3.795 1 26.34 179 PRO B CA 1
ATOM 2812 C C . PRO B 1 179 ? -18.375 -3.045 5.277 1 26.34 179 PRO B C 1
ATOM 2814 O O . PRO B 1 179 ? -18.641 -4.035 5.961 1 26.34 179 PRO B O 1
ATOM 2817 N N . VAL B 1 180 ? -17.375 -2.461 5.676 1 28.05 180 VAL B N 1
ATOM 2818 C CA . VAL B 1 180 ? -17.031 -2.303 7.086 1 28.05 180 VAL B CA 1
ATOM 2819 C C . VAL B 1 180 ? -18.016 -1.354 7.754 1 28.05 180 VAL B C 1
ATOM 2821 O O . VAL B 1 180 ? -18.328 -0.283 7.219 1 28.05 180 VAL B O 1
ATOM 2824 N N . GLU B 1 181 ? -18.812 -1.923 8.555 1 28.89 181 GLU B N 1
ATOM 2825 C CA . GLU B 1 181 ? -19.609 -1.054 9.414 1 28.89 181 GLU B CA 1
ATOM 2826 C C . GLU B 1 181 ? -18.719 -0.146 10.258 1 28.89 181 GLU B C 1
ATOM 2828 O O . GLU B 1 181 ? -17.891 -0.626 11.023 1 28.89 181 GLU B O 1
ATOM 2833 N N . TYR B 1 182 ? -18.5 0.941 9.695 1 29.05 182 TYR B N 1
ATOM 2834 C CA . TYR B 1 182 ? -17.734 1.899 10.492 1 29.05 182 TYR B CA 1
ATOM 2835 C C . TYR B 1 182 ? -18.609 2.504 11.594 1 29.05 182 TYR B C 1
ATOM 2837 O O . TYR B 1 182 ? -19.734 2.934 11.336 1 29.05 182 TYR B O 1
ATOM 2845 N N . GLU B 1 183 ? -18.609 1.932 12.742 1 30.44 183 GLU B N 1
ATOM 2846 C CA . GLU B 1 183 ? -19.297 2.654 13.812 1 30.44 183 GLU B CA 1
ATOM 2847 C C . GLU B 1 183 ? -18.5 3.895 14.227 1 30.44 183 GLU B C 1
ATOM 2849 O O . GLU B 1 183 ? -17.297 3.82 14.469 1 30.44 183 GLU B O 1
ATOM 2854 N N . ASP B 1 184 ? -18.984 4.957 13.898 1 29.02 184 ASP B N 1
ATOM 2855 C CA . ASP B 1 184 ? -18.469 6.211 14.445 1 29.02 184 ASP B CA 1
ATOM 2856 C C . ASP B 1 184 ? -18.344 6.141 15.961 1 29.02 184 ASP B C 1
ATOM 2858 O O . ASP B 1 184 ? -19.328 5.875 16.656 1 29.02 184 ASP B O 1
ATOM 2862 N N . VAL B 1 185 ? -17.266 5.777 16.438 1 31.44 185 VAL B N 1
ATOM 2863 C CA . VAL B 1 185 ? -17.219 5.867 17.906 1 31.44 185 VAL B CA 1
ATOM 2864 C C . VAL B 1 185 ? -17.094 7.332 18.328 1 31.44 185 VAL B C 1
ATOM 2866 O O . VAL B 1 185 ? -16.141 8.016 17.953 1 31.44 185 VAL B O 1
ATOM 2869 N N . PRO B 1 186 ? -18.125 7.926 18.812 1 31.91 186 PRO B N 1
ATOM 2870 C CA . PRO B 1 186 ? -18.078 9.312 19.281 1 31.91 186 PRO B 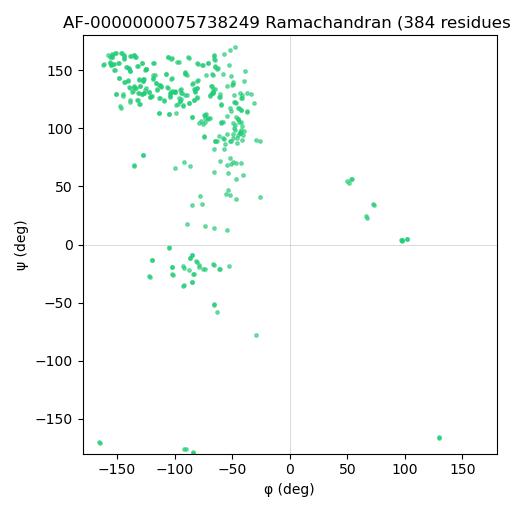CA 1
ATOM 2871 C C . PRO B 1 186 ? -16.922 9.57 20.234 1 31.91 186 PRO B C 1
ATOM 2873 O O . PRO B 1 186 ? -16.422 8.633 20.875 1 31.91 186 PRO B O 1
ATOM 2876 N N . PRO B 1 187 ? -16.266 10.648 20.062 1 30.91 187 PRO B N 1
ATOM 2877 C CA . PRO B 1 187 ? -15.242 11.008 21.062 1 30.91 187 PRO B CA 1
ATOM 2878 C C . PRO B 1 187 ? -15.727 10.828 22.5 1 30.91 187 PRO B C 1
ATOM 2880 O O . PRO B 1 187 ? -16.906 11.07 22.781 1 30.91 187 PRO B O 1
ATOM 2883 N N . GLN B 1 188 ? -15.312 9.898 23.266 1 29.36 188 GLN B N 1
ATOM 2884 C CA . GLN B 1 188 ? -15.648 9.82 24.688 1 29.36 188 GLN B CA 1
ATOM 2885 C C . GLN B 1 188 ? -15.438 11.172 25.375 1 29.36 188 GLN B C 1
ATOM 2887 O O . GLN B 1 188 ? -14.344 11.734 25.312 1 29.36 188 GLN B O 1
ATOM 2892 N N . GLY B 1 189 ? -16.453 11.953 25.578 1 26.66 189 GLY B N 1
ATOM 2893 C CA . GLY B 1 189 ? -16.547 13.148 26.406 1 26.66 189 GLY B CA 1
ATOM 2894 C C . GLY B 1 189 ? -15.836 13.008 27.734 1 26.66 189 GLY B C 1
ATOM 2895 O O . GLY B 1 189 ? -15.695 11.898 28.25 1 26.66 189 GLY B O 1
ATOM 2896 N N . GLU B 1 190 ? -14.93 13.969 28.141 1 33.5 190 GLU B N 1
ATOM 2897 C CA . GLU B 1 190 ? -14.453 14.227 29.484 1 33.5 190 GLU B CA 1
ATOM 2898 C C . GLU B 1 190 ? -15.594 14.141 30.5 1 33.5 190 GLU B C 1
ATOM 2900 O O . GLU B 1 190 ? -16.625 14.789 30.328 1 33.5 190 GLU B O 1
ATOM 2905 N N . GLY B 1 191 ? -15.758 13.094 31.25 1 26.16 191 GLY B N 1
ATOM 2906 C CA . GLY B 1 191 ? -16.484 13.078 32.5 1 26.16 191 GLY B CA 1
ATOM 2907 C C . GLY B 1 191 ? -16.203 14.289 33.375 1 26.16 191 GLY B C 1
ATOM 2908 O O . GLY B 1 191 ? -15.07 14.75 33.469 1 26.16 191 GLY B O 1
ATOM 2909 N N . HIS B 1 192 ? -17.25 15.195 33.656 1 27.12 192 HIS B N 1
ATOM 2910 C CA . HIS B 1 192 ? -17.438 16.156 34.75 1 27.12 192 HIS B CA 1
ATOM 2911 C C . HIS B 1 192 ? -17.016 15.578 36.094 1 27.12 192 HIS B C 1
ATOM 2913 O O . HIS B 1 192 ? -17.547 14.555 36.5 1 27.12 192 HIS B O 1
ATOM 2919 N N . GLY B 1 193 ? -15.789 15.695 36.562 1 23.72 193 GLY B N 1
ATOM 2920 C CA . GLY B 1 193 ? -15.57 15.625 38 1 23.72 193 GLY B CA 1
ATOM 2921 C C . GLY B 1 193 ? -16.562 16.469 38.781 1 23.72 193 GLY B C 1
ATOM 2922 O O . GLY B 1 193 ? -16.625 17.688 38.594 1 23.72 193 GLY B O 1
ATOM 2923 N N . GLY B 1 194 ? -17.734 15.852 39.219 1 23.42 194 GLY B N 1
ATOM 2924 C CA . GLY B 1 194 ? -18.25 16.25 40.531 1 23.42 194 GLY B CA 1
ATOM 2925 C C . GLY B 1 194 ? -17.281 15.969 41.656 1 23.42 194 GLY B C 1
ATOM 2926 O O . GLY B 1 194 ? -16.453 15.07 41.562 1 23.42 194 GLY B O 1
#